Protein 3MKB (pdb70)

CATH classification: 1.10.490.10

Sequence (544 aa):
AFTGVERSTIGAIAKILASTPEAYGAEALARLFATHPGAKSYFDYADYSAAGAKVQLHGGKVIRAVVSAAEHDDDLHAHLMVLAVTHGKKLLVDPSNFPMLSECILVTLATHLAEFSPATHCAVDKLLSAISSELSSKYRVHWTQEERDEIVKTFFSANSSAIGTKALERMFVVFPWTNAYFAKFSASIHAAIVVGALQDAVKHEDDVKAEFVNISKAHADKLHIDPGSFHLLTDSFIVELAHLKKVAFTPFVFAVWIKFFQVVIDAISSQYHAFTGVERSTIGAIAKILASTPEAYGAEALARLFATHPGAKSYFDYADYSAAGAKVQLHGGKVIRAVVSAAEHDDDLHAHLMVLAVTHGKKLLVDPSNFPMLSECILVTLATHLAEFSPATHCAVDKLLSAISSELSSKYRVHWTQEERDEIVKTFFSANSSAIGTKALERMFVVFPWTNAYFFSASIHAAIVVGALQDAVKHEDDVKAEFVNISKAHADKLHIDPGSFHLLTDSFIVELAHLKKVAFTPFVFAVWIKFFQVVIDAISSQYH

Organism: Isurus oxyrinchus (NCBI:txid57983)

Structure (mmCIF, N/CA/C/O backbone):
data_3MKB
#
_entry.id   3MKB
#
_cell.length_a   60.259
_cell.length_b   61.099
_cell.length_c   72.207
_cell.angle_alpha   90.00
_cell.angle_beta   96.49
_cell.angle_gamma   90.00
#
_symmetry.space_group_name_H-M   'P 1 21 1'
#
loop_
_entity.id
_entity.type
_entity.pdbx_description
1 polymer 'Hemoglobin subunit alpha'
2 polymer 'Hemoglobin subunit beta'
3 non-polymer 'PROTOPORPHYRIN IX CONTAINING FE'
4 water water
#
loop_
_atom_site.group_PDB
_atom_site.id
_atom_site.type_symbol
_atom_site.label_atom_id
_atom_site.label_alt_id
_atom_site.label_comp_id
_atom_site.label_asym_id
_atom_site.label_entity_id
_atom_site.label_seq_id
_atom_site.pdbx_PDB_ins_code
_atom_site.Cartn_x
_atom_site.Cartn_y
_atom_site.Cartn_z
_atom_site.occupancy
_atom_site.B_iso_or_equiv
_atom_site.auth_seq_id
_atom_site.auth_comp_id
_atom_site.auth_asym_id
_atom_site.auth_atom_id
_atom_site.pdbx_PDB_model_num
ATOM 1 N N . ALA A 1 1 ? -2.139 17.026 -13.287 1.00 59.35 1 ALA A N 1
ATOM 2 C CA . ALA A 1 1 ? -1.769 15.572 -13.111 1.00 59.14 1 ALA A CA 1
ATOM 3 C C . ALA A 1 1 ? -0.296 15.257 -13.467 1.00 58.50 1 ALA A C 1
ATOM 4 O O . ALA A 1 1 ? 0.199 14.155 -13.155 1.00 59.13 1 ALA A O 1
ATOM 6 N N . PHE A 1 2 ? 0.410 16.214 -14.074 1.00 56.97 2 PHE A N 1
ATOM 7 C CA . PHE A 1 2 ? 1.812 15.976 -14.443 1.00 56.74 2 PHE A CA 1
ATOM 8 C C . PHE A 1 2 ? 2.857 16.764 -13.622 1.00 56.59 2 PHE A C 1
ATOM 9 O O . PHE A 1 2 ? 3.068 17.960 -13.838 1.00 56.35 2 PHE A O 1
ATOM 17 N N . THR A 1 3 ? 3.518 16.047 -12.708 1.00 57.21 3 THR A N 1
ATOM 18 C CA . THR A 1 3 ? 4.733 16.518 -12.024 1.00 56.55 3 THR A CA 1
ATOM 19 C C . THR A 1 3 ? 5.847 16.863 -13.017 1.00 56.15 3 THR A C 1
ATOM 20 O O . THR A 1 3 ? 5.922 16.298 -14.112 1.00 56.34 3 THR A O 1
ATOM 24 N N . GLY A 1 4 ? 6.693 17.818 -12.631 1.00 54.73 4 GLY A N 1
ATOM 25 C CA . GLY A 1 4 ? 7.888 18.174 -13.396 1.00 52.58 4 GLY A CA 1
ATOM 26 C C . GLY A 1 4 ? 8.701 16.964 -13.807 1.00 50.87 4 GLY A C 1
ATOM 27 O O . GLY A 1 4 ? 9.194 16.918 -14.926 1.00 51.07 4 GLY A O 1
ATOM 28 N N . VAL A 1 5 ? 8.816 15.978 -12.916 1.00 49.18 5 VAL A N 1
ATOM 29 C CA . VAL A 1 5 ? 9.640 14.790 -13.180 1.00 47.29 5 VAL A CA 1
ATOM 30 C C . VAL A 1 5 ? 8.993 13.870 -14.253 1.00 46.26 5 VAL A C 1
ATOM 31 O O . VAL A 1 5 ? 9.684 13.308 -15.103 1.00 44.39 5 VAL A O 1
ATOM 35 N N . GLU A 1 6 ? 7.660 13.790 -14.227 1.00 45.37 6 GLU A N 1
ATOM 36 C CA . GLU A 1 6 ? 6.936 13.072 -15.267 1.00 44.65 6 GLU A CA 1
ATOM 37 C C . GLU A 1 6 ? 7.010 13.782 -16.606 1.00 43.85 6 GLU A C 1
ATOM 38 O O . GLU A 1 6 ? 7.214 13.128 -17.627 1.00 42.62 6 GLU A O 1
ATOM 44 N N . ARG A 1 7 ? 6.873 15.114 -16.604 1.00 43.18 7 ARG A N 1
ATOM 45 C CA . ARG A 1 7 ? 6.919 15.886 -17.863 1.00 43.47 7 ARG A CA 1
ATOM 46 C C . ARG A 1 7 ? 8.233 15.668 -18.551 1.00 42.33 7 ARG A C 1
ATOM 47 O O . ARG A 1 7 ? 8.294 15.450 -19.760 1.00 42.34 7 ARG A O 1
ATOM 55 N N . SER A 1 8 ? 9.307 15.706 -17.774 1.00 41.95 8 SER A N 1
ATOM 56 C CA . SER A 1 8 ? 10.620 15.442 -18.312 1.00 41.53 8 SER A CA 1
ATOM 57 C C . SER A 1 8 ? 10.676 14.027 -18.935 1.00 41.28 8 SER A C 1
ATOM 58 O O . SER A 1 8 ? 11.136 13.825 -20.091 1.00 40.86 8 SER A O 1
ATOM 61 N N . THR A 1 9 ? 10.189 13.057 -18.176 1.00 39.51 9 THR A N 1
ATOM 62 C CA . THR A 1 9 ? 10.274 11.669 -18.595 1.00 40.13 9 THR A CA 1
ATOM 63 C C . THR A 1 9 ? 9.443 11.397 -19.856 1.00 37.82 9 THR A C 1
ATOM 64 O O . THR A 1 9 ? 9.905 10.682 -20.732 1.00 37.16 9 THR A O 1
ATOM 68 N N . ILE A 1 10 ? 8.241 11.977 -19.929 1.00 36.16 10 ILE A N 1
ATOM 69 C CA . ILE A 1 10 ? 7.363 11.862 -21.103 1.00 35.25 10 ILE A CA 1
ATOM 70 C C . ILE A 1 10 ? 8.094 12.442 -22.344 1.00 36.92 10 ILE A C 1
ATOM 71 O O . ILE A 1 10 ? 8.206 11.770 -23.356 1.00 36.63 10 ILE A O 1
ATOM 76 N N . GLY A 1 11 ? 8.607 13.679 -22.212 1.00 37.61 11 GLY A N 1
ATOM 77 C CA . GLY A 1 11 ? 9.451 14.351 -23.219 1.00 36.89 11 GLY A CA 1
ATOM 78 C C . GLY A 1 11 ? 10.522 13.434 -23.799 1.00 37.20 11 GLY A C 1
ATOM 79 O O . GLY A 1 11 ? 10.640 13.271 -25.030 1.00 35.79 11 GLY A O 1
ATOM 80 N N . ALA A 1 12 ? 11.312 12.821 -22.912 1.00 37.09 12 ALA A N 1
ATOM 81 C CA . ALA A 1 12 ? 12.357 11.901 -23.373 1.00 36.69 12 ALA A CA 1
ATOM 82 C C . ALA A 1 12 ? 11.766 10.700 -24.126 1.00 36.29 12 ALA A C 1
ATOM 83 O O . ALA A 1 12 ? 12.263 10.364 -25.194 1.00 35.91 12 ALA A O 1
ATOM 85 N N . ILE A 1 13 ? 10.746 10.037 -23.543 1.00 37.40 13 ILE A N 1
ATOM 86 C CA . ILE A 1 13 ? 10.003 8.955 -24.243 1.00 37.27 13 ILE A CA 1
ATOM 87 C C . ILE A 1 13 ? 9.460 9.408 -25.622 1.00 37.17 13 ILE A C 1
ATOM 88 O O . ILE A 1 13 ? 9.617 8.677 -26.611 1.00 36.70 13 ILE A O 1
ATOM 93 N N . ALA A 1 14 ? 8.802 10.576 -25.676 1.00 36.09 14 ALA A N 1
ATOM 94 C CA . ALA A 1 14 ? 8.285 11.131 -26.952 1.00 37.03 14 ALA A CA 1
ATOM 95 C C . ALA A 1 14 ? 9.357 11.247 -28.028 1.00 36.99 14 ALA A C 1
ATOM 96 O O . ALA A 1 14 ? 9.147 10.905 -29.193 1.00 36.77 14 ALA A O 1
ATOM 98 N N . LYS A 1 15 ? 10.537 11.704 -27.629 1.00 37.86 15 LYS A N 1
ATOM 99 C CA . LYS A 1 15 ? 11.635 11.836 -28.563 1.00 38.24 15 LYS A CA 1
ATOM 100 C C . LYS A 1 15 ? 12.086 10.476 -29.085 1.00 38.26 15 LYS A C 1
ATOM 101 O O . LYS A 1 15 ? 12.432 10.348 -30.251 1.00 37.88 15 LYS A O 1
ATOM 107 N N . ILE A 1 16 ? 12.052 9.447 -28.246 1.00 36.93 16 ILE A N 1
ATOM 108 C CA . ILE A 1 16 ? 12.485 8.158 -28.746 1.00 37.47 16 ILE A CA 1
ATOM 109 C C . ILE A 1 16 ? 11.430 7.531 -29.658 1.00 36.48 16 ILE A C 1
ATOM 110 O O . ILE A 1 16 ? 11.800 6.925 -30.677 1.00 37.10 16 ILE A O 1
ATOM 115 N N . LEU A 1 17 ? 10.147 7.669 -29.300 1.00 35.75 17 LEU A N 1
ATOM 116 C CA . LEU A 1 17 ? 9.028 7.214 -30.156 1.00 35.17 17 LEU A CA 1
ATOM 117 C C . LEU A 1 17 ? 9.088 7.889 -31.543 1.00 35.35 17 LEU A C 1
ATOM 118 O O . LEU A 1 17 ? 8.879 7.227 -32.597 1.00 35.03 17 LEU A O 1
ATOM 123 N N . ALA A 1 18 ? 9.364 9.193 -31.523 1.00 34.48 18 ALA A N 1
ATOM 124 C CA . ALA A 1 18 ? 9.414 10.016 -32.754 1.00 35.32 18 ALA A CA 1
ATOM 125 C C . ALA A 1 18 ? 10.405 9.494 -33.774 1.00 34.85 18 ALA A C 1
ATOM 126 O O . ALA A 1 18 ? 10.194 9.640 -34.974 1.00 35.41 18 ALA A O 1
ATOM 128 N N . SER A 1 19 ? 11.502 8.902 -33.304 1.00 36.03 19 SER A N 1
ATOM 129 C CA . SER A 1 19 ? 12.489 8.329 -34.224 1.00 37.40 19 SER A CA 1
ATOM 130 C C . SER A 1 19 ? 12.016 7.149 -35.021 1.00 36.78 19 SER A C 1
ATOM 131 O O . SER A 1 19 ? 12.557 6.882 -36.093 1.00 38.51 19 SER A O 1
ATOM 134 N N . THR A 1 20 ? 11.132 6.342 -34.444 1.00 35.95 20 THR A N 1
ATOM 135 C CA . THR A 1 20 ? 10.682 5.124 -35.084 1.00 35.99 20 THR A CA 1
ATOM 136 C C . THR A 1 20 ? 9.237 4.998 -34.539 1.00 34.32 20 THR A C 1
ATOM 137 O O . THR A 1 20 ? 8.946 4.124 -33.692 1.00 34.19 20 THR A O 1
ATOM 141 N N . PRO A 1 21 ? 8.308 5.823 -35.021 1.00 32.62 21 PRO A N 1
ATOM 142 C CA . PRO A 1 21 ? 6.853 5.595 -34.770 1.00 32.29 21 PRO A CA 1
ATOM 143 C C . PRO A 1 21 ? 6.180 4.362 -35.432 1.00 31.34 21 PRO A C 1
ATOM 144 O O . PRO A 1 21 ? 5.398 3.691 -34.782 1.00 32.14 21 PRO A O 1
AT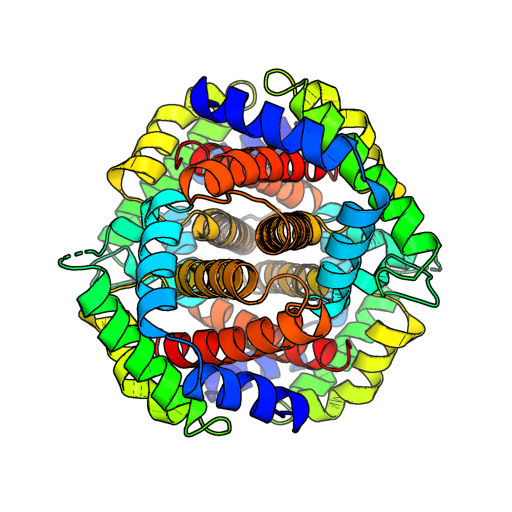OM 148 N N . GLU A 1 22 ? 6.515 4.056 -36.690 1.00 30.55 22 GLU A N 1
ATOM 149 C CA . GLU A 1 22 ? 5.961 2.854 -37.343 1.00 30.71 22 GLU A CA 1
ATOM 150 C C . GLU A 1 22 ? 6.428 1.533 -36.703 1.00 31.16 22 GLU A C 1
ATOM 151 O O . GLU A 1 22 ? 5.625 0.599 -36.548 1.00 28.93 22 GLU A O 1
ATOM 157 N N . ALA A 1 23 ? 7.718 1.455 -36.360 1.00 30.56 23 ALA A N 1
ATOM 158 C CA . ALA A 1 23 ? 8.251 0.246 -35.709 1.00 30.58 23 ALA A CA 1
ATOM 159 C C . ALA A 1 23 ? 7.578 0.004 -34.348 1.00 29.70 23 ALA A C 1
ATOM 160 O O . ALA A 1 23 ? 7.119 -1.113 -34.032 1.00 29.31 23 ALA A O 1
ATOM 162 N N . TYR A 1 24 ? 7.528 1.041 -33.527 1.00 29.42 24 TYR A N 1
ATOM 163 C CA . TYR A 1 24 ? 6.870 0.999 -32.201 1.00 29.73 24 TYR A CA 1
ATOM 164 C C . TYR A 1 24 ? 5.379 0.737 -32.331 1.00 27.97 24 TYR A C 1
ATOM 165 O O . TYR A 1 24 ? 4.838 -0.111 -31.616 1.00 26.44 24 TYR A O 1
ATOM 174 N N . GLY A 1 25 ? 4.731 1.459 -33.244 1.00 26.62 25 GLY A N 1
ATOM 175 C CA . GLY A 1 25 ? 3.296 1.347 -33.488 1.00 25.59 25 GLY A CA 1
ATOM 176 C C . GLY A 1 25 ? 2.923 -0.037 -33.998 1.00 27.34 25 GLY A C 1
ATOM 177 O O . GLY A 1 25 ? 1.955 -0.641 -33.505 1.00 28.72 25 GLY A O 1
ATOM 178 N N . ALA A 1 26 ? 3.622 -0.511 -35.014 1.00 26.39 26 ALA A N 1
ATOM 179 C CA . ALA A 1 26 ? 3.264 -1.784 -35.627 1.00 27.51 26 ALA A CA 1
ATOM 180 C C . ALA A 1 26 ? 3.347 -2.885 -34.537 1.00 27.73 26 ALA A C 1
ATOM 181 O O . ALA A 1 26 ? 2.526 -3.772 -34.478 1.00 26.38 26 ALA A O 1
ATOM 183 N N . GLU A 1 27 ? 4.361 -2.774 -33.676 1.00 27.30 27 GLU A N 1
ATOM 184 C CA . GLU A 1 27 ? 4.603 -3.790 -32.648 1.00 28.33 27 GLU A CA 1
ATOM 185 C C . GLU A 1 27 ? 3.499 -3.731 -31.590 1.00 27.78 27 GLU A C 1
ATOM 186 O O . GLU A 1 27 ? 2.981 -4.754 -31.145 1.00 28.22 27 GLU A O 1
ATOM 192 N N . ALA A 1 28 ? 3.088 -2.521 -31.196 1.00 26.92 28 ALA A N 1
ATOM 193 C CA . ALA A 1 28 ? 2.087 -2.398 -30.167 1.00 26.21 28 ALA A CA 1
ATOM 194 C C . ALA A 1 28 ? 0.770 -2.951 -30.715 1.00 25.82 28 ALA A C 1
ATOM 195 O O . ALA A 1 28 ? 0.067 -3.691 -29.991 1.00 26.47 28 ALA A O 1
ATOM 197 N N . LEU A 1 29 ? 0.439 -2.630 -31.973 1.00 25.61 29 LEU A N 1
ATOM 198 C CA . LEU A 1 29 ? -0.840 -3.122 -32.542 1.00 26.29 29 LEU A CA 1
ATOM 199 C C . LEU A 1 29 ? -0.753 -4.663 -32.706 1.00 26.77 29 LEU A C 1
ATOM 200 O O . LEU A 1 29 ? -1.752 -5.363 -32.494 1.00 26.54 29 LEU A O 1
ATOM 205 N N . ALA A 1 30 ? 0.412 -5.179 -33.082 1.00 26.68 30 ALA A N 1
ATOM 206 C CA . ALA A 1 30 ? 0.590 -6.654 -33.193 1.00 28.06 30 ALA A CA 1
ATOM 207 C C . ALA A 1 30 ? 0.352 -7.352 -31.818 1.00 27.74 30 ALA A C 1
ATOM 208 O O . ALA A 1 30 ? -0.300 -8.403 -31.725 1.00 28.05 30 ALA A O 1
ATOM 210 N N . ARG A 1 31 ? 0.874 -6.745 -30.757 1.00 27.83 31 ARG A N 1
ATOM 211 C CA . ARG A 1 31 ? 0.528 -7.155 -29.377 1.00 27.54 31 ARG A CA 1
ATOM 212 C C . ARG A 1 31 ? -0.960 -7.118 -29.098 1.00 28.53 31 ARG A C 1
ATOM 213 O O . ARG A 1 31 ? -1.479 -8.120 -28.626 1.00 26.88 31 ARG A O 1
ATOM 221 N N . LEU A 1 32 ? -1.645 -6.019 -29.387 1.00 20.00 32 LEU A N 1
ATOM 222 C CA . LEU A 1 32 ? -3.091 -5.953 -29.269 1.00 20.00 32 LEU A CA 1
ATOM 223 C C . LEU A 1 32 ? -3.809 -7.147 -29.919 1.00 20.00 32 LEU A C 1
ATOM 224 O O . LEU A 1 32 ? -4.603 -7.798 -29.303 1.00 28.63 32 LEU A O 1
ATOM 229 N N . PHE A 1 33 ? -3.494 -7.395 -31.177 1.00 29.09 33 PHE A N 1
ATOM 230 C CA . PHE A 1 33 ? -4.193 -8.405 -31.985 1.00 29.25 33 PHE A CA 1
ATOM 231 C C . PHE A 1 33 ? -3.913 -9.809 -31.462 1.00 28.66 33 PHE A C 1
ATOM 232 O O . PHE A 1 33 ? -4.811 -10.680 -31.486 1.00 30.77 33 PHE A O 1
ATOM 240 N N . ALA A 1 34 ? -2.694 -10.033 -31.005 1.00 28.04 34 ALA A N 1
ATOM 241 C CA . ALA A 1 34 ? -2.290 -11.322 -30.424 1.00 29.57 34 ALA A CA 1
ATOM 242 C C . ALA A 1 34 ? -2.948 -11.574 -29.038 1.00 30.59 34 ALA A C 1
ATOM 243 O O . ALA A 1 34 ? -3.482 -12.650 -28.764 1.00 28.27 34 ALA A O 1
ATOM 245 N N . THR A 1 35 ? -2.922 -10.559 -28.142 1.00 30.06 35 THR A N 1
ATOM 246 C CA . THR A 1 35 ? -3.422 -10.748 -26.794 1.00 29.85 35 THR A CA 1
ATOM 247 C C . THR A 1 35 ? -4.922 -10.431 -26.674 1.00 31.88 35 THR A C 1
ATOM 248 O O . THR A 1 35 ? -5.543 -10.840 -25.709 1.00 32.80 35 THR A O 1
ATOM 252 N N . HIS A 1 36 ? -5.489 -9.716 -27.656 1.00 32.66 36 HIS A N 1
ATOM 253 C CA . HIS A 1 36 ? -6.930 -9.396 -27.693 1.00 33.44 36 HIS A CA 1
ATOM 254 C C . HIS A 1 36 ? -7.435 -9.463 -29.131 1.00 32.31 36 HIS A C 1
ATOM 255 O O . HIS A 1 36 ? -7.579 -8.447 -29.796 1.00 33.53 36 HIS A O 1
ATOM 262 N N . PRO A 1 37 ? -7.645 -10.677 -29.647 1.00 32.55 37 PRO A N 1
ATOM 263 C CA . PRO A 1 37 ? -7.994 -10.875 -31.056 1.00 32.29 37 PRO A CA 1
ATOM 264 C C . PRO A 1 37 ? -9.315 -10.195 -31.460 1.00 31.63 37 PRO A C 1
ATOM 265 O O . PRO A 1 37 ? -9.516 -10.011 -32.637 1.00 30.34 37 PRO A O 1
ATOM 269 N N . GLY A 1 38 ? -10.113 -9.763 -30.476 1.00 30.80 38 GLY A N 1
ATOM 270 C CA . GLY A 1 38 ? -11.424 -9.126 -30.725 1.00 30.26 38 GLY A CA 1
ATOM 271 C C . GLY A 1 38 ? -11.144 -7.817 -31.446 1.00 29.80 38 GLY A C 1
ATOM 272 O O . GLY A 1 38 ? -11.953 -7.372 -32.253 1.00 30.00 38 GLY A O 1
ATOM 273 N N . ALA A 1 39 ? -9.977 -7.236 -31.162 1.00 26.73 39 ALA A N 1
ATOM 274 C CA . ALA A 1 39 ? -9.591 -5.969 -31.816 1.00 27.29 39 ALA A CA 1
ATOM 275 C C . ALA A 1 39 ? -9.348 -6.116 -33.318 1.00 26.52 39 ALA A C 1
ATOM 276 O O . ALA A 1 39 ? -9.365 -5.142 -34.048 1.00 29.89 39 ALA A O 1
ATOM 278 N N . LYS A 1 40 ? -9.045 -7.321 -33.800 1.00 27.76 40 LYS A N 1
ATOM 279 C CA . LYS A 1 40 ? -8.902 -7.531 -35.242 1.00 27.46 40 LYS A CA 1
ATOM 280 C C . LYS A 1 40 ? -10.182 -7.186 -36.029 1.00 28.62 40 LYS A C 1
ATOM 281 O O . LYS A 1 40 ? -10.129 -6.964 -37.230 1.00 28.35 40 LYS A O 1
ATOM 287 N N . SER A 1 41 ? -11.316 -7.143 -35.332 1.00 30.42 41 SER A N 1
ATOM 288 C CA . SER A 1 41 ? -12.634 -6.994 -35.947 1.00 29.72 41 SER A CA 1
ATOM 289 C C . SER A 1 41 ? -12.801 -5.688 -36.694 1.00 31.74 41 SER A C 1
ATOM 290 O O . SER A 1 41 ? -13.578 -5.623 -37.639 1.00 32.15 41 SER A O 1
ATOM 293 N N . TYR A 1 42 ? -12.060 -4.654 -36.284 1.00 32.00 42 TYR A N 1
ATOM 294 C CA . TYR A 1 42 ? -12.035 -3.340 -36.940 1.00 31.69 42 TYR A CA 1
ATOM 295 C C . TYR A 1 42 ? -11.256 -3.239 -38.234 1.00 32.76 42 TYR A C 1
ATOM 296 O O . TYR A 1 42 ? -11.390 -2.237 -38.943 1.00 33.76 42 TYR A O 1
ATOM 305 N N . PHE A 1 43 ? -10.426 -4.235 -38.539 1.00 31.59 43 PHE A N 1
ATOM 3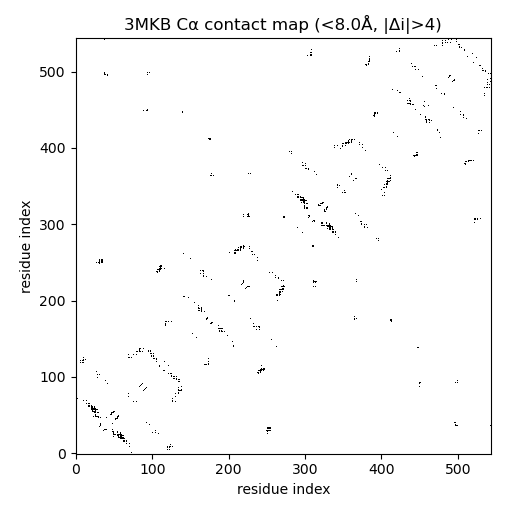06 C CA . PHE A 1 43 ? -9.399 -4.095 -39.586 1.00 31.79 43 PHE A CA 1
ATOM 307 C C . PHE A 1 43 ? -9.485 -5.223 -40.620 1.00 32.60 43 PHE A C 1
ATOM 308 O O . PHE A 1 43 ? -9.446 -6.392 -40.275 1.00 30.51 43 PHE A O 1
ATOM 316 N N . ASP A 1 44 ? -9.622 -4.866 -41.875 1.00 33.06 44 ASP A N 1
ATOM 317 C CA . ASP A 1 44 ? -9.668 -5.886 -42.940 1.00 35.17 44 ASP A CA 1
ATOM 318 C C . ASP A 1 44 ? -8.247 -6.089 -43.429 1.00 35.00 44 ASP A C 1
ATOM 319 O O . ASP A 1 44 ? -7.881 -5.579 -44.489 1.00 35.92 44 ASP A O 1
ATOM 324 N N . TYR A 1 45 ? -7.440 -6.826 -42.661 1.00 35.40 45 TYR A N 1
ATOM 325 C CA . TYR A 1 45 ? -6.030 -7.026 -42.969 1.00 35.63 45 TYR A CA 1
ATOM 326 C C . TYR A 1 45 ? -5.808 -8.488 -43.378 1.00 35.97 45 TYR A C 1
ATOM 327 O O . TYR A 1 45 ? -6.552 -9.369 -42.973 1.00 36.16 45 TYR A O 1
ATOM 336 N N . ALA A 1 46 ? -4.739 -8.719 -44.118 1.00 36.59 46 ALA A N 1
ATOM 337 C CA . ALA A 1 46 ? -4.245 -10.075 -44.387 1.00 37.98 46 ALA A CA 1
ATOM 338 C C . ALA A 1 46 ? -3.176 -10.424 -43.312 1.00 37.92 46 ALA A C 1
ATOM 339 O O . ALA A 1 46 ? -3.073 -11.551 -42.855 1.00 39.81 46 ALA A O 1
ATOM 341 N N . ASP A 1 47 ? -2.376 -9.445 -42.921 1.00 36.39 47 ASP A N 1
ATOM 342 C CA . ASP A 1 47 ? -1.275 -9.708 -41.976 1.00 35.68 47 ASP A CA 1
ATOM 343 C C . ASP A 1 47 ? -1.494 -8.805 -40.716 1.00 35.31 47 ASP A C 1
ATOM 344 O O . ASP A 1 47 ? -1.507 -7.554 -40.824 1.00 33.33 47 ASP A O 1
ATOM 349 N N . TYR A 1 48 ? -1.725 -9.443 -39.568 1.00 34.17 48 TYR A N 1
ATOM 350 C CA . TYR A 1 48 ? -1.937 -8.748 -38.299 1.00 34.10 48 TYR A CA 1
ATOM 351 C C . TYR A 1 48 ? -0.677 -8.630 -37.395 1.00 33.65 48 TYR A C 1
ATOM 352 O O . TYR A 1 48 ? -0.764 -8.197 -36.223 1.00 31.41 48 TYR A O 1
ATOM 361 N N . SER A 1 49 ? 0.445 -9.095 -37.917 1.00 33.75 49 SER A N 1
ATOM 362 C CA . SER A 1 49 ? 1.787 -8.966 -37.316 1.00 34.75 49 SER A CA 1
ATOM 363 C C . SER A 1 49 ? 2.388 -7.569 -37.624 1.00 33.44 49 SER A C 1
ATOM 364 O O . SER A 1 49 ? 1.831 -6.830 -38.447 1.00 33.15 49 SER A O 1
ATOM 367 N N . ALA A 1 50 ? 3.534 -7.259 -36.996 1.00 33.25 50 ALA A N 1
ATOM 368 C CA . ALA A 1 50 ? 4.251 -5.977 -37.177 1.00 34.45 50 ALA A CA 1
ATOM 369 C C . ALA A 1 50 ? 4.825 -5.810 -38.573 1.00 34.64 50 ALA A C 1
ATOM 370 O O . ALA A 1 50 ? 5.159 -4.709 -38.988 1.00 34.92 50 ALA A O 1
ATOM 372 N N . ALA A 1 51 ? 4.915 -6.928 -39.283 1.00 34.63 51 ALA A N 1
ATOM 373 C CA . ALA A 1 51 ? 5.336 -6.988 -40.672 1.00 34.61 51 ALA A CA 1
ATOM 374 C C . ALA A 1 51 ? 4.312 -6.404 -41.642 1.00 32.79 51 ALA A C 1
ATOM 375 O O . ALA A 1 51 ? 4.695 -5.950 -42.718 1.00 33.24 51 ALA A O 1
ATOM 377 N N . GLY A 1 52 ? 3.031 -6.439 -41.265 1.00 33.13 52 GLY A N 1
ATOM 378 C CA . GLY A 1 52 ? 1.888 -6.068 -42.135 1.00 33.19 52 GLY A CA 1
ATOM 379 C C . GLY A 1 52 ? 1.948 -4.620 -42.588 1.00 32.39 52 GLY A C 1
ATOM 380 O O . GLY A 1 52 ? 2.060 -3.731 -41.742 1.00 32.26 52 GLY A O 1
ATOM 381 N N . ALA A 1 53 ? 1.847 -4.355 -43.905 1.00 32.85 53 ALA A N 1
ATOM 382 C CA . ALA A 1 53 ? 1.880 -2.944 -44.409 1.00 32.08 53 ALA A CA 1
ATOM 383 C C . ALA A 1 53 ? 0.865 -2.030 -43.724 1.00 31.91 53 ALA A C 1
ATOM 384 O O . ALA A 1 53 ? 1.175 -0.877 -43.333 1.00 32.77 53 ALA A O 1
ATOM 386 N N . LYS A 1 54 ? -0.350 -2.525 -43.595 1.00 30.73 54 LYS A N 1
ATOM 387 C CA . LYS A 1 54 ? -1.422 -1.708 -43.073 1.00 32.32 54 LYS A CA 1
ATOM 388 C C . LYS A 1 54 ? -1.333 -1.550 -41.553 1.00 30.24 54 LYS A C 1
ATOM 389 O O . LYS A 1 54 ? -1.795 -0.555 -40.981 1.00 29.19 54 LYS A O 1
ATOM 395 N N . VAL A 1 55 ? -0.753 -2.562 -40.894 1.00 30.66 55 VAL A N 1
ATOM 396 C CA . VAL A 1 55 ? -0.427 -2.427 -39.434 1.00 29.76 55 VAL A CA 1
ATOM 397 C C . VAL A 1 55 ? 0.648 -1.344 -39.172 1.00 30.18 55 VAL A C 1
ATOM 398 O O . VAL A 1 55 ? 0.523 -0.522 -38.202 1.00 29.15 55 VAL A O 1
ATOM 402 N N . GLN A 1 56 ? 1.662 -1.333 -40.017 1.00 20.00 56 GLN A N 1
ATOM 403 C CA . GLN A 1 56 ? 2.699 -0.331 -39.967 1.00 20.00 56 GLN A CA 1
ATOM 404 C C . GLN A 1 56 ? 2.124 1.061 -40.131 1.00 20.00 56 GLN A C 1
ATOM 405 O O . GLN A 1 56 ? 2.409 1.957 -39.372 1.00 29.93 56 GLN A O 1
ATOM 411 N N . LEU A 1 57 ? 1.270 1.192 -41.119 1.00 32.25 57 LEU A N 1
ATOM 412 C CA . LEU A 1 57 ? 0.576 2.492 -41.403 1.00 32.07 57 LEU A CA 1
ATOM 413 C C . LEU A 1 57 ? -0.215 3.046 -40.228 1.00 31.98 57 LEU A C 1
ATOM 414 O O . LEU A 1 57 ? 0.009 4.200 -39.789 1.00 32.32 57 LEU A O 1
ATOM 419 N N . HIS A 1 58 ? -1.128 2.230 -39.684 1.00 31.63 58 HIS A N 1
ATOM 420 C CA . HIS A 1 58 ? -1.898 2.615 -38.519 1.00 30.30 58 HIS A CA 1
ATOM 421 C C . HIS A 1 58 ? -0.964 2.779 -37.324 1.00 30.14 58 HIS A C 1
ATOM 422 O O . HIS A 1 58 ? -1.100 3.714 -36.559 1.00 29.54 58 HIS A O 1
ATOM 429 N N . GLY A 1 59 ? 0.011 1.885 -37.167 1.00 28.02 59 GLY A N 1
ATOM 430 C CA . GLY A 1 59 ? 0.906 1.997 -36.037 1.00 28.13 59 GLY A CA 1
ATOM 431 C C . GLY A 1 59 ? 1.637 3.332 -35.973 1.00 27.67 59 GLY A C 1
ATOM 432 O O . GLY A 1 59 ? 1.713 3.958 -34.921 1.00 28.85 59 GLY A O 1
ATOM 433 N N . GLY A 1 60 ? 2.186 3.778 -37.089 1.00 27.80 60 GLY A N 1
ATOM 434 C CA . GLY A 1 60 ? 2.887 5.093 -37.099 1.00 28.69 60 GLY A CA 1
ATOM 435 C C . GLY A 1 60 ? 1.952 6.214 -36.701 1.00 28.47 60 GLY A C 1
ATOM 436 O O . GLY A 1 60 ? 2.304 7.115 -35.875 1.00 30.74 60 GLY A O 1
ATOM 437 N N . LYS A 1 61 ? 0.772 6.208 -37.317 1.00 29.54 61 LYS A N 1
ATOM 438 C CA . LYS A 1 61 ? -0.269 7.207 -37.010 1.00 29.73 61 LYS A CA 1
ATOM 439 C C . LYS A 1 61 ? -0.600 7.210 -35.529 1.00 29.97 61 LYS A C 1
ATOM 440 O O . LYS A 1 61 ? -0.681 8.279 -34.925 1.00 29.42 61 LYS A O 1
ATOM 446 N N . VAL A 1 62 ? -0.825 6.023 -34.932 1.00 28.22 62 VAL A N 1
ATOM 447 C CA . VAL A 1 62 ? -0.974 5.958 -33.474 1.00 27.83 62 VAL A CA 1
ATOM 448 C C . VAL A 1 62 ? 0.176 6.657 -32.698 1.00 28.44 62 VAL A C 1
ATOM 449 O O . VAL A 1 62 ? -0.066 7.571 -31.875 1.00 28.71 62 VAL A O 1
ATOM 453 N N . ILE A 1 63 ? 1.414 6.257 -32.984 1.00 27.70 63 ILE A N 1
ATOM 454 C CA . ILE A 1 63 ? 2.541 6.696 -32.205 1.00 29.62 63 ILE A CA 1
ATOM 455 C C . ILE A 1 63 ? 2.821 8.163 -32.534 1.00 30.27 63 ILE A C 1
ATOM 456 O O . ILE A 1 63 ? 3.099 8.946 -31.595 1.00 30.20 63 ILE A O 1
ATOM 461 N N . ARG A 1 64 ? 2.676 8.557 -33.813 1.00 30.02 64 ARG A N 1
ATOM 462 C CA . ARG A 1 64 ? 2.859 10.009 -34.121 1.00 31.47 64 ARG A CA 1
ATOM 463 C C . ARG A 1 64 ? 1.928 10.849 -33.290 1.00 31.48 64 ARG A C 1
ATOM 464 O O . ARG A 1 64 ? 2.358 11.919 -32.783 1.00 30.53 64 ARG A O 1
ATOM 472 N N . ALA A 1 65 ? 0.674 10.380 -33.145 1.00 30.41 65 ALA A N 1
ATOM 473 C CA . ALA A 1 65 ? -0.338 11.060 -32.353 1.00 31.68 65 ALA A CA 1
ATOM 474 C C . ALA A 1 65 ? -0.038 11.067 -30.844 1.00 32.86 65 ALA A C 1
ATOM 475 O O . ALA A 1 65 ? -0.297 12.060 -30.116 1.00 33.33 65 ALA A O 1
ATOM 477 N N . VAL A 1 66 ? 0.476 9.951 -30.333 1.00 32.84 66 VAL A N 1
ATOM 478 C CA . VAL A 1 66 ? 0.897 9.939 -28.955 1.00 32.38 66 VAL A CA 1
ATOM 479 C C . VAL A 1 66 ? 2.007 10.956 -28.738 1.00 32.82 66 VAL A C 1
ATOM 480 O O . VAL A 1 66 ? 1.982 11.674 -27.727 1.00 32.15 66 VAL A O 1
ATOM 484 N N . VAL A 1 67 ? 2.926 11.054 -29.679 1.00 20.00 67 VAL A N 1
ATOM 485 C CA . VAL A 1 67 ? 3.996 12.023 -29.598 1.00 20.00 67 VAL A CA 1
ATOM 486 C C . VAL A 1 67 ? 3.460 13.437 -29.514 1.00 20.00 67 VAL A C 1
ATOM 487 O O . VAL A 1 67 ? 3.839 14.206 -28.651 1.00 34.98 67 VAL A O 1
ATOM 491 N N . SER A 1 68 ? 2.556 13.767 -30.414 1.00 36.53 68 SER A N 1
ATOM 492 C CA . SER A 1 68 ? 1.849 15.053 -30.340 1.00 37.57 68 SER A CA 1
ATOM 493 C C . SER A 1 68 ? 1.073 15.342 -29.074 1.00 36.71 68 SER A C 1
ATOM 494 O O . SER A 1 68 ? 1.145 16.475 -28.555 1.00 35.44 68 SER A O 1
ATOM 497 N N . ALA A 1 69 ? 0.319 14.352 -28.569 1.00 36.44 69 ALA A N 1
ATOM 498 C CA . ALA A 1 69 ? -0.282 14.479 -27.264 1.00 36.21 69 ALA A CA 1
ATOM 499 C C . ALA A 1 69 ? 0.766 14.866 -26.191 1.00 36.92 69 ALA A C 1
ATOM 500 O O . ALA A 1 69 ? 0.503 15.726 -25.326 1.00 36.81 69 ALA A O 1
ATOM 502 N N . ALA A 1 70 ? 1.934 14.220 -26.259 1.00 37.88 70 ALA A N 1
ATOM 503 C CA . ALA A 1 70 ? 3.042 14.514 -25.367 1.00 39.00 70 ALA A CA 1
ATOM 504 C C . ALA A 1 70 ? 3.474 16.002 -25.498 1.00 39.84 70 ALA A C 1
ATOM 505 O O . ALA A 1 70 ? 3.799 16.651 -24.503 1.00 41.27 70 ALA A O 1
ATOM 507 N N . GLU A 1 71 ? 3.420 16.539 -26.708 1.00 39.56 71 GLU A N 1
ATOM 508 C CA . GLU A 1 71 ? 3.746 17.971 -26.924 1.00 41.09 71 GLU A CA 1
ATOM 509 C C . GLU A 1 71 ? 2.528 18.912 -26.641 1.00 41.21 71 GLU A C 1
ATOM 510 O O . GLU A 1 71 ? 2.540 20.104 -27.008 1.00 40.57 71 GLU A O 1
ATOM 516 N N . HIS A 1 72 ? 1.505 18.344 -25.996 1.00 41.26 72 HIS A N 1
ATOM 517 C CA . HIS A 1 72 ? 0.255 19.048 -25.660 1.00 42.26 72 HIS A CA 1
ATOM 518 C C . HIS A 1 72 ? -0.253 18.720 -24.247 1.00 42.45 72 HIS A C 1
ATOM 519 O O . HIS A 1 72 ? -1.476 18.692 -24.018 1.00 42.43 72 HIS A O 1
ATOM 526 N N . ASP A 1 73 ? 0.673 18.550 -23.299 1.00 43.71 73 ASP A N 1
ATOM 527 C CA . ASP A 1 73 ? 0.338 17.973 -21.973 1.00 45.25 73 ASP A CA 1
ATOM 528 C C . ASP A 1 73 ? -0.717 18.751 -21.176 1.00 45.76 73 ASP A C 1
ATOM 529 O O . ASP A 1 73 ? -1.407 18.182 -20.341 1.00 45.98 73 ASP A O 1
ATOM 534 N N . ASP A 1 74 ? -0.834 20.054 -21.425 1.00 46.84 74 ASP A N 1
ATOM 535 C CA . ASP A 1 74 ? -1.743 20.917 -20.655 1.00 48.15 74 ASP A CA 1
ATOM 536 C C . ASP A 1 74 ? -2.971 21.415 -21.443 1.00 48.68 74 ASP A C 1
ATOM 537 O O . ASP A 1 74 ? -3.699 22.311 -20.995 1.00 49.04 74 ASP A O 1
ATOM 542 N N . ASP A 1 75 ? -3.196 20.786 -22.591 1.00 48.38 75 ASP A N 1
ATOM 543 C CA . ASP A 1 75 ? -4.149 21.189 -23.607 1.00 47.76 75 ASP A CA 1
ATOM 544 C C . ASP A 1 75 ? -4.954 19.996 -24.147 1.00 46.88 75 ASP A C 1
ATOM 545 O O . ASP A 1 75 ? -5.767 20.138 -25.044 1.00 45.94 75 ASP A O 1
ATOM 550 N N . LEU A 1 76 ? -4.713 18.809 -23.605 1.00 46.18 76 LEU A N 1
ATOM 551 C CA . LEU A 1 76 ? -5.092 17.530 -24.235 1.00 45.95 76 LEU A CA 1
ATOM 552 C C . LEU A 1 76 ? -6.563 17.494 -24.701 1.00 45.43 76 LEU A C 1
ATOM 553 O O . LEU A 1 76 ? -6.904 16.885 -25.735 1.00 44.34 76 LEU A O 1
ATOM 558 N N . HIS A 1 77 ? -7.424 18.146 -23.929 1.00 44.76 77 HIS A N 1
ATOM 559 C CA . HIS A 1 77 ? -8.844 18.161 -24.256 1.00 45.21 77 HIS A CA 1
ATOM 560 C C . HIS A 1 77 ? -9.124 18.777 -25.638 1.00 44.13 77 HIS A C 1
ATOM 561 O O . HIS A 1 77 ? -9.858 18.197 -26.468 1.00 43.46 77 HIS A O 1
ATOM 568 N N . ALA A 1 78 ? -8.526 19.935 -25.893 1.00 43.08 78 ALA A N 1
ATOM 569 C CA . ALA A 1 78 ? -8.679 20.588 -27.183 1.00 41.93 78 ALA A CA 1
ATOM 570 C C . ALA A 1 78 ? -7.841 19.911 -28.272 1.00 40.88 78 ALA A C 1
ATOM 571 O O . ALA A 1 78 ? -8.283 19.807 -29.405 1.00 39.28 78 ALA A O 1
ATOM 573 N N . HIS A 1 79 ? -6.639 19.452 -27.914 1.00 39.79 79 HIS A N 1
ATOM 574 C CA . HIS A 1 79 ? -5.716 18.914 -28.901 1.00 39.02 79 HIS A CA 1
ATOM 575 C C . HIS A 1 79 ? -6.226 17.624 -29.545 1.00 38.09 79 HIS A C 1
ATOM 576 O O . HIS A 1 79 ? -5.957 17.368 -30.711 1.00 38.47 79 HIS A O 1
ATOM 583 N N . LEU A 1 80 ? -6.922 16.817 -28.747 1.00 37.29 80 LEU A N 1
ATOM 584 C CA . LEU A 1 80 ? -7.354 15.491 -29.130 1.00 37.36 80 LEU A CA 1
ATOM 585 C C . LEU A 1 80 ? -8.791 15.452 -29.691 1.00 38.77 80 LEU A C 1
ATOM 586 O O . LEU A 1 80 ? -9.285 14.378 -30.053 1.00 39.61 80 LEU A O 1
ATOM 591 N N . MET A 1 81 ? -9.453 16.596 -29.803 1.00 39.33 81 MET A N 1
ATOM 592 C CA . MET A 1 81 ? -10.867 16.567 -30.188 1.00 41.93 81 MET A CA 1
ATOM 593 C C . MET A 1 81 ? -11.081 15.966 -31.580 1.00 39.46 81 MET A C 1
ATOM 594 O O . MET A 1 81 ? -12.006 15.162 -31.792 1.00 38.60 81 MET A O 1
ATOM 599 N N . VAL A 1 82 ? -10.224 16.334 -32.518 1.00 38.08 82 VAL A N 1
ATOM 600 C CA . VAL A 1 82 ? -10.312 15.782 -33.869 1.00 38.65 82 VAL A CA 1
ATOM 601 C C . VAL A 1 82 ? -10.290 14.246 -33.836 1.00 36.62 82 VAL A C 1
ATOM 602 O O . VAL A 1 82 ? -11.081 13.568 -34.492 1.00 34.63 82 VAL A O 1
ATOM 606 N N . LEU A 1 83 ? -9.385 13.711 -33.050 1.00 35.90 83 LEU A N 1
ATOM 607 C CA . LEU A 1 83 ? -9.222 12.286 -33.038 1.00 36.77 83 LEU A CA 1
ATOM 608 C C . LEU A 1 83 ? -10.376 11.574 -32.298 1.00 35.66 83 LEU A C 1
ATOM 609 O O . LEU A 1 83 ? -10.802 10.467 -32.681 1.00 35.69 83 LEU A O 1
ATOM 614 N N . ALA A 1 84 ? -10.850 12.199 -31.232 1.00 34.28 84 ALA A N 1
ATOM 615 C CA . ALA A 1 84 ? -12.005 11.745 -30.505 1.00 33.78 84 ALA A CA 1
ATOM 616 C C . ALA A 1 84 ? -13.229 11.673 -31.453 1.00 34.86 84 ALA A C 1
ATOM 617 O O . ALA A 1 84 ? -14.013 10.707 -31.424 1.00 33.38 84 ALA A O 1
ATOM 619 N N . VAL A 1 85 ? -13.395 12.694 -32.295 1.00 34.57 85 VAL A N 1
ATOM 620 C CA . VAL A 1 85 ? -14.486 12.653 -33.305 1.00 35.55 85 VAL A CA 1
ATOM 621 C C . VAL A 1 85 ? -14.340 11.563 -34.365 1.00 34.54 85 VAL A C 1
ATOM 622 O O . VAL A 1 85 ? -15.313 10.919 -34.706 1.00 36.18 85 VAL A O 1
ATOM 626 N N . THR A 1 86 ? -13.149 11.359 -34.895 1.00 34.79 86 THR A N 1
ATOM 627 C CA . THR A 1 86 ? -12.929 10.302 -35.865 1.00 37.20 86 THR A CA 1
ATOM 628 C C . THR A 1 86 ? -13.168 8.916 -35.248 1.00 37.51 86 THR A C 1
ATOM 629 O O . THR A 1 86 ? -13.926 8.091 -35.834 1.00 38.21 86 THR A O 1
ATOM 633 N N . HIS A 1 87 ? -12.578 8.667 -34.070 1.00 35.81 87 HIS A N 1
ATOM 634 C CA . HIS A 1 87 ? -12.744 7.339 -33.451 1.00 37.50 87 HIS A CA 1
ATOM 635 C C . HIS A 1 87 ? -14.108 7.077 -32.913 1.00 36.54 87 HIS A C 1
ATOM 636 O O . HIS A 1 87 ? -14.638 5.947 -33.031 1.00 36.83 87 HIS A O 1
ATOM 643 N N . GLY A 1 88 ? -14.658 8.122 -32.310 1.00 34.97 88 GLY A N 1
ATOM 644 C CA . GLY A 1 88 ? -15.912 8.048 -31.670 1.00 36.34 88 GLY A CA 1
ATOM 645 C C . GLY A 1 88 ? -17.114 8.140 -32.597 1.00 36.15 88 GLY A C 1
ATOM 646 O O . GLY A 1 88 ? -18.106 7.513 -32.304 1.00 35.67 88 GLY A O 1
ATOM 647 N N . LYS A 1 89 ? -17.041 8.930 -33.675 1.00 35.59 89 LYS A N 1
ATOM 648 C CA . LYS A 1 89 ? -18.227 9.173 -34.545 1.00 36.75 89 LYS A CA 1
ATOM 649 C C . LYS A 1 89 ? -18.147 8.536 -35.950 1.00 36.86 89 LYS A C 1
ATOM 650 O O . LYS A 1 89 ? -19.164 8.114 -36.516 1.00 37.56 89 LYS A O 1
ATOM 656 N N . LYS A 1 90 ? -16.955 8.478 -36.517 1.00 35.17 90 LYS A N 1
ATOM 657 C CA . LYS A 1 90 ? -16.804 7.859 -37.820 1.00 35.57 90 LYS A CA 1
ATOM 658 C C . LYS A 1 90 ? -16.449 6.352 -37.723 1.00 34.25 90 LYS A C 1
ATOM 659 O O . LYS A 1 90 ? -17.190 5.487 -38.223 1.00 34.08 90 LYS A O 1
ATOM 665 N N . LEU A 1 91 ? -15.346 6.044 -37.064 1.00 32.91 91 LEU A N 1
ATOM 666 C CA . LEU A 1 91 ? -14.871 4.625 -36.999 1.00 32.33 91 LEU A CA 1
ATOM 667 C C . LEU A 1 91 ? -15.677 3.784 -36.025 1.00 31.55 91 LEU A C 1
ATOM 668 O O . LEU A 1 91 ? -15.788 2.557 -36.227 1.00 30.26 91 LEU A O 1
ATOM 673 N N . LEU A 1 92 ? -16.216 4.440 -34.987 1.00 28.98 92 LEU A N 1
ATOM 674 C CA . LEU A 1 92 ? -17.065 3.844 -33.923 1.00 29.94 92 LEU A CA 1
ATOM 675 C C . LEU A 1 92 ? -16.381 2.713 -33.213 1.00 29.47 92 LEU A C 1
ATOM 676 O O . LEU A 1 92 ? -16.915 1.617 -33.041 1.00 29.89 92 LEU A O 1
ATOM 681 N N . VAL A 1 93 ? -15.164 2.971 -32.804 1.00 30.17 93 VAL A N 1
ATOM 682 C CA . VAL A 1 93 ? -14.376 1.914 -32.131 1.00 29.93 93 VAL A CA 1
ATOM 683 C C . VAL A 1 93 ? -14.903 1.789 -30.711 1.00 28.92 93 VAL A C 1
ATOM 684 O O . VAL A 1 93 ? -15.083 2.799 -30.004 1.00 27.74 93 VAL A O 1
ATOM 688 N N . ASP A 1 94 ? -15.174 0.567 -30.258 1.00 27.81 94 ASP A N 1
ATOM 689 C CA . ASP A 1 94 ? -15.621 0.430 -28.871 1.00 28.64 94 ASP A CA 1
ATOM 690 C C . ASP A 1 94 ? -14.499 0.905 -27.907 1.00 29.16 94 ASP A C 1
ATOM 691 O O . ASP A 1 94 ? -13.343 0.495 -28.024 1.00 26.60 94 ASP A O 1
ATOM 696 N N . PRO A 1 95 ? -14.839 1.858 -27.006 1.00 30.97 95 PRO A N 1
ATOM 697 C CA . PRO A 1 95 ? -13.900 2.494 -26.126 1.00 31.78 95 PRO A CA 1
ATOM 698 C C . PRO A 1 95 ? -13.108 1.545 -25.226 1.00 31.77 95 PRO A C 1
ATOM 699 O O . PRO A 1 95 ? -11.998 1.904 -24.806 1.00 31.62 95 PRO A O 1
ATOM 703 N N . SER A 1 96 ? -13.663 0.375 -24.877 1.00 32.52 96 SER A N 1
ATOM 704 C CA . SER A 1 96 ? -12.878 -0.622 -24.159 1.00 32.43 96 SER A CA 1
ATOM 705 C C . SER A 1 96 ? -11.542 -0.949 -24.823 1.00 31.73 96 SER A C 1
ATOM 706 O O . SER A 1 96 ? -10.598 -1.473 -24.182 1.00 32.00 96 SER A O 1
ATOM 709 N N . ASN A 1 97 ? -11.401 -0.620 -26.101 1.00 29.96 97 ASN A N 1
ATOM 710 C CA . ASN A 1 97 ? -10.181 -1.029 -26.818 1.00 28.83 97 ASN A CA 1
ATOM 711 C C . ASN A 1 97 ? -9.026 -0.092 -26.480 1.00 28.23 97 ASN A C 1
ATOM 712 O O . ASN A 1 97 ? -7.870 -0.503 -26.516 1.00 27.06 97 ASN A O 1
ATOM 717 N N . PHE A 1 98 ? -9.320 1.171 -26.132 1.00 28.77 98 PHE A N 1
ATOM 718 C CA . PHE A 1 98 ? -8.197 2.126 -25.875 1.00 28.64 98 PHE A CA 1
ATOM 719 C C . PHE A 1 98 ? -7.292 1.658 -24.730 1.00 27.90 98 PHE A C 1
ATOM 720 O O . PHE A 1 98 ? -6.138 1.543 -24.908 1.00 28.93 98 PHE A O 1
ATOM 728 N N . PRO A 1 99 ? -7.827 1.384 -23.531 1.00 29.09 99 PRO A N 1
ATOM 729 C CA . PRO A 1 99 ?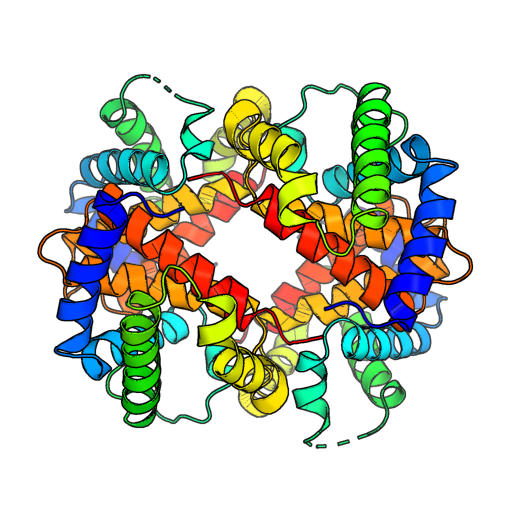 -6.824 0.885 -22.558 1.00 27.94 99 PRO A CA 1
ATOM 730 C C . PRO A 1 99 ? -6.152 -0.442 -22.874 1.00 27.78 99 PRO A C 1
ATOM 731 O O . PRO A 1 99 ? -5.018 -0.654 -22.425 1.00 25.99 99 PRO A O 1
ATOM 735 N N . MET A 1 100 ? -6.760 -1.325 -23.662 1.00 27.58 100 MET A N 1
ATOM 736 C CA . MET A 1 100 ? -5.943 -2.516 -24.159 1.00 29.74 100 MET A CA 1
ATOM 737 C C . MET A 1 100 ? -4.746 -2.065 -25.005 1.00 27.84 100 MET A C 1
ATOM 738 O O . MET A 1 100 ? -3.611 -2.549 -24.842 1.00 25.76 100 MET A O 1
ATOM 743 N N . LEU A 1 101 ? -4.966 -1.089 -25.913 1.00 26.59 101 LEU A N 1
ATOM 744 C CA . LEU A 1 101 ? -3.864 -0.654 -26.729 1.00 26.28 101 LEU A CA 1
ATOM 745 C C . LEU A 1 101 ? -2.777 0.013 -25.873 1.00 25.07 101 LEU A C 1
ATOM 746 O O . LEU A 1 101 ? -1.578 -0.171 -26.145 1.00 25.77 101 LEU A O 1
ATOM 751 N N . SER A 1 102 ? -3.202 0.851 -24.924 1.00 25.33 102 SER A N 1
ATOM 752 C CA . SER A 1 102 ? -2.267 1.473 -23.998 1.00 26.45 102 SER A CA 1
ATOM 753 C C . SER A 1 102 ? -1.283 0.480 -23.349 1.00 25.41 102 SER A C 1
ATOM 754 O O . SER A 1 102 ? -0.076 0.701 -23.290 1.00 24.40 102 SER A O 1
ATOM 757 N N . GLU A 1 103 ? -1.807 -0.607 -22.823 1.00 25.90 103 GLU A N 1
ATOM 758 C CA . GLU A 1 103 ? -0.960 -1.579 -22.175 1.00 26.99 103 GLU A CA 1
ATOM 759 C C . GLU A 1 103 ? 0.014 -2.262 -23.148 1.00 27.12 103 GLU A C 1
ATOM 760 O O . GLU A 1 103 ? 1.176 -2.537 -22.805 1.00 26.91 103 GLU A O 1
ATOM 766 N N . CYS A 1 104 ? -0.457 -2.511 -24.365 1.00 26.19 104 CYS A N 1
ATOM 767 C CA . CYS A 1 104 ? 0.383 -2.993 -25.452 1.00 26.85 104 CYS A CA 1
ATOM 768 C C . CYS A 1 104 ? 1.484 -1.977 -25.849 1.00 26.10 104 CYS A C 1
ATOM 769 O O . CYS A 1 104 ? 2.554 -2.395 -26.155 1.00 25.77 104 CYS A O 1
ATOM 772 N N . ILE A 1 105 ? 1.215 -0.671 -25.784 1.00 26.41 105 ILE A N 1
ATOM 773 C CA . ILE A 1 105 ? 2.278 0.305 -26.010 1.00 25.00 105 ILE A CA 1
ATOM 774 C C . ILE A 1 105 ? 3.293 0.242 -24.881 1.00 25.87 105 ILE A C 1
ATOM 775 O O . ILE A 1 105 ? 4.515 0.298 -25.119 1.00 27.52 105 ILE A O 1
ATOM 780 N N . LEU A 1 106 ? 2.808 0.105 -23.649 1.00 28.61 106 LEU A N 1
ATOM 781 C CA . LEU A 1 106 ? 3.708 0.088 -22.488 1.00 28.55 106 LEU A CA 1
ATOM 782 C C . LEU A 1 106 ? 4.594 -1.148 -22.578 1.00 28.92 106 LEU A C 1
ATOM 783 O O . LEU A 1 106 ? 5.793 -1.071 -22.330 1.00 29.62 106 LEU A O 1
ATOM 788 N N . VAL A 1 107 ? 3.987 -2.305 -22.860 1.00 27.87 107 VAL A N 1
ATOM 789 C CA . VAL A 1 107 ? 4.805 -3.525 -23.026 1.00 27.34 107 VAL A CA 1
ATOM 790 C C . VAL A 1 107 ? 5.871 -3.431 -24.129 1.00 26.01 107 VAL A C 1
ATOM 791 O O . VAL A 1 107 ? 6.998 -3.893 -23.976 1.00 26.54 107 VAL A O 1
ATOM 795 N N . THR A 1 108 ? 5.521 -2.845 -25.261 1.00 26.47 108 THR A N 1
ATOM 796 C CA . THR A 1 108 ? 6.484 -2.544 -26.319 1.00 26.18 108 THR A CA 1
ATOM 797 C C . THR A 1 108 ? 7.635 -1.711 -25.778 1.00 26.09 108 THR A C 1
ATOM 798 O O . THR A 1 108 ? 8.804 -1.955 -26.128 1.00 25.71 108 THR A O 1
ATOM 802 N N . LEU A 1 109 ? 7.360 -0.683 -24.957 1.00 27.59 109 LEU A N 1
ATOM 803 C CA . LEU A 1 109 ? 8.499 0.165 -24.502 1.00 25.66 109 LEU A CA 1
ATOM 804 C C . LEU A 1 109 ? 9.400 -0.647 -23.582 1.00 27.88 109 LEU A C 1
ATOM 805 O O . LEU A 1 109 ? 10.644 -0.523 -23.623 1.00 26.15 109 LEU A O 1
ATOM 810 N N . ALA A 1 110 ? 8.758 -1.498 -22.766 1.00 26.91 110 ALA A N 1
ATOM 811 C CA . ALA A 1 110 ? 9.476 -2.315 -21.816 1.00 27.77 110 ALA A CA 1
ATOM 812 C C . ALA A 1 110 ? 10.400 -3.243 -22.554 1.00 28.90 110 ALA A C 1
ATOM 813 O O . ALA A 1 110 ? 11.454 -3.596 -22.030 1.00 29.09 110 ALA A O 1
ATOM 815 N N . THR A 1 111 ? 10.028 -3.686 -23.755 1.00 30.54 111 THR A N 1
ATOM 816 C CA . THR A 1 111 ? 10.904 -4.641 -24.449 1.00 30.68 111 THR A CA 1
ATOM 817 C C . THR A 1 111 ? 12.054 -3.909 -25.099 1.00 32.46 111 THR A C 1
ATOM 818 O O . THR A 1 111 ? 13.055 -4.512 -25.435 1.00 33.04 111 THR A O 1
ATOM 822 N N . HIS A 1 112 ? 11.906 -2.584 -25.275 1.00 33.48 112 HIS A N 1
ATOM 823 C CA . HIS A 1 112 ? 12.874 -1.784 -26.070 1.00 34.36 112 HIS A CA 1
ATOM 824 C C . HIS A 1 112 ? 13.768 -0.858 -25.313 1.00 35.89 112 HIS A C 1
ATOM 825 O O . HIS A 1 112 ? 14.946 -0.841 -25.558 1.00 38.31 112 HIS A O 1
ATOM 832 N N . LEU A 1 113 ? 13.217 -0.076 -24.406 1.00 36.80 113 LEU A N 1
ATOM 833 C CA . LEU A 1 113 ? 13.958 0.995 -23.774 1.00 38.96 113 LEU A CA 1
ATOM 834 C C . LEU A 1 113 ? 14.993 0.406 -22.792 1.00 39.88 113 LEU A C 1
ATOM 835 O O . LEU A 1 113 ? 14.690 -0.541 -22.024 1.00 39.21 113 LEU A O 1
ATOM 840 N N . ALA A 1 114 ? 16.199 0.986 -22.824 1.00 40.54 114 ALA A N 1
ATOM 841 C CA . ALA A 1 114 ? 17.231 0.617 -21.854 1.00 41.04 114 ALA A CA 1
ATOM 842 C C . ALA A 1 114 ? 16.676 0.837 -20.467 1.00 40.76 114 ALA A C 1
ATOM 843 O O . ALA A 1 114 ? 16.828 0.027 -19.575 1.00 42.32 114 ALA A O 1
ATOM 845 N N . GLU A 1 115 ? 15.917 1.900 -20.282 1.00 39.90 115 GLU A N 1
ATOM 846 C CA . GLU A 1 115 ? 15.398 2.158 -18.974 1.00 38.18 115 GLU A CA 1
ATOM 847 C C . GLU A 1 115 ? 13.832 2.247 -18.975 1.00 37.04 115 GLU A C 1
ATOM 848 O O . GLU A 1 115 ? 13.229 3.019 -19.694 1.00 37.54 115 GLU A O 1
ATOM 854 N N . PHE A 1 116 ? 13.174 1.435 -18.171 1.00 34.99 116 PHE A N 1
ATOM 855 C CA . PHE A 1 116 ? 11.699 1.490 -18.070 1.00 33.87 116 PHE A CA 1
ATOM 856 C C . PHE A 1 116 ? 11.548 1.108 -16.605 1.00 33.11 116 PHE A C 1
ATOM 857 O O . PHE A 1 116 ? 11.363 -0.047 -16.206 1.00 32.66 116 PHE A O 1
ATOM 865 N N . SER A 1 117 ? 11.658 2.137 -15.778 1.00 33.05 117 SER A N 1
ATOM 866 C CA . SER A 1 117 ? 11.547 1.987 -14.356 1.00 32.51 117 SER A CA 1
ATOM 867 C C . SER A 1 117 ? 10.055 2.149 -14.026 1.00 31.66 117 SER A C 1
ATOM 868 O O . SER A 1 117 ? 9.274 2.634 -14.860 1.00 30.96 117 SER A O 1
ATOM 871 N N . PRO A 1 118 ? 9.655 1.729 -12.809 1.00 31.69 118 PRO A N 1
ATOM 872 C CA . PRO A 1 118 ? 8.312 1.983 -12.367 1.00 31.49 118 PRO A CA 1
ATOM 873 C C . PRO A 1 118 ? 7.908 3.474 -12.440 1.00 31.64 118 PRO A C 1
ATOM 874 O O . PRO A 1 118 ? 6.770 3.747 -12.797 1.00 29.90 118 PRO A O 1
ATOM 878 N N . ALA A 1 119 ? 8.804 4.397 -12.078 1.00 31.34 119 ALA A N 1
ATOM 879 C CA . ALA A 1 119 ? 8.476 5.821 -12.226 1.00 32.59 119 ALA A CA 1
ATOM 880 C C . ALA A 1 119 ? 8.197 6.232 -13.693 1.00 30.70 119 ALA A C 1
ATOM 881 O O . ALA A 1 119 ? 7.256 6.969 -13.973 1.00 31.33 119 ALA A O 1
ATOM 883 N N . THR A 1 120 ? 8.987 5.725 -14.615 1.00 31.15 120 THR A N 1
ATOM 884 C CA . THR A 1 120 ? 8.868 6.067 -16.047 1.00 33.09 120 THR A CA 1
ATOM 885 C C . THR A 1 120 ? 7.561 5.509 -16.634 1.00 31.95 120 THR A C 1
ATOM 886 O O . THR A 1 120 ? 6.789 6.189 -17.289 1.00 30.49 120 THR A O 1
ATOM 890 N N . HIS A 1 121 ? 7.336 4.232 -16.354 1.00 32.08 121 HIS A N 1
ATOM 891 C CA . HIS A 1 121 ? 6.100 3.538 -16.702 1.00 30.89 121 HIS A CA 1
ATOM 892 C C . HIS A 1 121 ? 4.877 4.281 -16.153 1.00 30.14 121 HIS A C 1
ATOM 893 O O . HIS A 1 121 ? 3.866 4.465 -16.855 1.00 28.61 121 HIS A O 1
ATOM 900 N N . CYS A 1 122 ? 4.968 4.716 -14.894 1.00 31.08 122 CYS A N 1
ATOM 901 C CA . CYS A 1 122 ? 3.868 5.445 -14.274 1.00 32.17 122 CYS A CA 1
ATOM 902 C C . CYS A 1 122 ? 3.611 6.704 -15.104 1.00 30.57 122 CYS A C 1
ATOM 903 O O . CYS A 1 122 ? 2.476 6.992 -15.487 1.00 31.65 122 CYS A O 1
ATOM 906 N N . ALA A 1 123 ? 4.665 7.439 -15.404 1.00 31.81 123 ALA A N 1
ATOM 907 C CA . ALA A 1 123 ? 4.540 8.665 -16.231 1.00 31.21 123 ALA A CA 1
ATOM 908 C C . ALA A 1 123 ? 3.843 8.447 -17.581 1.00 30.78 123 ALA A C 1
ATOM 909 O O . ALA A 1 123 ? 2.900 9.188 -17.951 1.00 30.73 123 ALA A O 1
ATOM 911 N N . VAL A 1 124 ? 4.313 7.448 -18.320 1.00 29.31 124 VAL A N 1
ATOM 912 C CA . VAL A 1 124 ? 3.739 7.150 -19.644 1.00 30.08 124 VAL A CA 1
ATOM 913 C C . VAL A 1 124 ? 2.299 6.676 -19.531 1.00 30.87 124 VAL A C 1
ATOM 914 O O . VAL A 1 124 ? 1.417 7.164 -20.261 1.00 31.82 124 VAL A O 1
ATOM 918 N N . ASP A 1 125 ? 2.052 5.718 -18.632 1.00 30.70 125 ASP A N 1
ATOM 919 C CA . ASP A 1 125 ? 0.694 5.259 -18.384 1.00 31.08 125 ASP A CA 1
ATOM 920 C C . ASP A 1 125 ? -0.264 6.391 -18.055 1.00 31.80 125 ASP A C 1
ATOM 921 O O . ASP A 1 125 ? -1.419 6.360 -18.493 1.00 30.82 125 ASP A O 1
ATOM 926 N N . LYS A 1 126 ? 0.214 7.417 -17.343 1.00 30.91 126 LYS A N 1
ATOM 927 C CA . LYS A 1 126 ? -0.620 8.599 -17.123 1.00 32.51 126 LYS A CA 1
ATOM 928 C C . LYS A 1 126 ? -0.944 9.363 -18.387 1.00 30.97 126 LYS A C 1
ATOM 929 O O . LYS A 1 126 ? -2.094 9.763 -18.572 1.00 31.11 126 LYS A O 1
ATOM 935 N N . LEU A 1 127 ? 0.049 9.602 -19.224 1.00 31.09 127 LEU A N 1
ATOM 936 C CA . LEU A 1 127 ? -0.198 10.124 -20.576 1.00 32.44 127 LEU A CA 1
ATOM 937 C C . LEU A 1 127 ? -1.202 9.253 -21.366 1.00 32.01 127 LEU A C 1
ATOM 938 O O . LEU A 1 127 ? -2.212 9.749 -21.888 1.00 31.58 127 LEU A O 1
ATOM 943 N N . LEU A 1 128 ? -0.931 7.951 -21.475 1.00 31.55 128 LEU A N 1
ATOM 944 C CA . LEU A 1 128 ? -1.910 7.072 -22.186 1.00 30.94 128 LEU A CA 1
ATOM 945 C C . LEU A 1 128 ? -3.354 7.082 -21.650 1.00 30.72 128 LEU A C 1
ATOM 946 O O . LEU A 1 128 ? -4.308 7.096 -22.456 1.00 29.90 128 LEU A O 1
ATOM 951 N N . SER A 1 129 ? -3.516 7.131 -20.318 1.00 31.89 129 SER A N 1
ATOM 952 C CA . SER A 1 129 ? -4.844 7.233 -19.658 1.00 34.52 129 SER A CA 1
ATOM 953 C C . SER A 1 129 ? -5.579 8.491 -20.046 1.00 33.67 129 SER A C 1
ATOM 954 O O . SER A 1 129 ? -6.769 8.431 -20.357 1.00 34.36 129 SER A O 1
ATOM 957 N N . ALA A 1 130 ? -4.865 9.620 -20.042 1.00 33.71 130 ALA A N 1
ATOM 958 C CA . ALA A 1 130 ? -5.449 10.892 -20.506 1.00 33.74 130 ALA A CA 1
ATOM 959 C C . ALA A 1 130 ? -5.809 10.836 -22.009 1.00 33.57 130 ALA A C 1
ATOM 960 O O . ALA A 1 130 ? -6.827 11.379 -22.453 1.00 33.55 130 ALA A O 1
ATOM 962 N N . ILE A 1 131 ? -4.994 10.136 -22.796 1.00 33.80 131 ILE A N 1
ATOM 963 C CA . ILE A 1 131 ? -5.289 9.988 -24.204 1.00 34.08 131 ILE A CA 1
ATOM 964 C C . ILE A 1 131 ? -6.574 9.130 -24.336 1.00 35.04 131 ILE A C 1
ATOM 965 O O . ILE A 1 131 ? -7.544 9.595 -24.929 1.00 35.18 131 ILE A O 1
ATOM 970 N N . SER A 1 132 ? -6.599 7.930 -23.720 1.00 35.59 132 SER A N 1
ATOM 971 C CA . SER A 1 132 ? -7.805 7.086 -23.708 1.00 35.99 132 SER A CA 1
ATOM 972 C C . SER A 1 132 ? -9.034 7.848 -23.306 1.00 36.87 132 SER A C 1
ATOM 973 O O . SER A 1 132 ? -10.075 7.708 -23.923 1.00 35.43 132 SER A O 1
ATOM 976 N N . SER A 1 133 ? -8.903 8.687 -22.291 1.00 38.13 133 SER A N 1
ATOM 977 C CA . SER A 1 133 ? -10.060 9.451 -21.838 1.00 40.47 133 SER A CA 1
ATOM 978 C C . SER A 1 133 ? -10.599 10.369 -22.952 1.00 40.71 133 SER A C 1
ATOM 979 O O . SER A 1 133 ? -11.784 10.313 -23.340 1.00 42.97 133 SER A O 1
ATOM 982 N N . GLU A 1 134 ? -9.727 11.186 -23.507 1.00 39.93 134 GLU A N 1
ATOM 983 C CA . GLU A 1 134 ? -10.135 12.058 -24.593 1.00 39.43 134 GLU A CA 1
ATOM 984 C C . GLU A 1 134 ? -10.696 11.298 -25.813 1.00 38.61 134 GLU A C 1
ATOM 985 O O . GLU A 1 134 ? -11.733 11.687 -26.347 1.00 38.75 134 GLU A O 1
ATOM 991 N N . LEU A 1 135 ? -10.020 10.237 -26.257 1.00 37.08 135 LEU A N 1
ATOM 992 C CA . LEU A 1 135 ? -10.486 9.435 -27.381 1.00 36.94 135 LEU A CA 1
ATOM 993 C C . LEU A 1 135 ? -11.860 8.763 -27.145 1.00 37.73 135 LEU A C 1
ATOM 994 O O . LEU A 1 135 ? -12.598 8.521 -28.110 1.00 36.94 135 LEU A O 1
ATOM 999 N N . SER A 1 136 ? -12.188 8.499 -25.872 1.00 38.38 136 SER A N 1
ATOM 1000 C CA . SER A 1 136 ? -13.494 7.948 -25.433 1.00 39.56 136 SER A CA 1
ATOM 1001 C C . SER A 1 136 ? -14.563 8.982 -25.133 1.00 39.77 136 SER A C 1
ATOM 1002 O O . SER A 1 136 ? -15.637 8.620 -24.636 1.00 40.34 136 SER A O 1
ATOM 1005 N N . SER A 1 137 ? -14.300 10.252 -25.430 1.00 40.37 137 SER A N 1
ATOM 1006 C CA . SER A 1 137 ? -15.157 11.332 -24.903 1.00 39.85 137 SER A CA 1
ATOM 1007 C C . SER A 1 137 ? -16.277 11.863 -25.823 1.00 39.02 137 SER A C 1
ATOM 1008 O O . SER A 1 137 ? -17.085 12.665 -25.380 1.00 38.27 137 SER A O 1
ATOM 1011 N N . LYS A 1 138 ? -16.312 11.452 -27.084 1.00 38.86 138 LYS A N 1
ATOM 1012 C CA . LYS A 1 138 ? -17.259 12.020 -28.062 1.00 38.59 138 LYS A CA 1
ATOM 1013 C C . LYS A 1 138 ? -18.107 10.945 -28.708 1.00 39.17 138 LYS A C 1
ATOM 1014 O O . LYS A 1 138 ? -18.488 11.048 -29.895 1.00 38.05 138 LYS A O 1
ATOM 1020 N N . TYR A 1 139 ? -18.432 9.921 -27.918 1.00 38.71 139 TYR A N 1
ATOM 1021 C CA . TYR A 1 139 ? -19.283 8.838 -28.410 1.00 39.42 139 TYR A CA 1
ATOM 1022 C C . TYR A 1 139 ? -20.810 9.125 -28.350 1.00 39.95 139 TYR A C 1
ATOM 1023 O O . TYR A 1 139 ? -21.566 8.693 -29.237 1.00 39.07 139 TYR A O 1
ATOM 1032 N N . ARG A 1 140 ? -21.247 9.873 -27.327 1.00 40.52 140 ARG A N 1
ATOM 1033 C CA . ARG A 1 140 ? -22.683 9.990 -26.994 1.00 40.88 140 ARG A CA 1
ATOM 1034 C C . ARG A 1 140 ? -23.054 11.240 -26.226 1.00 41.30 140 ARG A C 1
ATOM 1035 O O . ARG A 1 140 ? -22.214 11.979 -25.781 1.00 42.11 140 ARG A O 1
ATOM 1043 N N . VAL B 2 1 ? -8.839 -25.578 -20.241 1.00 49.77 1 VAL B N 1
ATOM 1044 C CA . VAL B 2 1 ? -7.820 -24.836 -21.055 1.00 48.50 1 VAL B CA 1
ATOM 1045 C C . VAL B 2 1 ? -6.967 -25.892 -21.734 1.00 47.72 1 VAL B C 1
ATOM 1046 O O . VAL B 2 1 ? -6.518 -26.824 -21.062 1.00 47.35 1 VAL B O 1
ATOM 1050 N N . HIS B 2 2 ? -6.814 -25.775 -23.056 1.00 46.42 2 HIS B N 1
ATOM 1051 C CA . HIS B 2 2 ? -5.839 -26.550 -23.835 1.00 45.99 2 HIS B CA 1
ATOM 1052 C C . HIS B 2 2 ? -4.556 -25.711 -24.114 1.00 44.47 2 HIS B C 1
ATOM 1053 O O . HIS B 2 2 ? -4.6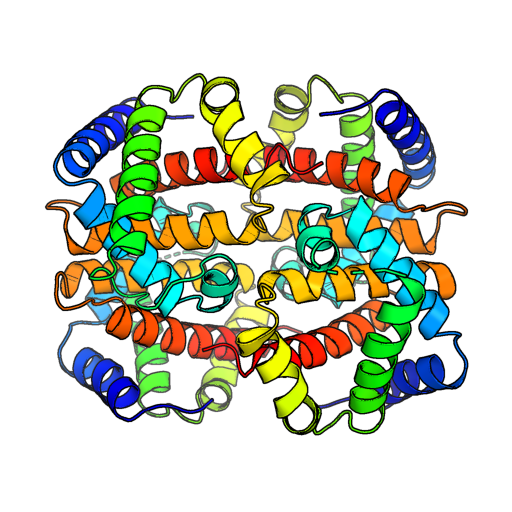51 -24.493 -24.306 1.00 44.23 2 HIS B O 1
ATOM 1060 N N . TRP B 2 3 ? -3.385 -26.366 -24.093 1.00 40.90 3 TRP B N 1
ATOM 1061 C CA . TRP B 2 3 ? -2.068 -25.747 -24.267 1.00 37.11 3 TRP B CA 1
ATOM 1062 C C . TRP B 2 3 ? -1.272 -26.304 -25.470 1.00 36.21 3 TRP B C 1
ATOM 1063 O O . TRP B 2 3 ? -1.177 -27.513 -25.668 1.00 34.80 3 TRP B O 1
ATOM 1074 N N . THR B 2 4 ? -0.654 -25.440 -26.260 1.00 32.77 4 THR B N 1
ATOM 1075 C CA . THR B 2 4 ? 0.305 -25.941 -27.258 1.00 30.76 4 THR B CA 1
ATOM 1076 C C . THR B 2 4 ? 1.629 -26.317 -26.538 1.00 30.45 4 THR B C 1
ATOM 1077 O O . THR B 2 4 ? 1.837 -25.905 -25.410 1.00 29.95 4 THR B O 1
ATOM 1081 N N . GLN B 2 5 ? 2.474 -27.148 -27.147 1.00 29.47 5 GLN B N 1
ATOM 1082 C CA . GLN B 2 5 ? 3.798 -27.448 -26.603 1.00 29.67 5 GLN B CA 1
ATOM 1083 C C . GLN B 2 5 ? 4.690 -26.207 -26.482 1.00 29.19 5 GLN B C 1
ATOM 1084 O O . GLN B 2 5 ? 5.482 -26.135 -25.559 1.00 27.72 5 GLN B O 1
ATOM 1090 N N . GLU B 2 6 ? 4.589 -25.264 -27.424 1.00 28.67 6 GLU B N 1
ATOM 1091 C CA . GLU B 2 6 ? 5.388 -24.038 -27.333 1.00 29.43 6 GLU B CA 1
ATOM 1092 C C . GLU B 2 6 ? 4.965 -23.247 -26.090 1.00 28.92 6 GLU B C 1
ATOM 1093 O O . GLU B 2 6 ? 5.821 -22.684 -25.422 1.00 28.01 6 GLU B O 1
ATOM 1099 N N . GLU B 2 7 ? 3.663 -23.215 -25.784 1.00 29.17 7 GLU B N 1
ATOM 1100 C CA . GLU B 2 7 ? 3.159 -22.542 -24.550 1.00 28.43 7 GLU B CA 1
ATOM 1101 C C . GLU B 2 7 ? 3.691 -23.213 -23.304 1.00 30.35 7 GLU B C 1
ATOM 1102 O O . GLU B 2 7 ? 4.231 -22.561 -22.399 1.00 28.20 7 GLU B O 1
ATOM 1108 N N . ARG B 2 8 ? 3.550 -24.535 -23.239 1.00 28.79 8 ARG B N 1
ATOM 1109 C CA . ARG B 2 8 ? 4.141 -25.225 -22.100 1.00 30.99 8 ARG B CA 1
ATOM 1110 C C . ARG B 2 8 ? 5.623 -24.967 -21.973 1.00 30.92 8 ARG B C 1
ATOM 1111 O O . ARG B 2 8 ? 6.128 -24.785 -20.861 1.00 31.75 8 ARG B O 1
ATOM 1119 N N . ASP B 2 9 ? 6.334 -25.007 -23.098 1.00 30.26 9 ASP B N 1
ATOM 1120 C CA . ASP B 2 9 ? 7.789 -24.955 -23.056 1.00 29.96 9 ASP B CA 1
ATOM 1121 C C . ASP B 2 9 ? 8.203 -23.518 -22.704 1.00 30.06 9 ASP B C 1
ATOM 1122 O O . ASP B 2 9 ? 9.125 -23.270 -21.927 1.00 30.49 9 ASP B O 1
ATOM 1127 N N . GLU B 2 10 ? 7.478 -22.577 -23.247 1.00 29.77 10 GLU B N 1
ATOM 1128 C CA . GLU B 2 10 ? 7.884 -21.184 -23.025 1.00 29.29 10 GLU B CA 1
ATOM 1129 C C . GLU B 2 10 ? 7.786 -20.879 -21.510 1.00 26.77 10 GLU B C 1
ATOM 1130 O O . GLU B 2 10 ? 8.714 -20.373 -20.925 1.00 24.81 10 GLU B O 1
ATOM 1136 N N . ILE B 2 11 ? 6.657 -21.208 -20.909 1.00 28.37 11 ILE B N 1
ATOM 1137 C CA . ILE B 2 11 ? 6.440 -21.037 -19.450 1.00 28.26 11 ILE B CA 1
ATOM 1138 C C . ILE B 2 11 ? 7.417 -21.871 -18.659 1.00 27.77 11 ILE B C 1
ATOM 1139 O O . ILE B 2 11 ? 8.046 -21.383 -17.700 1.00 27.57 11 ILE B O 1
ATOM 1144 N N . VAL B 2 12 ? 7.563 -23.153 -19.042 1.00 28.01 12 VAL B N 1
ATOM 1145 C CA . VAL B 2 12 ? 8.295 -24.078 -18.177 1.00 28.06 12 VAL B CA 1
ATOM 1146 C C . VAL B 2 12 ? 9.757 -23.740 -18.145 1.00 28.23 12 VAL B C 1
ATOM 1147 O O . VAL B 2 12 ? 10.379 -23.750 -17.068 1.00 29.80 12 VAL B O 1
ATOM 1151 N N . LYS B 2 13 ? 10.315 -23.446 -19.312 1.00 28.99 13 LYS B N 1
ATOM 1152 C CA . LYS B 2 13 ? 11.759 -23.087 -19.423 1.00 29.12 13 LYS B CA 1
ATOM 1153 C C . LYS B 2 13 ? 12.063 -21.789 -18.687 1.00 29.37 13 LYS B C 1
ATOM 1154 O O . LYS B 2 13 ? 13.146 -21.612 -18.136 1.00 29.57 13 LYS B O 1
ATOM 1160 N N . THR B 2 14 ? 11.139 -20.842 -18.785 1.00 29.52 14 THR B N 1
ATOM 1161 C CA . THR B 2 14 ? 11.293 -19.561 -18.075 1.00 29.68 14 THR B CA 1
ATOM 1162 C C . THR B 2 14 ? 11.388 -19.776 -16.544 1.00 30.19 14 THR B C 1
ATOM 1163 O O . THR B 2 14 ? 12.359 -19.313 -15.921 1.00 30.37 14 THR B O 1
ATOM 1167 N N . PHE B 2 15 ? 10.455 -20.541 -15.962 1.00 29.54 15 PHE B N 1
ATOM 1168 C CA . PHE B 2 15 ? 10.499 -20.838 -14.532 1.00 30.68 15 PHE B CA 1
ATOM 1169 C C . PHE B 2 15 ? 11.707 -21.698 -14.121 1.00 30.68 15 PHE B C 1
ATOM 1170 O O . PHE B 2 15 ? 12.185 -21.623 -13.001 1.00 29.50 15 PHE B O 1
ATOM 1178 N N . PHE B 2 16 ? 12.175 -22.525 -15.038 1.00 30.20 16 PHE B N 1
ATOM 1179 C CA . PHE B 2 16 ? 13.315 -23.351 -14.778 1.00 29.10 16 PHE B CA 1
ATOM 1180 C C . PHE B 2 16 ? 14.610 -22.540 -14.598 1.00 29.36 16 PHE B C 1
ATOM 1181 O O . PHE B 2 16 ? 15.401 -22.880 -13.746 1.00 27.13 16 PHE B O 1
ATOM 1189 N N . SER B 2 17 ? 14.853 -21.497 -15.427 1.00 27.38 17 SER B N 1
ATOM 1190 C CA . SER B 2 17 ? 16.195 -20.862 -15.489 1.00 29.11 17 SER B CA 1
ATOM 1191 C C . SER B 2 17 ? 16.170 -19.388 -15.139 1.00 28.31 17 SER B C 1
ATOM 1192 O O . SER B 2 17 ? 17.206 -18.847 -14.779 1.00 27.87 17 SER B O 1
ATOM 1195 N N . ALA B 2 18 ? 15.020 -18.738 -15.297 1.00 27.37 18 ALA B N 1
ATOM 1196 C CA . ALA B 2 18 ? 14.978 -17.319 -14.921 1.00 29.19 18 ALA B CA 1
ATOM 1197 C C . ALA B 2 18 ? 14.974 -17.133 -13.393 1.00 29.16 18 ALA B C 1
ATOM 1198 O O . ALA B 2 18 ? 14.604 -18.026 -12.623 1.00 26.49 18 ALA B O 1
ATOM 1200 N N . ASN B 2 19 ? 15.392 -15.953 -12.959 1.00 30.22 19 ASN B N 1
ATOM 1201 C CA . ASN B 2 19 ? 15.343 -15.623 -11.545 1.00 31.91 19 ASN B CA 1
ATOM 1202 C C . ASN B 2 19 ? 13.941 -15.079 -11.299 1.00 32.15 19 ASN B C 1
ATOM 1203 O O . ASN B 2 19 ? 13.724 -13.883 -11.336 1.00 30.84 19 ASN B O 1
ATOM 1208 N N . SER B 2 20 ? 12.978 -15.987 -11.185 1.00 31.49 20 SER B N 1
ATOM 1209 C CA . SER B 2 20 ? 11.556 -15.641 -10.995 1.00 32.89 20 SER B CA 1
ATOM 1210 C C . SER B 2 20 ? 11.236 -14.878 -9.675 1.00 32.37 20 SER B C 1
ATOM 1211 O O . SER B 2 20 ? 10.323 -14.121 -9.638 1.00 31.64 20 SER B O 1
ATOM 1214 N N . SER B 2 21 ? 11.967 -15.118 -8.587 1.00 33.36 21 SER B N 1
ATOM 1215 C CA . SER B 2 21 ? 11.746 -14.344 -7.357 1.00 34.54 21 SER B CA 1
ATOM 1216 C C . SER B 2 21 ? 12.117 -12.850 -7.557 1.00 34.14 21 SER B C 1
ATOM 1217 O O . SER B 2 21 ? 11.372 -11.955 -7.116 1.00 35.44 21 SER B O 1
ATOM 1220 N N . ALA B 2 22 ? 13.245 -12.614 -8.231 1.00 32.97 22 ALA B N 1
ATOM 1221 C CA . ALA B 2 22 ? 13.695 -11.265 -8.592 1.00 33.12 22 ALA B CA 1
ATOM 1222 C C . ALA B 2 22 ? 12.727 -10.559 -9.562 1.00 32.75 22 ALA B C 1
ATOM 1223 O O . ALA B 2 22 ? 12.399 -9.389 -9.366 1.00 33.21 22 ALA B O 1
ATOM 1225 N N . ILE B 2 23 ? 12.280 -11.272 -10.604 1.00 31.57 23 ILE B N 1
ATOM 1226 C CA . ILE B 2 23 ? 11.142 -10.822 -11.386 1.00 30.78 23 ILE B CA 1
ATOM 1227 C C . ILE B 2 23 ? 9.905 -10.448 -10.530 1.00 31.17 23 ILE B C 1
ATOM 1228 O O . ILE B 2 23 ? 9.355 -9.381 -10.730 1.00 31.32 23 ILE B O 1
ATOM 1233 N N . GLY B 2 24 ? 9.446 -11.345 -9.636 1.00 29.05 24 GLY B N 1
ATOM 1234 C CA . GLY B 2 24 ? 8.305 -11.103 -8.765 1.00 29.92 24 GLY B CA 1
ATOM 1235 C C . GLY B 2 24 ? 8.504 -9.900 -7.855 1.00 29.98 24 GLY B C 1
ATOM 1236 O O . GLY B 2 24 ? 7.588 -9.079 -7.671 1.00 29.68 24 GLY B O 1
ATOM 1237 N N . THR B 2 25 ? 9.718 -9.767 -7.348 1.00 28.55 25 THR B N 1
ATOM 1238 C CA . THR B 2 25 ? 10.059 -8.662 -6.461 1.00 31.50 25 THR B CA 1
ATOM 1239 C C . THR B 2 25 ? 9.871 -7.333 -7.239 1.00 30.84 25 THR B C 1
ATOM 1240 O O . THR B 2 25 ? 9.127 -6.470 -6.790 1.00 32.64 25 THR B O 1
ATOM 1244 N N . LYS B 2 26 ? 10.497 -7.212 -8.397 1.00 30.74 26 LYS B N 1
ATOM 1245 C CA . LYS B 2 26 ? 10.330 -6.025 -9.267 1.00 31.15 26 LYS B CA 1
ATOM 1246 C C . LYS B 2 26 ? 8.905 -5.842 -9.715 1.00 30.98 26 LYS B C 1
ATOM 1247 O O . LYS B 2 26 ? 8.446 -4.715 -9.784 1.00 30.97 26 LYS B O 1
ATOM 1253 N N . ALA B 2 27 ? 8.198 -6.939 -10.045 1.00 30.52 27 ALA B N 1
ATOM 1254 C CA . ALA B 2 27 ? 6.775 -6.773 -10.489 1.00 31.16 27 ALA B CA 1
ATOM 1255 C C . ALA B 2 27 ? 5.876 -6.163 -9.389 1.00 32.13 27 ALA B C 1
ATOM 1256 O O . ALA B 2 27 ? 5.053 -5.289 -9.655 1.00 31.96 27 ALA B O 1
ATOM 1258 N N . LEU B 2 28 ? 6.013 -6.691 -8.173 1.00 32.61 28 LEU B N 1
ATOM 1259 C CA . LEU B 2 28 ? 5.324 -6.184 -7.010 1.00 34.02 28 LEU B CA 1
ATOM 1260 C C . LEU B 2 28 ? 5.630 -4.690 -6.792 1.00 33.32 28 LEU B C 1
ATOM 1261 O O . LEU B 2 28 ? 4.699 -3.867 -6.553 1.00 32.23 28 LEU B O 1
ATOM 1266 N N . GLU B 2 29 ? 6.926 -4.357 -6.844 1.00 33.28 29 GLU B N 1
ATOM 1267 C CA . GLU B 2 29 ? 7.412 -2.980 -6.638 1.00 35.06 29 GLU B CA 1
ATOM 1268 C C . GLU B 2 29 ? 6.835 -2.047 -7.695 1.00 34.36 29 GLU B C 1
ATOM 1269 O O . GLU B 2 29 ? 6.353 -0.928 -7.393 1.00 35.02 29 GLU B O 1
ATOM 1275 N N . ARG B 2 30 ? 6.846 -2.524 -8.935 1.00 32.70 30 ARG B N 1
ATOM 1276 C CA . ARG B 2 30 ? 6.250 -1.806 -10.021 1.00 31.41 30 ARG B CA 1
ATOM 1277 C C . ARG B 2 30 ? 4.781 -1.563 -9.829 1.00 32.63 30 ARG B C 1
ATOM 1278 O O . ARG B 2 30 ? 4.282 -0.430 -10.048 1.00 32.67 30 ARG B O 1
ATOM 1286 N N . MET B 2 31 ? 4.068 -2.622 -9.447 1.00 32.09 31 MET B N 1
ATOM 1287 C CA . MET B 2 31 ? 2.611 -2.536 -9.270 1.00 32.23 31 MET B CA 1
ATOM 1288 C C . MET B 2 31 ? 2.294 -1.471 -8.213 1.00 32.30 31 MET B C 1
ATOM 1289 O O . MET B 2 31 ? 1.375 -0.699 -8.379 1.00 30.79 31 MET B O 1
ATOM 1294 N N . PHE B 2 32 ? 3.111 -1.384 -7.172 1.00 32.33 32 PHE B N 1
ATOM 1295 C CA . PHE B 2 32 ? 2.934 -0.303 -6.162 1.00 33.86 32 PHE B CA 1
ATOM 1296 C C . PHE B 2 32 ? 3.060 1.123 -6.658 1.00 34.04 32 PHE B C 1
ATOM 1297 O O . PHE B 2 32 ? 2.467 2.031 -6.052 1.00 36.25 32 PHE B O 1
ATOM 1305 N N . VAL B 2 33 ? 3.910 1.360 -7.655 1.00 34.70 33 VAL B N 1
ATOM 1306 C CA . VAL B 2 33 ? 4.214 2.704 -8.143 1.00 33.79 33 VAL B CA 1
ATOM 1307 C C . VAL B 2 33 ? 3.168 2.959 -9.215 1.00 35.57 33 VAL B C 1
ATOM 1308 O O . VAL B 2 33 ? 2.538 4.033 -9.237 1.00 35.18 33 VAL B O 1
ATOM 1312 N N . VAL B 2 34 ? 2.954 1.968 -10.098 1.00 33.84 34 VAL B N 1
ATOM 1313 C CA . VAL B 2 34 ? 2.011 2.167 -11.213 1.00 34.97 34 VAL B CA 1
ATOM 1314 C C . VAL B 2 34 ? 0.550 2.175 -10.751 1.00 35.02 34 VAL B C 1
ATOM 1315 O O . VAL B 2 34 ? -0.246 2.977 -11.269 1.00 35.17 34 VAL B O 1
ATOM 1319 N N . PHE B 2 35 ? 0.219 1.320 -9.771 1.00 35.10 35 PHE B N 1
ATOM 1320 C CA . PHE B 2 35 ? -1.121 1.203 -9.178 1.00 35.56 35 PHE B CA 1
ATOM 1321 C C . PHE B 2 35 ? -1.103 1.294 -7.638 1.00 36.16 35 PHE B C 1
ATOM 1322 O O . PHE B 2 35 ? -1.287 0.290 -6.954 1.00 34.79 35 PHE B O 1
ATOM 1330 N N . PRO B 2 36 ? -0.904 2.516 -7.073 1.00 37.49 36 PRO B N 1
ATOM 1331 C CA . PRO B 2 36 ? -0.631 2.704 -5.610 1.00 37.27 36 PRO B CA 1
ATOM 1332 C C . PRO B 2 36 ? -1.683 2.156 -4.671 1.00 38.27 36 PRO B C 1
ATOM 1333 O O . PRO B 2 36 ? -1.402 1.783 -3.517 1.00 38.63 36 PRO B O 1
ATOM 1337 N N . TRP B 2 37 ? -2.913 2.061 -5.165 1.00 38.27 37 TRP B N 1
ATOM 1338 C CA . TRP B 2 37 ? -3.968 1.641 -4.295 1.00 37.67 37 TRP B CA 1
ATOM 1339 C C . TRP B 2 37 ? -3.722 0.208 -3.919 1.00 38.21 37 TRP B C 1
ATOM 1340 O O . TRP B 2 37 ? -4.230 -0.240 -2.902 1.00 39.01 37 TRP B O 1
ATOM 1351 N N . THR B 2 38 ? -2.901 -0.499 -4.701 1.00 38.29 38 THR B N 1
ATOM 1352 C CA . THR B 2 38 ? -2.584 -1.916 -4.412 1.00 39.92 38 THR B CA 1
ATOM 1353 C C . THR B 2 38 ? -1.644 -2.112 -3.218 1.00 41.26 38 THR B C 1
ATOM 1354 O O . THR B 2 38 ? -1.521 -3.223 -2.715 1.00 42.41 38 THR B O 1
ATOM 1358 N N . ASN B 2 39 ? -0.978 -1.046 -2.782 1.00 43.13 39 ASN B N 1
ATOM 1359 C CA . ASN B 2 39 ? -0.153 -1.127 -1.568 1.00 44.84 39 ASN B CA 1
ATOM 1360 C C . ASN B 2 39 ? -0.972 -1.217 -0.268 1.00 44.77 39 ASN B C 1
ATOM 1361 O O . ASN B 2 39 ? -0.410 -1.473 0.796 1.00 45.47 39 ASN B O 1
ATOM 1366 N N . ALA B 2 40 ? -2.293 -1.070 -0.362 1.00 44.05 40 ALA B N 1
ATOM 1367 C CA . ALA B 2 40 ? -3.171 -0.994 0.812 1.00 44.28 40 ALA B CA 1
ATOM 1368 C C . ALA B 2 40 ? -3.139 -2.253 1.618 1.00 44.68 40 ALA B C 1
ATOM 1369 O O . ALA B 2 40 ? -3.380 -2.224 2.802 1.00 45.98 40 ALA B O 1
ATOM 1371 N N . TYR B 2 41 ? -2.848 -3.365 0.975 1.00 45.68 41 TYR B N 1
ATOM 1372 C CA . TYR B 2 41 ? -2.867 -4.662 1.649 1.00 46.11 41 TYR B CA 1
ATOM 1373 C C . TYR B 2 41 ? -1.581 -4.893 2.418 1.00 47.70 41 TYR B C 1
ATOM 1374 O O . TYR B 2 41 ? -1.506 -5.789 3.264 1.00 47.40 41 TYR B O 1
ATOM 1383 N N . PHE B 2 42 ? -0.576 -4.074 2.127 1.00 49.22 42 PHE B N 1
ATOM 1384 C CA . PHE B 2 42 ? 0.725 -4.311 2.721 1.00 52.16 42 PHE B CA 1
ATOM 1385 C C . PHE B 2 42 ? 1.097 -3.324 3.833 1.00 54.52 42 PHE B C 1
ATOM 1386 O O . PHE B 2 42 ? 2.152 -3.472 4.458 1.00 55.93 42 PHE B O 1
ATOM 1394 N N . ALA B 2 43 ? 0.211 -2.352 4.110 1.00 56.81 43 ALA B N 1
ATOM 1395 C CA . ALA B 2 43 ? 0.291 -1.542 5.360 1.00 59.14 43 ALA B CA 1
ATOM 1396 C C . ALA B 2 43 ? 0.060 -2.427 6.596 1.00 60.40 43 ALA B C 1
ATOM 1397 O O . ALA B 2 43 ? 0.684 -2.249 7.645 1.00 60.67 43 ALA B O 1
ATOM 1399 N N . LYS B 2 44 ? -0.810 -3.414 6.399 1.00 61.97 44 LYS B N 1
ATOM 1400 C CA . LYS B 2 44 ? -1.440 -4.232 7.424 1.00 63.23 44 LYS B CA 1
ATOM 1401 C C . LYS B 2 44 ? -0.464 -5.198 8.087 1.00 63.69 44 LYS B C 1
ATOM 1402 O O . LYS B 2 44 ? 0.082 -4.898 9.160 1.00 64.69 44 LYS B O 1
ATOM 1408 N N . PHE B 2 48 ? 7.618 -5.414 6.533 1.00 56.05 48 PHE B N 1
ATOM 1409 C CA . PHE B 2 48 ? 7.262 -5.770 5.144 1.00 55.79 48 PHE B CA 1
ATOM 1410 C C . PHE B 2 48 ? 8.391 -5.610 4.110 1.00 54.74 48 PHE B C 1
ATOM 1411 O O . PHE B 2 48 ? 8.960 -4.522 3.964 1.00 54.45 48 PHE B O 1
ATOM 1419 N N . SER B 2 49 ? 8.642 -6.702 3.373 1.00 53.00 49 SER B N 1
ATOM 1420 C CA . SER B 2 49 ? 9.592 -6.771 2.267 1.00 51.25 49 SER B CA 1
ATOM 1421 C C . SER B 2 49 ? 8.897 -7.282 0.986 1.00 50.05 49 SER B C 1
ATOM 1422 O O . SER B 2 49 ? 8.273 -8.365 0.976 1.00 48.14 49 SER B O 1
ATOM 1425 N N . ALA B 2 50 ? 8.979 -6.477 -0.078 1.00 49.12 50 ALA B N 1
ATOM 1426 C CA . ALA B 2 50 ? 8.450 -6.866 -1.415 1.00 48.48 50 ALA B CA 1
ATOM 1427 C C . ALA B 2 50 ? 9.027 -8.227 -1.846 1.00 48.04 50 ALA B C 1
ATOM 1428 O O . ALA B 2 50 ? 8.335 -9.088 -2.428 1.00 45.99 50 ALA B O 1
ATOM 1430 N N . SER B 2 51 ? 10.310 -8.388 -1.523 1.00 47.84 51 SER B N 1
ATOM 1431 C CA . SER B 2 51 ? 11.069 -9.555 -1.884 1.00 49.36 51 SER B CA 1
ATOM 1432 C C . SER B 2 51 ? 10.468 -10.769 -1.195 1.00 49.23 51 SER B C 1
ATOM 1433 O O . SER B 2 51 ? 10.223 -11.781 -1.831 1.00 49.04 51 SER B O 1
ATOM 1436 N N . ILE B 2 52 ? 10.166 -10.653 0.091 1.00 49.13 52 ILE B N 1
ATOM 1437 C CA . ILE B 2 52 ? 9.500 -11.758 0.805 1.00 49.87 52 ILE B CA 1
ATOM 1438 C C . ILE B 2 52 ? 8.166 -12.108 0.193 1.00 49.61 52 ILE B C 1
ATOM 1439 O O . ILE B 2 52 ? 7.765 -13.275 0.123 1.00 49.94 52 ILE B O 1
ATOM 1444 N N . HIS B 2 53 ? 7.436 -11.084 -0.227 1.00 49.87 53 HIS B N 1
ATOM 1445 C CA . HIS B 2 53 ? 6.125 -11.370 -0.746 1.00 49.33 53 HIS B CA 1
ATOM 1446 C C . HIS B 2 53 ? 6.201 -12.059 -2.101 1.00 48.03 53 HIS B C 1
ATOM 1447 O O . HIS B 2 53 ? 5.411 -12.960 -2.396 1.00 47.88 53 HIS B O 1
ATOM 1454 N N . ALA B 2 54 ? 7.178 -11.652 -2.910 1.00 46.28 54 ALA B N 1
ATOM 1455 C CA . ALA B 2 54 ? 7.408 -12.254 -4.234 1.00 44.48 54 ALA B CA 1
ATOM 1456 C C . ALA B 2 54 ? 7.709 -13.738 -4.175 1.00 44.09 54 ALA B C 1
ATOM 1457 O O . ALA B 2 54 ? 7.340 -14.507 -5.087 1.00 43.62 54 ALA B O 1
ATOM 1459 N N . ALA B 2 55 ? 8.422 -14.134 -3.112 1.00 43.82 55 ALA B N 1
ATOM 1460 C CA . ALA B 2 55 ? 8.733 -15.522 -2.854 1.00 43.11 55 ALA B CA 1
ATOM 1461 C C . ALA B 2 55 ? 7.462 -16.362 -2.651 1.00 42.88 55 ALA B C 1
ATOM 1462 O O . ALA B 2 55 ? 7.365 -17.502 -3.134 1.00 42.88 55 ALA B O 1
ATOM 1464 N N . ILE B 2 56 ? 6.475 -15.785 -1.961 1.00 43.05 56 ILE B N 1
ATOM 1465 C CA . ILE B 2 56 ? 5.179 -16.440 -1.789 1.00 43.39 56 ILE B CA 1
ATOM 1466 C C . ILE B 2 56 ? 4.491 -16.625 -3.158 1.00 41.97 56 ILE B C 1
ATOM 1467 O O . ILE B 2 56 ? 4.150 -17.750 -3.552 1.00 40.51 56 ILE B O 1
ATOM 1472 N N . VAL B 2 57 ? 4.321 -15.509 -3.879 1.00 42.11 57 VAL B N 1
ATOM 1473 C CA . VAL B 2 57 ? 3.611 -15.498 -5.170 1.00 41.95 57 VAL B CA 1
ATOM 1474 C C . VAL B 2 57 ? 4.260 -16.479 -6.140 1.00 42.03 57 VAL B C 1
ATOM 1475 O O . VAL B 2 57 ? 3.587 -17.306 -6.761 1.00 43.04 57 VAL B O 1
ATOM 1479 N N . VAL B 2 58 ? 5.591 -16.406 -6.228 1.00 42.06 58 VAL B N 1
ATOM 1480 C CA . VAL B 2 58 ? 6.374 -17.219 -7.135 1.00 40.63 58 VAL B CA 1
ATOM 1481 C C . VAL B 2 58 ? 6.253 -18.702 -6.863 1.00 41.05 58 VAL B C 1
ATOM 1482 O O . VAL B 2 58 ? 6.174 -19.519 -7.805 1.00 40.93 58 VAL B O 1
ATOM 1486 N N . GLY B 2 59 ? 6.235 -19.078 -5.579 1.00 40.19 59 GLY B N 1
ATOM 1487 C CA . GLY B 2 59 ? 5.925 -20.475 -5.229 1.00 38.61 59 GLY B CA 1
ATOM 1488 C C . GLY B 2 59 ? 4.597 -20.903 -5.805 1.00 36.89 59 GLY B C 1
ATOM 1489 O O . GLY B 2 59 ? 4.469 -21.958 -6.392 1.00 36.87 59 GLY B O 1
ATOM 1490 N N . ALA B 2 60 ? 3.569 -20.082 -5.614 1.00 36.87 60 ALA B N 1
ATOM 1491 C CA . ALA B 2 60 ? 2.249 -20.418 -6.205 1.00 37.40 60 ALA B CA 1
ATOM 1492 C C . ALA B 2 60 ? 2.252 -20.504 -7.751 1.00 36.01 60 ALA B C 1
ATOM 1493 O O . ALA B 2 60 ? 1.660 -21.401 -8.320 1.00 35.39 60 ALA B O 1
ATOM 1495 N N . LEU B 2 61 ? 2.968 -19.592 -8.408 1.00 37.75 61 LEU B N 1
ATOM 1496 C CA . LEU B 2 61 ? 3.090 -19.614 -9.869 1.00 37.61 61 LEU B CA 1
ATOM 1497 C C . LEU B 2 61 ? 3.761 -20.918 -10.304 1.00 40.21 61 LEU B C 1
ATOM 1498 O O . LEU B 2 61 ? 3.271 -21.631 -11.193 1.00 39.63 61 LEU B O 1
ATOM 1503 N N . GLN B 2 62 ? 4.846 -21.271 -9.605 1.00 42.48 62 GLN B N 1
ATOM 1504 C CA . GLN B 2 62 ? 5.525 -22.522 -9.879 1.00 44.82 62 GLN B CA 1
ATOM 1505 C C . GLN B 2 62 ? 4.569 -23.715 -9.691 1.00 44.67 62 GLN B C 1
ATOM 1506 O O . GLN B 2 62 ? 4.591 -24.664 -10.486 1.00 43.14 62 GLN B O 1
ATOM 1512 N N . ASP B 2 63 ? 3.692 -23.629 -8.680 1.00 45.16 63 ASP B N 1
ATOM 1513 C CA . ASP B 2 63 ? 2.647 -24.662 -8.461 1.00 46.21 63 ASP B CA 1
ATOM 1514 C C . ASP B 2 63 ? 1.691 -24.787 -9.646 1.00 45.56 63 ASP B C 1
ATOM 1515 O O . ASP B 2 63 ? 1.331 -25.910 -10.058 1.00 45.83 63 ASP B O 1
ATOM 1520 N N . ALA B 2 64 ? 1.317 -23.640 -10.229 1.00 44.03 64 ALA B N 1
ATOM 1521 C CA . ALA B 2 64 ? 0.512 -23.607 -11.472 1.00 44.03 64 ALA B CA 1
ATOM 1522 C C . ALA B 2 64 ? 1.307 -24.135 -12.647 1.00 44.14 64 ALA B C 1
ATOM 1523 O O . ALA B 2 64 ? 0.767 -24.839 -13.477 1.00 43.08 64 ALA B O 1
ATOM 1525 N N . VAL B 2 65 ? 2.597 -23.784 -12.692 1.00 45.19 65 VAL B N 1
ATOM 1526 C CA . VAL B 2 65 ? 3.490 -24.290 -13.719 1.00 45.52 65 VAL B CA 1
ATOM 1527 C C . VAL B 2 65 ? 3.541 -25.811 -13.686 1.00 47.21 65 VAL B C 1
ATOM 1528 O O . VAL B 2 65 ? 3.364 -26.438 -14.736 1.00 46.08 65 VAL B O 1
ATOM 1532 N N . LYS B 2 66 ? 3.751 -26.387 -12.491 1.00 48.49 66 LYS B N 1
ATOM 1533 C CA . LYS B 2 66 ? 3.897 -27.856 -12.375 1.00 50.69 66 LYS B CA 1
ATOM 1534 C C . LYS B 2 66 ? 2.640 -28.600 -12.732 1.00 51.08 66 LYS B C 1
ATOM 1535 O O . LYS B 2 66 ? 2.656 -29.820 -12.803 1.00 52.52 66 LYS B O 1
ATOM 1541 N N . HIS B 2 67 ? 1.550 -27.869 -12.951 1.00 52.22 67 HIS B N 1
ATOM 1542 C CA . HIS B 2 67 ? 0.213 -28.451 -13.114 1.00 52.57 67 HIS B CA 1
ATOM 1543 C C . HIS B 2 67 ? -0.662 -27.629 -14.044 1.00 52.58 67 HIS B C 1
ATOM 1544 O O . HIS B 2 67 ? -1.838 -27.407 -13.773 1.00 52.81 67 HIS B O 1
ATOM 1551 N N . GLU B 2 68 ? -0.083 -27.202 -15.156 1.00 52.77 68 GLU B N 1
ATOM 1552 C CA . GLU B 2 68 ? -0.729 -26.386 -16.177 1.00 53.10 68 GLU B CA 1
ATOM 1553 C C . GLU B 2 68 ? -2.164 -26.773 -16.545 1.00 53.25 68 GLU B C 1
ATOM 1554 O O . GLU B 2 68 ? -2.958 -25.921 -16.946 1.00 52.05 68 GLU B O 1
ATOM 1560 N N . ASP B 2 69 ? -2.490 -28.057 -16.404 1.00 54.12 69 ASP B N 1
ATOM 1561 C CA . ASP B 2 69 ? -3.843 -28.563 -16.735 1.00 54.84 69 ASP B CA 1
ATOM 1562 C C . ASP B 2 69 ? -4.837 -28.577 -15.543 1.00 54.41 69 ASP B C 1
ATOM 1563 O O . ASP B 2 69 ? -6.035 -28.746 -15.743 1.00 55.14 69 ASP B O 1
ATOM 1568 N N . ASP B 2 70 ? -4.356 -28.403 -14.321 1.00 54.03 70 ASP B N 1
ATOM 1569 C CA . ASP B 2 70 ? -5.253 -28.449 -13.166 1.00 53.62 70 ASP B CA 1
ATOM 1570 C C . ASP B 2 70 ? -5.047 -27.282 -12.218 1.00 52.00 70 ASP B C 1
ATOM 1571 O O . ASP B 2 70 ? -5.071 -27.488 -11.016 1.00 52.33 70 ASP B O 1
ATOM 1576 N N . VAL B 2 71 ? -4.801 -26.071 -12.722 1.00 50.28 71 VAL B N 1
ATOM 1577 C CA . VAL B 2 71 ? -4.424 -24.989 -11.815 1.00 48.25 71 VAL B CA 1
ATOM 1578 C C . VAL B 2 71 ? -5.547 -24.693 -10.818 1.00 47.32 71 VAL B C 1
ATOM 1579 O O . VAL B 2 71 ? -5.289 -24.550 -9.625 1.00 47.90 71 VAL B O 1
ATOM 1583 N N . LYS B 2 72 ? -6.765 -24.582 -11.332 1.00 46.49 72 LYS B N 1
ATOM 1584 C CA . LYS B 2 72 ? -7.964 -24.284 -10.570 1.00 46.74 72 LYS B CA 1
ATOM 1585 C C . LYS B 2 72 ? -7.970 -25.131 -9.275 1.00 46.36 72 LYS B C 1
ATOM 1586 O O . LYS B 2 72 ? -7.986 -24.589 -8.155 1.00 44.53 72 LYS B O 1
ATOM 1592 N N . ALA B 2 73 ? -7.921 -26.457 -9.466 1.00 45.26 73 ALA B N 1
ATOM 1593 C CA . ALA B 2 73 ? -7.851 -27.429 -8.368 1.00 45.58 73 ALA B CA 1
ATOM 1594 C C . ALA B 2 73 ? -6.698 -27.221 -7.334 1.00 45.50 73 ALA B C 1
ATOM 1595 O O . ALA B 2 73 ? -6.861 -27.587 -6.170 1.00 46.70 73 ALA B O 1
ATOM 1597 N N . GLU B 2 74 ? -5.563 -26.631 -7.728 1.00 44.65 74 GLU B N 1
ATOM 1598 C CA . GLU B 2 74 ? -4.451 -26.454 -6.780 1.00 44.73 74 GLU B CA 1
ATOM 1599 C C . GLU B 2 74 ? -4.558 -25.124 -6.047 1.00 44.19 74 GLU B C 1
ATOM 1600 O O . GLU B 2 74 ? -3.834 -24.860 -5.068 1.00 44.15 74 GLU B O 1
ATOM 1606 N N . PHE B 2 75 ? -5.469 -24.278 -6.505 1.00 42.78 75 PHE B N 1
ATOM 1607 C CA . PHE B 2 75 ? -5.522 -22.947 -5.951 1.00 41.45 75 PHE B CA 1
ATOM 1608 C C . PHE B 2 75 ? -6.687 -22.736 -4.962 1.00 41.54 75 PHE B C 1
ATOM 1609 O O . PHE B 2 75 ? -6.885 -21.626 -4.453 1.00 39.35 75 PHE B O 1
ATOM 1617 N N . VAL B 2 76 ? -7.444 -23.805 -4.673 1.00 41.60 76 VAL B N 1
ATOM 1618 C CA . VAL B 2 76 ? -8.626 -23.696 -3.783 1.00 42.49 76 VAL B CA 1
ATOM 1619 C C . VAL B 2 76 ? -8.321 -22.994 -2.467 1.00 43.10 76 VAL B C 1
ATOM 1620 O O . VAL B 2 76 ? -8.959 -21.974 -2.128 1.00 43.37 76 VAL B O 1
ATOM 1624 N N . ASN B 2 77 ? -7.330 -23.499 -1.746 1.00 43.95 77 ASN B N 1
ATOM 1625 C CA . ASN B 2 77 ? -6.982 -22.940 -0.456 1.00 44.80 77 ASN B CA 1
ATOM 1626 C C . ASN B 2 77 ? -6.343 -21.560 -0.596 1.00 44.14 77 ASN B C 1
ATOM 1627 O O . ASN B 2 77 ? -6.556 -20.683 0.259 1.00 43.69 77 ASN B O 1
ATOM 1632 N N . ILE B 2 78 ? -5.562 -21.364 -1.671 1.00 42.40 78 ILE B N 1
ATOM 1633 C CA . ILE B 2 78 ? -4.941 -20.051 -1.922 1.00 41.09 78 ILE B CA 1
ATOM 1634 C C . ILE B 2 78 ? -6.054 -19.034 -2.136 1.00 40.20 78 ILE B C 1
ATOM 1635 O O . ILE B 2 78 ? -6.056 -17.948 -1.578 1.00 39.82 78 ILE B O 1
ATOM 1640 N N . SER B 2 79 ? -7.019 -19.408 -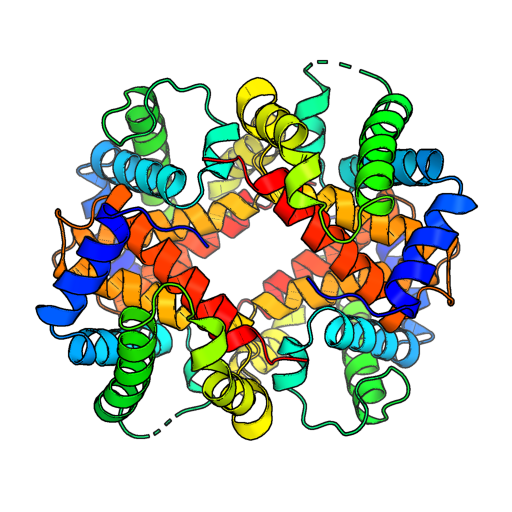2.944 1.00 39.69 79 SER B N 1
ATOM 1641 C CA . SER B 2 79 ? -8.061 -18.466 -3.329 1.00 39.87 79 SER B CA 1
ATOM 1642 C C . SER B 2 79 ? -8.970 -18.066 -2.127 1.00 40.07 79 SER B C 1
ATOM 1643 O O . SER B 2 79 ? -9.220 -16.869 -1.895 1.00 39.00 79 SER B O 1
ATOM 1646 N N . LYS B 2 80 ? -9.426 -19.073 -1.355 1.00 40.79 80 LYS B N 1
ATOM 1647 C CA . LYS B 2 80 ? -10.196 -18.838 -0.127 1.00 40.54 80 LYS B CA 1
ATOM 1648 C C . LYS B 2 80 ? -9.508 -17.852 0.831 1.00 40.01 80 LYS B C 1
ATOM 1649 O O . LYS B 2 80 ? -10.184 -17.005 1.444 1.00 39.79 80 LYS B O 1
ATOM 1655 N N . ALA B 2 81 ? -8.179 -17.983 0.957 1.00 38.30 81 ALA B N 1
ATOM 1656 C CA . ALA B 2 81 ? -7.360 -17.154 1.821 1.00 36.66 81 ALA B CA 1
ATOM 1657 C C . ALA B 2 81 ? -7.438 -15.694 1.347 1.00 36.81 81 ALA B C 1
ATOM 1658 O O . ALA B 2 81 ? -7.572 -14.726 2.146 1.00 34.88 81 ALA B O 1
ATOM 1660 N N . HIS B 2 82 ? -7.361 -15.534 0.029 1.00 35.85 82 HIS B N 1
ATOM 1661 C CA . HIS B 2 82 ? -7.427 -14.187 -0.551 1.00 37.03 82 HIS B CA 1
ATOM 1662 C C . HIS B 2 82 ? -8.831 -13.571 -0.450 1.00 37.58 82 HIS B C 1
ATOM 1663 O O . HIS B 2 82 ? -8.973 -12.337 -0.204 1.00 37.24 82 HIS B O 1
ATOM 1670 N N . ALA B 2 83 ? -9.859 -14.403 -0.660 1.00 37.50 83 ALA B N 1
ATOM 1671 C CA . ALA B 2 83 ? -11.241 -13.899 -0.537 1.00 40.07 83 ALA B CA 1
ATOM 1672 C C . ALA B 2 83 ? -11.697 -13.690 0.959 1.00 41.42 83 ALA B C 1
ATOM 1673 O O . ALA B 2 83 ? -12.153 -12.610 1.343 1.00 42.52 83 ALA B O 1
ATOM 1675 N N . ASP B 2 84 ? -11.449 -14.701 1.788 1.00 43.04 84 ASP B N 1
ATOM 1676 C CA . ASP B 2 84 ? -12.119 -14.921 3.092 1.00 43.37 84 ASP B CA 1
ATOM 1677 C C . ASP B 2 84 ? -11.315 -14.415 4.271 1.00 44.11 84 ASP B C 1
ATOM 1678 O O . ASP B 2 84 ? -11.887 -14.063 5.285 1.00 45.33 84 ASP B O 1
ATOM 1683 N N . LYS B 2 85 ? -9.995 -14.340 4.141 1.00 43.33 85 LYS B N 1
ATOM 1684 C CA . LYS B 2 85 ? -9.148 -13.919 5.245 1.00 43.44 85 LYS B CA 1
ATOM 1685 C C . LYS B 2 85 ? -8.435 -12.599 4.968 1.00 42.74 85 LYS B C 1
ATOM 1686 O O . LYS B 2 85 ? -8.314 -11.744 5.861 1.00 44.20 85 LYS B O 1
ATOM 1692 N N . LEU B 2 86 ? -7.949 -12.444 3.746 1.00 40.61 86 LEU B N 1
ATOM 1693 C CA . LEU B 2 86 ? -7.092 -11.316 3.379 1.00 39.93 86 LEU B CA 1
ATOM 1694 C C . LEU B 2 86 ? -7.855 -10.154 2.713 1.00 38.71 86 LEU B C 1
ATOM 1695 O O . LEU B 2 86 ? -7.378 -9.017 2.690 1.00 37.75 86 LEU B O 1
ATOM 1700 N N . HIS B 2 87 ? -9.027 -10.452 2.160 1.00 38.55 87 HIS B N 1
ATOM 1701 C CA . HIS B 2 87 ? -9.900 -9.387 1.614 1.00 39.33 87 HIS B CA 1
ATOM 1702 C C . HIS B 2 87 ? -9.223 -8.606 0.495 1.00 38.20 87 HIS B C 1
ATOM 1703 O O . HIS B 2 87 ? -9.246 -7.380 0.466 1.00 37.84 87 HIS B O 1
ATOM 1710 N N . ILE B 2 88 ? -8.614 -9.379 -0.429 1.00 37.27 88 ILE B N 1
ATOM 1711 C CA . ILE B 2 88 ? -8.040 -8.823 -1.636 1.00 35.10 88 ILE B CA 1
ATOM 1712 C C . ILE B 2 88 ? -9.096 -8.676 -2.716 1.00 34.21 88 ILE B C 1
ATOM 1713 O O . ILE B 2 88 ? -9.801 -9.623 -3.055 1.00 33.32 88 ILE B O 1
ATOM 1718 N N . ASP B 2 89 ? -9.152 -7.496 -3.295 1.00 33.13 89 ASP B N 1
ATOM 1719 C CA . ASP B 2 89 ? -10.086 -7.250 -4.415 1.00 33.16 89 ASP B CA 1
ATOM 1720 C C . ASP B 2 89 ? -9.615 -8.069 -5.612 1.00 31.92 89 ASP B C 1
ATOM 1721 O O . ASP B 2 89 ? -8.520 -7.874 -6.017 1.00 32.86 89 ASP B O 1
ATOM 1726 N N . PRO B 2 90 ? -10.433 -8.992 -6.148 1.00 32.25 90 PRO B N 1
ATOM 1727 C CA . PRO B 2 90 ? -9.921 -9.858 -7.235 1.00 33.89 90 PRO B CA 1
ATOM 1728 C C . PRO B 2 90 ? -9.684 -9.092 -8.546 1.00 34.33 90 PRO B C 1
ATOM 1729 O O . PRO B 2 90 ? -8.873 -9.511 -9.369 1.00 36.06 90 PRO B O 1
ATOM 1733 N N . GLY B 2 91 ? -10.288 -7.906 -8.652 1.00 35.62 91 GLY B N 1
ATOM 1734 C CA . GLY B 2 91 ? -10.131 -7.027 -9.801 1.00 34.89 91 GLY B CA 1
ATOM 1735 C C . GLY B 2 91 ? -8.762 -6.433 -9.877 1.00 35.37 91 GLY B C 1
ATOM 1736 O O . GLY B 2 91 ? -8.397 -5.856 -10.907 1.00 37.96 91 GLY B O 1
ATOM 1737 N N . SER B 2 92 ? -8.016 -6.543 -8.781 1.00 34.12 92 SER B N 1
ATOM 1738 C CA . SER B 2 92 ? -6.641 -6.100 -8.680 1.00 32.37 92 SER B CA 1
ATOM 1739 C C . SER B 2 92 ? -5.597 -7.224 -8.977 1.00 32.30 92 SER B C 1
ATOM 1740 O O . SER B 2 92 ? -4.413 -6.967 -9.186 1.00 29.78 92 SER B O 1
ATOM 1743 N N . PHE B 2 93 ? -6.025 -8.476 -9.003 1.00 30.98 93 PHE B N 1
ATOM 1744 C CA . PHE B 2 93 ? -5.085 -9.548 -9.388 1.00 31.01 93 PHE B CA 1
ATOM 1745 C C . PHE B 2 93 ? -4.293 -9.311 -10.705 1.00 31.71 93 PHE B C 1
ATOM 1746 O O . PHE B 2 93 ? -3.091 -9.529 -10.747 1.00 32.53 93 PHE B O 1
ATOM 1754 N N . HIS B 2 94 ? -4.961 -8.909 -11.789 1.00 30.43 94 HIS B N 1
ATOM 1755 C CA . HIS B 2 94 ? -4.267 -8.685 -13.053 1.00 31.67 94 HIS B CA 1
ATOM 1756 C C . HIS B 2 94 ? -3.283 -7.508 -13.011 1.00 30.71 94 HIS B C 1
ATOM 1757 O O . HIS B 2 94 ? -2.503 -7.343 -13.902 1.00 30.62 94 HIS B O 1
ATOM 1764 N N . LEU B 2 95 ? -3.423 -6.599 -12.052 1.00 31.32 95 LEU B N 1
ATOM 1765 C CA . LEU B 2 95 ? -2.444 -5.515 -11.910 1.00 31.26 95 LEU B CA 1
ATOM 1766 C C . LEU B 2 95 ? -1.088 -6.114 -11.524 1.00 30.71 95 LEU B C 1
ATOM 1767 O O . LEU B 2 95 ? -0.058 -5.660 -11.961 1.00 30.83 95 LEU B O 1
ATOM 1772 N N . LEU B 2 96 ? -1.108 -7.140 -10.693 1.00 20.00 96 LEU B N 1
ATOM 1773 C CA . LEU B 2 96 ? 0.085 -7.896 -10.387 1.00 20.00 96 LEU B CA 1
ATOM 1774 C C . LEU B 2 96 ? 0.609 -8.647 -11.589 1.00 20.00 96 LEU B C 1
ATOM 1775 O O . LEU B 2 96 ? 1.734 -8.510 -11.933 1.00 29.41 96 LEU B O 1
ATOM 1780 N N . THR B 2 97 ? -0.231 -9.454 -12.217 1.00 31.04 97 THR B N 1
ATOM 1781 C CA . THR B 2 97 ? 0.229 -10.271 -13.344 1.00 31.33 97 THR B CA 1
ATOM 1782 C C . THR B 2 97 ? 0.634 -9.394 -14.529 1.00 31.03 97 THR B C 1
ATOM 1783 O O . THR B 2 97 ? 1.570 -9.694 -15.183 1.00 30.63 97 THR B O 1
ATOM 1787 N N . ASP B 2 98 ? -0.052 -8.287 -14.777 1.00 32.13 98 ASP B N 1
ATOM 1788 C CA . ASP B 2 98 ? 0.368 -7.355 -15.871 1.00 30.20 98 ASP B CA 1
ATOM 1789 C C . ASP B 2 98 ? 1.760 -6.764 -15.594 1.00 30.39 98 ASP B C 1
ATOM 1790 O O . ASP B 2 98 ? 2.542 -6.529 -16.511 1.00 30.84 98 ASP B O 1
ATOM 1795 N N . SER B 2 99 ? 2.078 -6.529 -14.330 1.00 29.10 99 SER B N 1
ATOM 1796 C CA . SER B 2 99 ? 3.401 -6.031 -13.984 1.00 28.23 99 SER B CA 1
ATOM 1797 C C . SER B 2 99 ? 4.451 -7.098 -14.198 1.00 26.43 99 SER B C 1
ATOM 1798 O O . SER B 2 99 ? 5.549 -6.793 -14.506 1.00 24.90 99 SER B O 1
ATOM 1801 N N . PHE B 2 100 ? 4.078 -8.357 -13.989 1.00 28.46 100 PHE B N 1
ATOM 1802 C CA . PHE B 2 100 ? 4.937 -9.477 -14.209 1.00 28.05 100 PHE B CA 1
ATOM 1803 C C . PHE B 2 100 ? 5.270 -9.522 -15.667 1.00 26.71 100 PHE B C 1
ATOM 1804 O O . PHE B 2 100 ? 6.406 -9.789 -16.043 1.00 27.35 100 PHE B O 1
ATOM 1812 N N . ILE B 2 101 ? 4.236 -9.373 -16.486 1.00 27.81 101 ILE B N 1
ATOM 1813 C CA . ILE B 2 101 ? 4.432 -9.362 -17.950 1.00 27.03 101 ILE B CA 1
ATOM 1814 C C . ILE B 2 101 ? 5.398 -8.246 -18.338 1.00 27.45 101 ILE B C 1
ATOM 1815 O O . ILE B 2 101 ? 6.271 -8.456 -19.164 1.00 27.78 101 ILE B O 1
ATOM 1820 N N . VAL B 2 102 ? 5.239 -7.051 -17.743 1.00 26.27 102 VAL B N 1
ATOM 1821 C CA . VAL B 2 102 ? 6.192 -5.954 -18.016 1.00 26.49 102 VAL B CA 1
ATOM 1822 C C . VAL B 2 102 ? 7.613 -6.403 -17.611 1.00 26.43 102 VAL B C 1
ATOM 1823 O O . VAL B 2 102 ? 8.555 -6.090 -18.323 1.00 26.27 102 VAL B O 1
ATOM 1827 N N . GLU B 2 103 ? 7.744 -7.203 -16.527 1.00 26.18 103 GLU B N 1
ATOM 1828 C CA . GLU B 2 103 ? 9.079 -7.600 -16.074 1.00 26.73 103 GLU B CA 1
ATOM 1829 C C . GLU B 2 103 ? 9.646 -8.705 -16.977 1.00 27.01 103 GLU B C 1
ATOM 1830 O O . GLU B 2 103 ? 10.819 -8.730 -17.252 1.00 28.13 103 GLU B O 1
ATOM 1836 N N . LEU B 2 104 ? 8.788 -9.603 -17.421 1.00 25.47 104 LEU B N 1
ATOM 1837 C CA . LEU B 2 104 ? 9.206 -10.577 -18.485 1.00 26.19 104 LEU B CA 1
ATOM 1838 C C . LEU B 2 104 ? 9.649 -9.921 -19.823 1.00 26.08 104 LEU B C 1
ATOM 1839 O O . LEU B 2 104 ? 10.545 -10.415 -20.463 1.00 26.96 104 LEU B O 1
ATOM 1844 N N . ALA B 2 105 ? 8.977 -8.850 -20.239 1.00 24.89 105 ALA B N 1
ATOM 1845 C CA . ALA B 2 105 ? 9.388 -8.014 -21.381 1.00 26.15 105 ALA B CA 1
ATOM 1846 C C . ALA B 2 105 ? 10.809 -7.429 -21.197 1.00 26.56 105 ALA B C 1
ATOM 1847 O O . ALA B 2 105 ? 11.658 -7.462 -22.092 1.00 28.72 105 ALA B O 1
ATOM 1849 N N . HIS B 2 106 ? 11.067 -6.907 -20.012 1.00 27.77 106 HIS B N 1
ATOM 1850 C CA . HIS B 2 106 ? 12.343 -6.307 -19.643 1.00 28.92 106 HIS B CA 1
ATOM 1851 C C . HIS B 2 106 ? 13.456 -7.380 -19.656 1.00 28.92 106 HIS B C 1
ATOM 1852 O O . HIS B 2 106 ? 14.599 -7.094 -19.975 1.00 29.93 106 HIS B O 1
ATOM 1859 N N . LEU B 2 107 ? 13.117 -8.626 -19.318 1.00 27.87 107 LEU B N 1
ATOM 1860 C CA . LEU B 2 107 ? 14.137 -9.693 -19.285 1.00 25.64 107 LEU B CA 1
ATOM 1861 C C . LEU B 2 107 ? 14.362 -10.212 -20.686 1.00 26.11 107 LEU B C 1
ATOM 1862 O O . LEU B 2 107 ? 15.500 -10.484 -21.147 1.00 26.65 107 LEU B O 1
ATOM 1867 N N . LYS B 2 108 ? 13.260 -10.366 -21.404 1.00 26.78 108 LYS B N 1
ATOM 1868 C CA . LYS B 2 108 ? 13.301 -11.119 -22.648 1.00 27.48 108 LYS B CA 1
ATOM 1869 C C . LYS B 2 108 ? 13.498 -10.243 -23.865 1.00 28.26 108 LYS B C 1
ATOM 1870 O O . LYS B 2 108 ? 13.753 -10.746 -24.946 1.00 28.40 108 LYS B O 1
ATOM 1876 N N . LYS B 2 109 ? 13.268 -8.937 -23.729 1.00 28.85 109 LYS B N 1
ATOM 1877 C CA . LYS B 2 109 ? 13.526 -8.032 -24.857 1.00 28.63 109 LYS B CA 1
ATOM 1878 C C . LYS B 2 109 ? 12.862 -8.528 -26.145 1.00 28.84 109 LYS B C 1
ATOM 1879 O O . LYS B 2 109 ? 11.737 -8.990 -26.108 1.00 28.41 109 LYS B O 1
ATOM 1885 N N . VAL B 2 110 ? 13.550 -8.496 -27.279 1.00 28.27 110 VAL B N 1
ATOM 1886 C CA . VAL B 2 110 ? 12.881 -8.854 -28.541 1.00 29.84 110 VAL B CA 1
ATOM 1887 C C . VAL B 2 110 ? 12.393 -10.304 -28.631 1.00 29.15 110 VAL B C 1
ATOM 1888 O O . VAL B 2 110 ? 11.682 -10.678 -29.582 1.00 27.36 110 VAL B O 1
ATOM 1892 N N . ALA B 2 111 ? 12.762 -11.126 -27.646 1.00 29.29 111 ALA B N 1
ATOM 1893 C CA . ALA B 2 111 ? 12.266 -12.518 -27.607 1.00 27.34 111 ALA B CA 1
ATOM 1894 C C . ALA B 2 111 ? 10.835 -12.504 -27.107 1.00 28.56 111 ALA B C 1
ATOM 1895 O O . ALA B 2 111 ? 10.046 -13.446 -27.381 1.00 27.96 111 ALA B O 1
ATOM 1897 N N . PHE B 2 112 ? 10.474 -11.461 -26.303 1.00 27.53 112 PHE B N 1
ATOM 1898 C CA . PHE B 2 112 ? 9.106 -11.258 -25.880 1.00 25.71 112 PHE B CA 1
ATOM 1899 C C . PHE B 2 112 ? 8.233 -10.773 -27.065 1.00 26.15 112 PHE B C 1
ATOM 1900 O O . PHE B 2 112 ? 7.669 -9.687 -27.027 1.00 25.36 112 PHE B O 1
ATOM 1908 N N . THR B 2 113 ? 8.151 -11.564 -28.124 1.00 26.34 113 THR B N 1
ATOM 1909 C CA . THR B 2 113 ? 7.283 -11.246 -29.288 1.00 25.71 113 THR B CA 1
ATOM 1910 C C . THR B 2 113 ? 5.794 -11.099 -28.923 1.00 24.57 113 THR B C 1
ATOM 1911 O O . THR B 2 113 ? 5.347 -11.565 -27.863 1.00 27.10 113 THR B O 1
ATOM 1915 N N . PRO B 2 114 ? 4.975 -10.482 -29.804 1.00 25.20 114 PRO B N 1
ATOM 1916 C CA . PRO B 2 114 ? 3.556 -10.411 -29.461 1.00 24.63 114 PRO B CA 1
ATOM 1917 C C . PRO B 2 114 ? 3.007 -11.801 -29.225 1.00 26.04 114 PRO B C 1
ATOM 1918 O O . PRO B 2 114 ? 2.115 -12.046 -28.406 1.00 25.32 114 PRO B O 1
ATOM 1922 N N . PHE B 2 115 ? 3.605 -12.743 -29.921 1.00 27.10 115 PHE B N 1
ATOM 1923 C CA . PHE B 2 115 ? 3.117 -14.104 -29.813 1.00 28.48 115 PHE B CA 1
ATOM 1924 C C . PHE B 2 115 ? 3.458 -14.724 -28.433 1.00 26.91 115 PHE B C 1
ATOM 1925 O O . PHE B 2 115 ? 2.648 -15.408 -27.792 1.00 26.42 115 PHE B O 1
ATOM 1933 N N . VAL B 2 116 ? 4.668 -14.470 -27.960 1.00 26.88 116 VAL B N 1
ATOM 1934 C CA . VAL B 2 116 ? 5.137 -15.027 -26.677 1.00 27.35 116 VAL B CA 1
ATOM 1935 C C . VAL B 2 116 ? 4.393 -14.242 -25.598 1.00 25.52 116 VAL B C 1
ATOM 1936 O O . VAL B 2 116 ? 4.043 -14.759 -24.559 1.00 22.79 116 VAL B O 1
ATOM 1940 N N . PHE B 2 117 ? 4.189 -12.976 -25.868 1.00 20.00 117 PHE B N 1
ATOM 1941 C CA . PHE B 2 117 ? 3.410 -12.128 -25.021 1.00 20.00 117 PHE B CA 1
ATOM 1942 C C . PHE B 2 117 ? 2.037 -12.750 -24.779 1.00 20.00 117 PHE B C 1
ATOM 1943 O O . PHE B 2 117 ? 1.582 -12.829 -23.670 1.00 23.37 117 PHE B O 1
ATOM 1951 N N . ALA B 2 118 ? 1.404 -13.238 -25.836 1.00 26.22 118 ALA B N 1
ATOM 1952 C CA . ALA B 2 118 ? 0.081 -13.789 -25.690 1.00 25.36 118 ALA B CA 1
ATOM 1953 C C . ALA B 2 118 ? 0.108 -15.096 -24.901 1.00 26.49 118 ALA B C 1
ATOM 1954 O O . ALA B 2 118 ? -0.895 -15.440 -24.319 1.00 28.65 118 ALA B O 1
ATOM 1956 N N . VAL B 2 119 ? 1.225 -15.835 -24.963 1.00 26.52 119 VAL B N 1
ATOM 1957 C CA . VAL B 2 119 ? 1.379 -17.091 -24.145 1.00 26.75 119 VAL B CA 1
ATOM 1958 C C . VAL B 2 119 ? 1.310 -16.666 -22.657 1.00 27.47 119 VAL B C 1
ATOM 1959 O O . VAL B 2 119 ? 0.605 -17.276 -21.847 1.00 26.89 119 VAL B O 1
ATOM 1963 N N . TRP B 2 120 ? 2.021 -15.597 -22.309 1.00 27.70 120 TRP B N 1
ATOM 1964 C CA . TRP B 2 120 ? 2.075 -15.169 -20.900 1.00 27.92 120 TRP B CA 1
ATOM 1965 C C . TRP B 2 120 ? 0.745 -14.624 -20.454 1.00 28.61 120 TRP B C 1
ATOM 1966 O O . TRP B 2 120 ? 0.289 -14.947 -19.349 1.00 29.30 120 TRP B O 1
ATOM 1977 N N . ILE B 2 121 ? 0.087 -13.835 -21.288 1.00 20.00 121 ILE B N 1
ATOM 1978 C CA . ILE B 2 121 ? -1.262 -13.437 -20.970 1.00 20.00 121 ILE B CA 1
ATOM 1979 C C . ILE B 2 121 ? -2.215 -14.621 -20.751 1.00 20.00 121 ILE B C 1
ATOM 1980 O O . ILE B 2 121 ? -2.950 -14.625 -19.811 1.00 28.05 121 ILE B O 1
ATOM 1985 N N . LYS B 2 122 ? -2.167 -15.625 -21.615 1.00 27.43 122 LYS B N 1
ATOM 1986 C CA . LYS B 2 122 ? -2.997 -16.823 -21.418 1.00 28.30 122 LYS B CA 1
ATOM 1987 C C . LYS B 2 122 ? -2.643 -17.481 -20.051 1.00 27.88 122 LYS B C 1
ATOM 1988 O O . LYS B 2 122 ? -3.526 -17.766 -19.259 1.00 29.13 122 LYS B O 1
ATOM 1994 N N . PHE B 2 123 ? -1.368 -17.722 -19.817 1.00 27.32 123 PHE B N 1
ATOM 1995 C CA . PHE B 2 123 ? -0.961 -18.279 -18.531 1.00 29.13 123 PHE B CA 1
ATOM 1996 C C . PHE B 2 123 ? -1.573 -17.516 -17.315 1.00 27.53 123 PHE B C 1
ATOM 1997 O O . PHE B 2 123 ? -2.220 -18.086 -16.475 1.00 25.78 123 PHE B O 1
ATOM 2005 N N . PHE B 2 124 ? -1.376 -16.208 -17.282 1.00 26.46 124 PHE B N 1
ATOM 2006 C CA . PHE B 2 124 ? -1.870 -15.399 -16.196 1.00 27.51 124 PHE B CA 1
ATOM 2007 C C . PHE B 2 124 ? -3.393 -15.327 -16.007 1.00 29.08 124 PHE B C 1
ATOM 2008 O O . PHE B 2 124 ? -3.884 -15.206 -14.888 1.00 29.72 124 PHE B O 1
ATOM 2016 N N . GLN B 2 125 ? -4.136 -15.404 -17.095 1.00 31.01 125 GLN B N 1
ATOM 2017 C CA . GLN B 2 125 ? -5.594 -15.411 -17.000 1.00 31.42 125 GLN B CA 1
ATOM 2018 C C . GLN B 2 125 ? -6.067 -16.745 -16.371 1.00 31.58 125 GLN B C 1
ATOM 2019 O O . GLN B 2 125 ? -6.970 -16.752 -15.587 1.00 31.95 125 GLN B O 1
ATOM 2025 N N . VAL B 2 126 ? -5.430 -17.854 -16.721 1.00 30.86 126 VAL B N 1
ATOM 2026 C CA . VAL B 2 126 ? -5.691 -19.122 -16.043 1.00 30.73 126 VAL B CA 1
ATOM 2027 C C . VAL B 2 126 ? -5.388 -18.980 -14.554 1.00 30.47 126 VAL B C 1
ATOM 2028 O O . VAL B 2 126 ? -6.170 -19.401 -13.709 1.00 30.95 126 VAL B O 1
ATOM 2032 N N . VAL B 2 127 ? -4.251 -18.390 -14.221 1.00 30.57 127 VAL B N 1
ATOM 2033 C CA . VAL B 2 127 ? -3.930 -18.096 -12.817 1.00 30.53 127 VAL B CA 1
ATOM 2034 C C . VAL B 2 127 ? -4.956 -17.131 -12.189 1.00 30.92 127 VAL B C 1
ATOM 2035 O O . VAL B 2 127 ? -5.432 -17.374 -11.077 1.00 30.63 127 VAL B O 1
ATOM 2039 N N . ILE B 2 128 ? -5.326 -16.060 -12.883 1.00 30.76 128 ILE B N 1
ATOM 2040 C CA . ILE B 2 128 ? -6.321 -15.128 -12.296 1.00 31.33 128 ILE B CA 1
ATOM 2041 C C . ILE B 2 128 ? -7.640 -15.885 -12.053 1.00 32.96 128 ILE B C 1
ATOM 2042 O O . ILE B 2 128 ? -8.256 -15.771 -10.979 1.00 31.44 128 ILE B O 1
ATOM 2047 N N . ASP B 2 129 ? -8.063 -16.691 -13.032 1.00 33.70 129 ASP B N 1
ATOM 2048 C CA . ASP B 2 129 ? -9.338 -17.390 -12.844 1.00 34.41 129 ASP B CA 1
ATOM 2049 C C . ASP B 2 129 ? -9.254 -18.327 -11.632 1.00 34.33 129 ASP B C 1
ATOM 2050 O O . ASP B 2 129 ? -10.181 -18.403 -10.833 1.00 33.57 129 ASP B O 1
ATOM 2055 N N . ALA B 2 130 ? -8.119 -18.997 -11.478 1.00 35.23 130 ALA B N 1
ATOM 2056 C CA . ALA B 2 130 ? -7.907 -19.978 -10.401 1.00 34.49 130 ALA B CA 1
ATOM 2057 C C . ALA B 2 130 ? -7.953 -19.352 -8.997 1.00 35.56 130 ALA B C 1
ATOM 2058 O O . ALA B 2 130 ? -8.623 -19.873 -8.087 1.00 35.19 130 ALA B O 1
ATOM 2060 N N . ILE B 2 131 ? -7.230 -18.243 -8.824 1.00 34.17 131 ILE B N 1
ATOM 2061 C CA . ILE B 2 131 ? -7.188 -17.537 -7.564 1.00 32.89 131 ILE B CA 1
ATOM 2062 C C . ILE B 2 131 ? -8.479 -16.700 -7.287 1.00 33.50 131 ILE B C 1
ATOM 2063 O O . ILE B 2 131 ? -8.777 -16.361 -6.120 1.00 32.90 131 ILE B O 1
ATOM 2068 N N . SER B 2 132 ? -9.272 -16.455 -8.328 1.00 33.30 132 SER B N 1
ATOM 2069 C CA . SER B 2 132 ? -10.585 -15.795 -8.179 1.00 32.95 132 SER B CA 1
ATOM 2070 C C . SER B 2 132 ? -11.761 -16.717 -7.902 1.00 34.98 132 SER B C 1
ATOM 2071 O O . SER B 2 132 ? -12.845 -16.237 -7.568 1.00 34.79 132 SER B O 1
ATOM 2074 N N . SER B 2 133 ? -11.551 -18.024 -7.993 1.00 36.88 133 SER B N 1
ATOM 2075 C CA . SER B 2 133 ? -12.678 -18.957 -8.067 1.00 40.36 133 SER B CA 1
ATOM 2076 C C . SER B 2 133 ? -13.498 -19.073 -6.766 1.00 40.73 133 SER B C 1
ATOM 2077 O O . SER B 2 133 ? -14.705 -19.311 -6.797 1.00 41.07 133 SER B O 1
ATOM 2080 N N . GLN B 2 134 ? -12.865 -18.813 -5.625 1.00 41.65 134 GLN B N 1
ATOM 2081 C CA . GLN B 2 134 ? -13.580 -18.898 -4.355 1.00 41.76 134 GLN B CA 1
ATOM 2082 C C . GLN B 2 134 ? -14.117 -17.584 -3.831 1.00 41.22 134 GLN B C 1
ATOM 2083 O O . GLN B 2 134 ? -14.471 -17.493 -2.652 1.00 41.40 134 GLN B O 1
ATOM 2089 N N . TYR B 2 135 ? -14.144 -16.546 -4.646 1.00 40.09 135 TYR B N 1
ATOM 2090 C CA . TYR B 2 135 ? -14.790 -15.305 -4.165 1.00 41.05 135 TYR B CA 1
ATOM 2091 C C . TYR B 2 135 ? -16.286 -15.500 -4.349 1.00 43.04 135 TYR B C 1
ATOM 2092 O O . TYR B 2 135 ? -16.743 -15.821 -5.439 1.00 44.44 135 TYR B O 1
ATOM 2101 N N . HIS B 2 136 ? -17.039 -15.340 -3.281 1.00 44.74 136 HIS B N 1
ATOM 2102 C CA . HIS B 2 136 ? -18.471 -15.581 -3.365 1.00 46.58 136 HIS B CA 1
ATOM 2103 C C . HIS B 2 136 ? -19.225 -14.403 -2.845 1.00 47.10 136 HIS B C 1
ATOM 2104 O O . HIS B 2 136 ? -20.392 -14.235 -3.181 1.00 48.09 136 HIS B O 1
ATOM 2111 N N . ALA C 1 1 ? -20.867 17.569 -22.085 1.00 57.16 1 ALA C N 1
ATOM 2112 C CA . ALA C 1 1 ? -21.822 17.374 -23.217 1.00 56.30 1 ALA C CA 1
ATOM 2113 C C . ALA C 1 1 ? -23.151 16.825 -22.680 1.00 55.50 1 ALA C C 1
ATOM 2114 O O . ALA C 1 1 ? -23.443 15.625 -22.779 1.00 55.58 1 ALA C O 1
ATOM 2116 N N . PHE C 1 2 ? -23.922 17.724 -22.070 1.00 54.09 2 PHE C N 1
ATOM 2117 C CA . PHE C 1 2 ? -25.305 17.477 -21.701 1.00 52.50 2 PHE C CA 1
ATOM 2118 C C . PHE C 1 2 ? -26.226 18.436 -22.464 1.00 52.01 2 PHE C C 1
ATOM 2119 O O . PHE C 1 2 ? -26.237 19.657 -22.230 1.00 51.89 2 PHE C O 1
ATOM 2127 N N . THR C 1 3 ? -27.008 17.860 -23.375 1.00 51.23 3 THR C N 1
ATOM 2128 C CA . THR C 1 3 ? -28.097 18.575 -24.038 1.00 50.15 3 THR C CA 1
ATOM 2129 C C . THR C 1 3 ? -29.099 19.031 -22.996 1.00 49.24 3 THR C C 1
ATOM 2130 O O . THR C 1 3 ? -29.201 18.417 -21.965 1.00 49.22 3 THR C O 1
ATOM 2134 N N . GLY C 1 4 ? -29.852 20.093 -23.259 1.00 48.02 4 GLY C N 1
ATOM 2135 C CA . GLY C 1 4 ? -30.861 20.536 -22.300 1.00 46.46 4 GLY C CA 1
ATOM 2136 C C . GLY C 1 4 ? -31.888 19.489 -21.862 1.00 45.52 4 GLY C C 1
ATOM 2137 O O . GLY C 1 4 ? -32.412 19.550 -20.743 1.00 44.41 4 GLY C O 1
ATOM 2138 N N . VAL C 1 5 ? -32.215 18.571 -22.774 1.00 44.10 5 VAL C N 1
ATOM 2139 C CA . VAL C 1 5 ? -33.126 17.463 -22.493 1.00 43.40 5 VAL C CA 1
ATOM 2140 C C . VAL C 1 5 ? -32.433 16.503 -21.522 1.00 42.61 5 VAL C C 1
ATOM 2141 O O . VAL C 1 5 ? -33.065 16.003 -20.586 1.00 43.57 5 VAL C O 1
ATOM 2145 N N . GLU C 1 6 ? -31.144 16.250 -21.730 1.00 41.85 6 GLU C N 1
ATOM 2146 C CA . GLU C 1 6 ? -30.425 15.406 -20.799 1.00 41.83 6 GLU C CA 1
ATOM 2147 C C . GLU C 1 6 ? -30.371 16.094 -19.431 1.00 40.99 6 GLU C C 1
ATOM 2148 O O . GLU C 1 6 ? -30.645 15.466 -18.419 1.00 41.10 6 GLU C O 1
ATOM 2154 N N . ARG C 1 7 ? -30.073 17.394 -19.406 1.00 40.39 7 ARG C N 1
ATOM 2155 C CA . ARG C 1 7 ? -29.997 18.138 -18.134 1.00 40.59 7 ARG C CA 1
ATOM 2156 C C . ARG C 1 7 ? -31.301 18.058 -17.348 1.00 41.07 7 ARG C C 1
ATOM 2157 O O . ARG C 1 7 ? -31.308 17.905 -16.113 1.00 40.76 7 ARG C O 1
ATOM 2165 N N . SER C 1 8 ? -32.401 18.183 -18.080 1.00 40.85 8 SER C N 1
ATOM 2166 C CA . SER C 1 8 ? -33.736 18.190 -17.503 1.00 42.18 8 SER C CA 1
ATOM 2167 C C . SER C 1 8 ? -34.089 16.798 -16.931 1.00 41.58 8 SER C C 1
ATOM 2168 O O . SER C 1 8 ? -34.544 16.712 -15.804 1.00 40.45 8 SER C O 1
ATOM 2171 N N . THR C 1 9 ? -33.873 15.743 -17.723 1.00 41.31 9 THR C N 1
ATOM 2172 C CA . THR C 1 9 ? -34.090 14.374 -17.264 1.00 42.33 9 THR C CA 1
ATOM 2173 C C . THR C 1 9 ? -33.217 14.032 -16.021 1.00 40.28 9 THR C C 1
ATOM 2174 O O . THR C 1 9 ? -33.724 13.456 -15.053 1.00 41.27 9 THR C O 1
ATOM 2178 N N . ILE C 1 10 ? -31.919 14.344 -16.080 1.00 37.75 10 ILE C N 1
ATOM 2179 C CA . ILE C 1 10 ? -31.002 14.170 -14.929 1.00 35.56 10 ILE C CA 1
ATOM 2180 C C . ILE C 1 10 ? -31.542 14.874 -13.666 1.00 36.44 10 ILE C C 1
ATOM 2181 O O . ILE C 1 10 ? -31.534 14.318 -12.534 1.00 34.98 10 ILE C O 1
ATOM 2186 N N . GLY C 1 11 ? -32.002 16.107 -13.863 1.00 36.76 11 GLY C N 1
ATOM 2187 C CA . GLY C 1 11 ? -32.634 16.906 -12.784 1.00 37.45 11 GLY C CA 1
ATOM 2188 C C . GLY C 1 11 ? -33.814 16.157 -12.201 1.00 38.38 11 GLY C C 1
ATOM 2189 O O . GLY C 1 11 ? -33.965 16.080 -10.979 1.00 38.57 11 GLY C O 1
ATOM 2190 N N . ALA C 1 12 ? -34.613 15.542 -13.075 1.00 39.44 12 ALA C N 1
ATOM 2191 C CA . ALA C 1 12 ? -35.796 14.805 -12.650 1.00 38.60 12 ALA C CA 1
ATOM 2192 C C . ALA C 1 12 ? -35.463 13.558 -11.855 1.00 39.20 12 ALA C C 1
ATOM 2193 O O . ALA C 1 12 ? -36.070 13.305 -10.789 1.00 39.10 12 ALA C O 1
ATOM 2195 N N . ILE C 1 13 ? -34.527 12.769 -12.385 1.00 38.35 13 ILE C N 1
ATOM 2196 C CA . ILE C 1 13 ? -33.995 11.611 -11.692 1.00 37.04 13 ILE C CA 1
ATOM 2197 C C . ILE C 1 13 ? -33.346 11.987 -10.354 1.00 37.30 13 ILE C C 1
ATOM 2198 O O . ILE C 1 13 ? -33.530 11.273 -9.382 1.00 36.53 13 ILE C O 1
ATOM 2203 N N . ALA C 1 14 ? -32.603 13.100 -10.302 1.00 35.85 14 ALA C N 1
ATOM 2204 C CA . ALA C 1 14 ? -31.982 13.584 -9.038 1.00 36.43 14 ALA C CA 1
ATOM 2205 C C . ALA C 1 14 ? -32.940 13.865 -7.881 1.00 36.38 14 ALA C C 1
ATOM 2206 O O . ALA C 1 14 ? -32.616 13.584 -6.743 1.00 36.34 14 ALA C O 1
ATOM 2208 N N . LYS C 1 15 ? -34.105 14.435 -8.196 1.00 37.83 15 LYS C N 1
ATOM 2209 C CA . LYS C 1 15 ? -35.182 14.678 -7.219 1.00 38.33 15 LYS C CA 1
ATOM 2210 C C . LYS C 1 15 ? -35.838 13.400 -6.719 1.00 38.52 15 LYS C C 1
ATOM 2211 O O . LYS C 1 15 ? -36.140 13.285 -5.526 1.00 39.21 15 LYS C O 1
ATOM 2217 N N . ILE C 1 16 ? -36.035 12.448 -7.623 1.00 38.22 16 ILE C N 1
ATOM 2218 C CA . ILE C 1 16 ? -36.480 11.121 -7.238 1.00 38.32 16 ILE C CA 1
ATOM 2219 C C . ILE C 1 16 ? -35.515 10.480 -6.262 1.00 37.91 16 ILE C C 1
ATOM 2220 O O . ILE C 1 16 ? -35.921 10.069 -5.167 1.00 38.19 16 ILE C O 1
ATOM 2225 N N . LEU C 1 17 ? -34.243 10.375 -6.654 1.00 36.48 17 LEU C N 1
ATOM 2226 C CA . LEU C 1 17 ? -33.260 9.756 -5.801 1.00 36.26 17 LEU C CA 1
ATOM 2227 C C . LEU C 1 17 ? -33.191 10.514 -4.458 1.00 36.48 17 LEU C C 1
ATOM 2228 O O . LEU C 1 17 ? -32.997 9.898 -3.411 1.00 35.77 17 LEU C O 1
ATOM 2233 N N . ALA C 1 18 ? -33.332 11.841 -4.513 1.00 35.72 18 ALA C N 1
ATOM 2234 C CA . ALA C 1 18 ? -33.235 12.659 -3.309 1.00 37.13 18 ALA C CA 1
ATOM 2235 C C . ALA C 1 18 ? -34.283 12.316 -2.244 1.00 37.49 18 ALA C C 1
ATOM 2236 O O . ALA C 1 18 ? -34.052 12.527 -1.026 1.00 37.85 18 ALA C O 1
ATOM 2238 N N . SER C 1 19 ? -35.415 11.770 -2.685 1.00 37.77 19 SER C N 1
ATOM 2239 C CA . SER C 1 19 ? -36.494 11.424 -1.775 1.00 39.69 19 SER C CA 1
ATOM 2240 C C . SER C 1 19 ? -36.186 10.216 -0.877 1.00 38.77 19 SER C C 1
ATOM 2241 O O . SER C 1 19 ? -36.656 10.178 0.256 1.00 39.40 19 SER C O 1
ATOM 2244 N N . THR C 1 20 ? -35.383 9.272 -1.373 1.00 37.84 20 THR C N 1
ATOM 2245 C CA . THR C 1 20 ? -35.140 7.978 -0.696 1.00 37.31 20 THR C CA 1
ATOM 2246 C C . THR C 1 20 ? -33.683 7.502 -0.931 1.00 34.69 20 THR C C 1
ATOM 2247 O O . THR C 1 20 ? -33.473 6.426 -1.514 1.00 33.54 20 THR C O 1
ATOM 2251 N N . PRO C 1 21 ? -32.681 8.331 -0.540 1.00 33.39 21 PRO C N 1
ATOM 2252 C CA . PRO C 1 21 ? -31.284 7.974 -0.910 1.00 32.46 21 PRO C CA 1
ATOM 2253 C C . PRO C 1 21 ? -30.802 6.634 -0.352 1.00 31.05 21 PRO C C 1
ATOM 2254 O O . PRO C 1 21 ? -30.198 5.884 -1.075 1.00 31.91 21 PRO C O 1
ATOM 2258 N N . GLU C 1 22 ? -31.068 6.342 0.913 1.00 31.16 22 GLU C N 1
ATOM 2259 C CA . GLU C 1 22 ? -30.674 5.076 1.534 1.00 31.98 22 GLU C CA 1
ATOM 2260 C C . GLU C 1 22 ? -31.317 3.886 0.898 1.00 32.01 22 GLU C C 1
ATOM 2261 O O . GLU C 1 22 ? -30.605 2.866 0.690 1.00 32.39 22 GLU C O 1
ATOM 2267 N N . ALA C 1 23 ? -32.622 3.984 0.621 1.00 31.45 23 ALA C N 1
ATOM 2268 C CA . ALA C 1 23 ? -33.334 2.950 -0.139 1.00 31.60 23 ALA C CA 1
ATOM 2269 C C . ALA C 1 23 ? -32.657 2.582 -1.449 1.00 30.13 23 ALA C C 1
ATOM 2270 O O . ALA C 1 23 ? -32.284 1.437 -1.651 1.00 29.97 23 ALA C O 1
ATOM 2272 N N . TYR C 1 24 ? -32.499 3.566 -2.318 1.00 31.22 24 TYR C N 1
ATOM 2273 C CA . TYR C 1 24 ? -31.842 3.407 -3.609 1.00 31.72 24 TYR C CA 1
ATOM 2274 C C . TYR C 1 24 ? -30.389 2.986 -3.478 1.00 31.06 24 TYR C C 1
ATOM 2275 O O . TYR C 1 24 ? -29.952 2.064 -4.183 1.00 28.61 24 TYR C O 1
ATOM 2284 N N . GLY C 1 25 ? -29.621 3.668 -2.607 1.00 30.39 25 GLY C N 1
ATOM 2285 C CA . GLY C 1 25 ? -28.171 3.355 -2.468 1.00 28.48 25 GLY C CA 1
ATOM 2286 C C . GLY C 1 25 ? -27.929 1.991 -1.852 1.00 30.20 25 GLY C C 1
ATOM 2287 O O . GLY C 1 25 ? -26.999 1.284 -2.259 1.00 30.74 25 GLY C O 1
ATOM 2288 N N . ALA C 1 26 ? -28.705 1.626 -0.832 1.00 29.03 26 ALA C N 1
ATOM 2289 C CA . ALA C 1 26 ? -28.522 0.288 -0.244 1.00 29.14 26 ALA C CA 1
ATOM 2290 C C . ALA C 1 26 ? -28.844 -0.818 -1.269 1.00 28.95 26 ALA C C 1
ATOM 2291 O O . ALA C 1 26 ? -28.170 -1.833 -1.348 1.00 28.61 26 ALA C O 1
ATOM 2293 N N . GLU C 1 27 ? -29.896 -0.632 -2.056 1.00 29.81 27 GLU C N 1
ATOM 2294 C CA . GLU C 1 27 ? -30.199 -1.595 -3.130 1.00 29.30 27 GLU C CA 1
ATOM 2295 C C . GLU C 1 27 ? -29.102 -1.694 -4.216 1.00 29.13 27 GLU C C 1
ATOM 2296 O O . GLU C 1 27 ? -28.756 -2.799 -4.649 1.00 27.93 27 GLU C O 1
ATOM 2302 N N . ALA C 1 28 ? -28.587 -0.549 -4.682 1.00 27.33 28 ALA C N 1
ATOM 2303 C CA . ALA C 1 28 ? -27.496 -0.508 -5.672 1.00 28.36 28 ALA C CA 1
ATOM 2304 C C . ALA C 1 28 ? -26.224 -1.202 -5.161 1.00 28.82 28 ALA C C 1
ATOM 2305 O O . ALA C 1 28 ? -25.562 -1.959 -5.921 1.00 28.29 28 ALA C O 1
ATOM 2307 N N . LEU C 1 29 ? -25.949 -1.015 -3.873 1.00 26.71 29 LEU C N 1
ATOM 2308 C CA . LEU C 1 29 ? -24.783 -1.705 -3.203 1.00 25.96 29 LEU C CA 1
ATOM 2309 C C . LEU C 1 29 ? -25.029 -3.192 -3.079 1.00 25.53 29 LEU C C 1
ATOM 2310 O O . LEU C 1 29 ? -24.125 -3.961 -3.404 1.00 27.29 29 LEU C O 1
ATOM 2315 N N . ALA C 1 30 ? -26.227 -3.614 -2.636 1.00 26.59 30 ALA C N 1
ATOM 2316 C CA . ALA C 1 30 ? -26.510 -5.066 -2.527 1.00 27.53 30 ALA C CA 1
ATOM 2317 C C . ALA C 1 30 ? -26.398 -5.724 -3.908 1.00 28.32 30 ALA C C 1
ATOM 2318 O O . ALA C 1 30 ? -25.969 -6.900 -4.065 1.00 29.17 30 ALA C O 1
ATOM 2320 N N . ARG C 1 31 ? -26.809 -4.975 -4.933 1.00 28.53 31 ARG C N 1
ATOM 2321 C CA . ARG C 1 31 ? -26.596 -5.417 -6.292 1.00 28.87 31 ARG C CA 1
ATOM 2322 C C . ARG C 1 31 ? -25.114 -5.536 -6.603 1.00 29.06 31 ARG C C 1
ATOM 2323 O O . ARG C 1 31 ? -24.704 -6.530 -7.201 1.00 29.02 31 ARG C O 1
ATOM 2331 N N . LEU C 1 32 ? -24.321 -4.512 -6.308 1.00 28.53 32 LEU C N 1
ATOM 2332 C CA . LEU C 1 32 ? -22.862 -4.631 -6.521 1.00 29.69 32 LEU C CA 1
ATOM 2333 C C . LEU C 1 32 ? -22.301 -5.917 -5.862 1.00 29.69 32 LEU C C 1
ATOM 2334 O O . LEU C 1 32 ? -21.515 -6.677 -6.470 1.00 29.47 32 LEU C O 1
ATOM 2339 N N . PHE C 1 33 ? -22.674 -6.148 -4.611 1.00 29.93 33 PHE C N 1
ATOM 2340 C CA . PHE C 1 33 ? -22.071 -7.286 -3.860 1.00 30.24 33 PHE C CA 1
ATOM 2341 C C . PHE C 1 33 ? -22.531 -8.625 -4.408 1.00 29.74 33 PHE C C 1
ATOM 2342 O O . PHE C 1 33 ? -21.751 -9.606 -4.461 1.00 31.60 33 PHE C O 1
ATOM 2350 N N . ALA C 1 34 ? -23.792 -8.658 -4.847 1.00 29.90 34 ALA C N 1
ATOM 2351 C CA . ALA C 1 34 ? -24.367 -9.875 -5.375 1.00 30.22 34 ALA C CA 1
ATOM 2352 C C . ALA C 1 34 ? -23.777 -10.180 -6.745 1.00 29.50 34 ALA C C 1
ATOM 2353 O O . ALA C 1 34 ? -23.458 -11.328 -7.042 1.00 29.15 34 ALA C O 1
ATOM 2355 N N . THR C 1 35 ? -23.632 -9.162 -7.590 1.00 28.89 35 THR C N 1
ATOM 2356 C CA . THR C 1 35 ? -23.170 -9.393 -8.948 1.00 28.97 35 THR C CA 1
ATOM 2357 C C . THR C 1 35 ? -21.629 -9.461 -9.051 1.00 29.83 35 THR C C 1
ATOM 2358 O O . THR C 1 35 ? -21.095 -10.103 -9.935 1.00 28.60 35 THR C O 1
ATOM 2362 N N . HIS C 1 36 ? -20.927 -8.798 -8.119 1.00 31.19 36 HIS C N 1
ATOM 2363 C CA . HIS C 1 36 ? -19.467 -8.584 -8.184 1.00 31.79 36 HIS C CA 1
ATOM 2364 C C . HIS C 1 36 ? -18.926 -8.725 -6.764 1.00 32.01 36 HIS C C 1
ATOM 2365 O O . HIS C 1 36 ? -18.617 -7.749 -6.096 1.00 32.01 36 HIS C O 1
ATOM 2372 N N . PRO C 1 37 ? -18.952 -9.943 -6.251 1.00 32.97 37 PRO C N 1
ATOM 2373 C CA . PRO C 1 37 ? -18.637 -10.155 -4.816 1.00 33.39 37 PRO C CA 1
ATOM 2374 C C . PRO C 1 37 ? -17.230 -9.729 -4.415 1.00 33.62 37 PRO C C 1
ATOM 2375 O O . PRO C 1 37 ? -16.987 -9.484 -3.217 1.00 34.15 37 PRO C O 1
ATOM 2379 N N . GLY C 1 38 ? -16.374 -9.514 -5.428 1.00 32.98 38 GLY C N 1
ATOM 2380 C CA . GLY C 1 38 ? -15.012 -9.010 -5.243 1.00 32.30 38 GLY C CA 1
ATOM 2381 C C . GLY C 1 38 ? -15.095 -7.655 -4.577 1.00 31.93 38 GLY C C 1
ATOM 2382 O O . GLY C 1 38 ? -14.220 -7.301 -3.780 1.00 31.07 38 GLY C O 1
ATOM 2383 N N . ALA C 1 39 ? -16.180 -6.921 -4.863 1.00 30.71 39 ALA C N 1
ATOM 2384 C CA . ALA C 1 39 ? -16.416 -5.622 -4.207 1.00 29.22 39 ALA C CA 1
ATOM 2385 C C . ALA C 1 39 ? -16.569 -5.757 -2.661 1.00 29.38 39 ALA C C 1
ATOM 2386 O O . ALA C 1 39 ? -16.366 -4.804 -1.944 1.00 28.75 39 ALA C O 1
ATOM 2388 N N . LYS C 1 40 ? -17.016 -6.900 -2.141 1.00 29.21 40 LYS C N 1
ATOM 2389 C CA . LYS C 1 40 ? -17.129 -7.000 -0.671 1.00 31.94 40 LYS C CA 1
ATOM 2390 C C . LYS C 1 40 ? -15.800 -6.779 0.086 1.00 32.93 40 LYS C C 1
ATOM 2391 O O . LYS C 1 40 ? -15.802 -6.283 1.236 1.00 33.29 40 LYS C O 1
ATOM 2397 N N . SER C 1 41 ? -14.681 -7.104 -0.567 1.00 33.39 41 SER C N 1
ATOM 2398 C CA . SER C 1 41 ? -13.316 -6.934 0.002 1.00 34.34 41 SER C CA 1
ATOM 2399 C C . SER C 1 41 ? -13.060 -5.611 0.764 1.00 35.72 41 SER C C 1
ATOM 2400 O O . SER C 1 41 ? -12.246 -5.572 1.727 1.00 34.06 41 SER C O 1
ATOM 2403 N N . TYR C 1 42 ? -13.729 -4.533 0.339 1.00 35.19 42 TYR C N 1
ATOM 2404 C CA . TYR C 1 42 ? -13.562 -3.221 1.004 1.00 36.42 42 TYR C CA 1
ATOM 2405 C C . TYR C 1 42 ? -14.316 -2.983 2.301 1.00 36.71 42 TYR C C 1
ATOM 2406 O O . TYR C 1 42 ? -14.075 -1.972 2.978 1.00 36.42 42 TYR C O 1
ATOM 2415 N N . PHE C 1 43 ? -15.267 -3.862 2.594 1.00 35.70 43 PHE C N 1
ATOM 2416 C CA . PHE C 1 43 ? -16.293 -3.557 3.578 1.00 35.56 43 PHE C CA 1
ATOM 2417 C C . PHE C 1 43 ? -16.255 -4.630 4.634 1.00 36.33 43 PHE C C 1
ATOM 2418 O O . PHE C 1 43 ? -16.362 -5.819 4.331 1.00 36.37 43 PHE C O 1
ATOM 2426 N N . ASP C 1 44 ? -16.016 -4.224 5.873 1.00 38.04 44 ASP C N 1
ATOM 2427 C CA . ASP C 1 44 ? -16.086 -5.203 6.955 1.00 39.69 44 ASP C CA 1
ATOM 2428 C C . ASP C 1 44 ? -17.516 -5.265 7.493 1.00 38.43 44 ASP C C 1
ATOM 2429 O O . ASP C 1 44 ? -17.846 -4.698 8.565 1.00 39.18 44 ASP C O 1
ATOM 2434 N N . TYR C 1 45 ? -18.372 -5.923 6.736 1.00 37.95 45 TYR C N 1
ATOM 2435 C CA . TYR C 1 45 ? -19.774 -5.995 7.092 1.00 37.08 45 TYR C CA 1
ATOM 2436 C C . TYR C 1 45 ? -20.137 -7.393 7.560 1.00 38.19 45 TYR C C 1
ATOM 2437 O O . TYR C 1 45 ? -19.431 -8.360 7.278 1.00 38.39 45 TYR C O 1
ATOM 2446 N N . ALA C 1 46 ? -21.253 -7.516 8.261 1.00 38.36 46 ALA C N 1
ATOM 2447 C CA . ALA C 1 46 ? -21.791 -8.831 8.512 1.00 39.78 46 ALA C CA 1
ATOM 2448 C C . ALA C 1 46 ? -22.941 -9.119 7.569 1.00 39.80 46 ALA C C 1
ATOM 2449 O O . ALA C 1 46 ? -23.185 -10.290 7.221 1.00 41.60 46 ALA C O 1
ATOM 2451 N N . ASP C 1 47 ? -23.612 -8.060 7.124 1.00 38.58 47 ASP C N 1
ATOM 2452 C CA . ASP C 1 47 ? -24.780 -8.167 6.238 1.00 37.32 47 ASP C CA 1
ATOM 2453 C C . ASP C 1 47 ? -24.528 -7.301 4.996 1.00 35.87 47 ASP C C 1
ATOM 2454 O O . ASP C 1 47 ? -24.312 -6.067 5.097 1.00 34.54 47 ASP C O 1
ATOM 2459 N N . TYR C 1 48 ? -24.499 -7.964 3.841 1.00 34.21 48 TYR C N 1
ATOM 2460 C CA . TYR C 1 48 ? -24.247 -7.307 2.552 1.00 33.47 48 TYR C CA 1
ATOM 2461 C C . TYR C 1 48 ? -25.501 -7.066 1.675 1.00 32.55 48 TYR C C 1
ATOM 2462 O O . TYR C 1 48 ? -25.367 -6.575 0.525 1.00 31.17 48 TYR C O 1
ATOM 2471 N N . SER C 1 49 ? -26.675 -7.417 2.202 1.00 31.27 49 SER C N 1
ATOM 2472 C CA . SER C 1 49 ? -27.994 -7.176 1.550 1.00 31.98 49 SER C CA 1
ATOM 2473 C C . SER C 1 49 ? -28.422 -5.764 1.897 1.00 31.21 49 SER C C 1
ATOM 2474 O O . SER C 1 49 ? -27.810 -5.125 2.725 1.00 32.99 49 SER C O 1
ATOM 2477 N N . ALA C 1 50 ? -29.476 -5.273 1.259 1.00 33.68 50 ALA C N 1
ATOM 2478 C CA . ALA C 1 50 ? -29.935 -3.877 1.404 1.00 32.93 50 ALA C CA 1
ATOM 2479 C C . ALA C 1 50 ? -30.460 -3.644 2.818 1.00 34.38 50 ALA C C 1
ATOM 2480 O O . ALA C 1 50 ? -30.641 -2.514 3.254 1.00 33.67 50 ALA C O 1
ATOM 2482 N N . ALA C 1 51 ? -30.675 -4.753 3.539 1.00 35.97 51 ALA C N 1
ATOM 2483 C CA . ALA C 1 51 ? -31.057 -4.717 4.947 1.00 36.38 51 ALA C CA 1
ATOM 2484 C C . ALA C 1 51 ? -29.869 -4.400 5.897 1.00 36.89 51 ALA C C 1
ATOM 2485 O O . ALA C 1 51 ? -30.086 -4.048 7.055 1.00 38.73 51 ALA C O 1
ATOM 2487 N N . GLY C 1 52 ? -28.630 -4.481 5.417 1.00 37.35 52 GLY C N 1
ATOM 2488 C CA . GLY C 1 52 ? -27.447 -4.202 6.265 1.00 36.38 52 GLY C CA 1
ATOM 2489 C C . GLY C 1 52 ? -27.403 -2.752 6.714 1.00 35.55 52 GLY C C 1
ATOM 2490 O O . GLY C 1 52 ? -27.561 -1.869 5.897 1.00 34.98 52 GLY C O 1
ATOM 2491 N N . ALA C 1 53 ? -27.155 -2.497 8.002 1.00 34.41 53 ALA C N 1
ATOM 2492 C CA . ALA C 1 53 ? -27.138 -1.093 8.492 1.00 32.86 53 ALA C CA 1
ATOM 2493 C C . ALA C 1 53 ? -25.991 -0.310 7.866 1.00 32.67 53 ALA C C 1
ATOM 2494 O O . ALA C 1 53 ? -26.154 0.854 7.447 1.00 31.75 53 ALA C O 1
ATOM 2496 N N . LYS C 1 54 ? -24.814 -0.939 7.781 1.00 32.63 54 LYS C N 1
ATOM 2497 C CA . LYS C 1 54 ? -23.684 -0.259 7.135 1.00 32.96 54 LYS C CA 1
ATOM 2498 C C . LYS C 1 54 ? -23.864 -0.127 5.605 1.00 32.53 54 LYS C C 1
ATOM 2499 O O . LYS C 1 54 ? -23.435 0.843 5.026 1.00 31.15 54 LYS C O 1
ATOM 2505 N N . VAL C 1 55 ? -24.498 -1.105 4.957 1.00 32.93 55 VAL C N 1
ATOM 2506 C CA . VAL C 1 55 ? -24.912 -0.928 3.548 1.00 31.17 55 VAL C CA 1
ATOM 2507 C C . VAL C 1 55 ? -25.780 0.349 3.388 1.00 31.29 55 VAL C C 1
ATOM 2508 O O . VAL C 1 55 ? -25.504 1.204 2.523 1.00 30.87 55 VAL C O 1
ATOM 2512 N N . GLN C 1 56 ? -26.790 0.495 4.248 1.00 31.92 56 GLN C N 1
ATOM 2513 C CA . GLN C 1 56 ? -27.731 1.628 4.191 1.00 33.50 56 GLN C CA 1
ATOM 2514 C C . GLN C 1 56 ? -26.987 2.936 4.369 1.00 32.07 56 GLN C C 1
ATOM 2515 O O . GLN C 1 56 ? -27.173 3.843 3.579 1.00 32.03 56 GLN C O 1
ATOM 2521 N N . LEU C 1 57 ? -26.062 2.984 5.332 1.00 32.29 57 LEU C N 1
ATOM 2522 C CA . LEU C 1 57 ? -25.296 4.211 5.574 1.00 31.78 57 LEU C CA 1
ATOM 2523 C C . LEU C 1 57 ? -24.416 4.639 4.392 1.00 31.40 57 LEU C C 1
ATOM 2524 O O . LEU C 1 57 ? -24.475 5.808 3.994 1.00 31.07 57 LEU C O 1
ATOM 2529 N N . HIS C 1 58 ? -23.582 3.719 3.841 1.00 30.52 58 HIS C N 1
ATOM 2530 C CA . HIS C 1 58 ? -22.798 4.037 2.664 1.00 30.48 58 HIS C CA 1
ATOM 2531 C C . HIS C 1 58 ? -23.750 4.318 1.503 1.00 30.00 58 HIS C C 1
ATOM 2532 O O . HIS C 1 58 ? -23.507 5.247 0.692 1.00 29.43 58 HIS C O 1
ATOM 2539 N N . GLY C 1 59 ? -24.810 3.508 1.396 1.00 29.76 59 GLY C N 1
ATOM 2540 C CA . GLY C 1 59 ? -25.798 3.713 0.320 1.00 29.58 59 GLY C CA 1
ATOM 2541 C C . GLY C 1 59 ? -26.321 5.131 0.253 1.00 30.16 59 GLY C C 1
ATOM 2542 O O . GLY C 1 59 ? -26.347 5.737 -0.827 1.00 29.13 59 GLY C O 1
ATOM 2543 N N . GLY C 1 60 ? -26.757 5.656 1.404 1.00 29.62 60 GLY C N 1
ATOM 2544 C CA . GLY C 1 60 ? -27.285 7.017 1.426 1.00 30.26 60 GLY C CA 1
ATOM 2545 C C . GLY C 1 60 ? -26.248 8.034 1.002 1.00 30.77 60 GLY C C 1
ATOM 2546 O O . GLY C 1 60 ? -26.573 8.945 0.262 1.00 31.93 60 GLY C O 1
ATOM 2547 N N . LYS C 1 61 ? -25.017 7.879 1.485 1.00 31.68 61 LYS C N 1
ATOM 2548 C CA . LYS C 1 61 ? -23.883 8.783 1.176 1.00 31.14 61 LYS C CA 1
ATOM 2549 C C . LYS C 1 61 ? -23.620 8.774 -0.328 1.00 31.98 61 LYS C C 1
ATOM 2550 O O . LYS C 1 61 ? -23.496 9.848 -0.985 1.00 29.50 61 LYS C O 1
ATOM 2556 N N . VAL C 1 62 ? -23.573 7.550 -0.904 1.00 29.95 62 VAL C N 1
ATOM 2557 C CA . VAL C 1 62 ? -23.377 7.443 -2.356 1.00 30.26 62 VAL C CA 1
ATOM 2558 C C . VAL C 1 62 ? -24.422 8.247 -3.156 1.00 29.34 62 VAL C C 1
ATOM 2559 O O . VAL C 1 62 ? -24.082 9.057 -4.024 1.00 30.16 62 VAL C O 1
ATOM 2563 N N . ILE C 1 63 ? -25.694 8.006 -2.854 1.00 29.46 63 ILE C N 1
ATOM 2564 C CA . ILE C 1 63 ? -26.776 8.578 -3.619 1.00 28.76 63 ILE C CA 1
ATOM 2565 C C . ILE C 1 63 ? -26.862 10.089 -3.372 1.00 28.76 63 ILE C C 1
ATOM 2566 O O . ILE C 1 63 ? -27.022 10.883 -4.313 1.00 27.29 63 ILE C O 1
ATOM 2571 N N . ARG C 1 64 ? -26.730 10.518 -2.130 1.00 29.99 64 ARG C N 1
ATOM 2572 C CA . ARG C 1 64 ? -26.728 11.994 -1.960 1.00 32.40 64 ARG C CA 1
ATOM 2573 C C . ARG C 1 64 ? -25.614 12.666 -2.758 1.00 32.52 64 ARG C C 1
ATOM 2574 O O . ARG C 1 64 ? -25.818 13.742 -3.311 1.00 32.49 64 ARG C O 1
ATOM 2582 N N . ALA C 1 65 ? -24.436 12.012 -2.837 1.00 34.12 65 ALA C N 1
ATOM 2583 C CA . ALA C 1 65 ? -23.311 12.593 -3.618 1.00 34.97 65 ALA C CA 1
ATOM 2584 C C . ALA C 1 65 ? -23.620 12.638 -5.116 1.00 33.96 65 ALA C C 1
ATOM 2585 O O . ALA C 1 65 ? -23.206 13.561 -5.794 1.00 34.52 65 ALA C O 1
ATOM 2587 N N . VAL C 1 66 ? -24.361 11.645 -5.609 1.00 34.65 66 VAL C N 1
ATOM 2588 C CA . VAL C 1 66 ? -24.833 11.634 -7.000 1.00 34.09 66 VAL C CA 1
ATOM 2589 C C . VAL C 1 66 ? -25.803 12.806 -7.224 1.00 35.35 66 VAL C C 1
ATOM 2590 O O . VAL C 1 66 ? -25.676 13.572 -8.189 1.00 35.69 66 VAL C O 1
ATOM 2594 N N . VAL C 1 67 ? -26.731 12.968 -6.292 1.00 36.17 67 VAL C N 1
ATOM 2595 C CA . VAL C 1 67 ? -27.70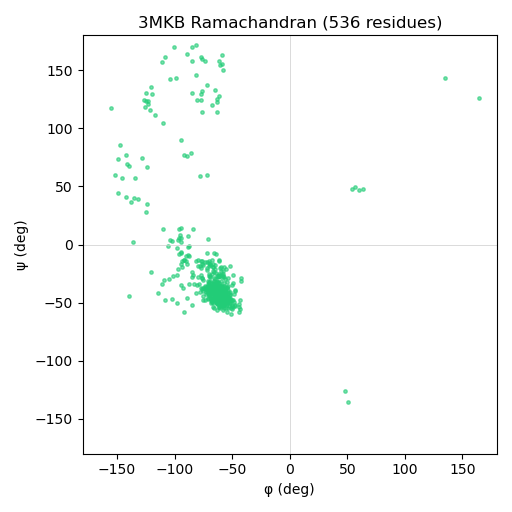2 14.055 -6.332 1.00 37.47 67 VAL C CA 1
ATOM 2596 C C . VAL C 1 67 ? -26.994 15.432 -6.391 1.00 37.84 67 VAL C C 1
ATOM 2597 O O . VAL C 1 67 ? -27.332 16.294 -7.202 1.00 37.18 67 VAL C O 1
ATOM 2601 N N . SER C 1 68 ? -25.995 15.603 -5.541 1.00 37.95 68 SER C N 1
ATOM 2602 C CA . SER C 1 68 ? -25.238 16.824 -5.474 1.00 39.51 68 SER C CA 1
ATOM 2603 C C . SER C 1 68 ? -24.379 17.016 -6.725 1.00 39.75 68 SER C C 1
ATOM 2604 O O . SER C 1 68 ? -24.263 18.128 -7.214 1.00 39.70 68 SER C O 1
ATOM 2607 N N . ALA C 1 69 ? -23.807 15.935 -7.270 1.00 39.58 69 ALA C N 1
ATOM 2608 C CA . ALA C 1 69 ? -23.107 15.991 -8.557 1.00 39.95 69 ALA C CA 1
ATOM 2609 C C . ALA C 1 69 ? -24.015 16.452 -9.671 1.00 40.40 69 ALA C C 1
ATOM 2610 O O . ALA C 1 69 ? -23.581 17.172 -10.565 1.00 40.65 69 ALA C O 1
ATOM 2612 N N . ALA C 1 70 ? -25.246 15.961 -9.658 1.00 41.44 70 ALA C N 1
ATOM 2613 C CA . ALA C 1 70 ? -26.240 16.375 -10.660 1.00 43.15 70 ALA C CA 1
ATOM 2614 C C . ALA C 1 70 ? -26.441 17.906 -10.704 1.00 44.49 70 ALA C C 1
ATOM 2615 O O . ALA C 1 70 ? -26.883 18.411 -11.719 1.00 44.65 70 ALA C O 1
ATOM 2617 N N . GLU C 1 71 ? -26.079 18.621 -9.621 1.00 45.89 71 GLU C N 1
ATOM 2618 C CA . GLU C 1 71 ? -26.068 20.099 -9.578 1.00 47.62 71 GLU C CA 1
ATOM 2619 C C . GLU C 1 71 ? -24.771 20.747 -10.066 1.00 47.56 71 GLU C C 1
ATOM 2620 O O . GLU C 1 71 ? -24.662 21.979 -10.103 1.00 48.11 71 GLU C O 1
ATOM 2626 N N . HIS C 1 72 ? -23.791 19.939 -10.449 1.00 47.00 72 HIS C N 1
ATOM 2627 C CA . HIS C 1 72 ? -22.486 20.459 -10.863 1.00 46.09 72 HIS C CA 1
ATOM 2628 C C . HIS C 1 72 ? -22.069 19.980 -12.258 1.00 46.31 72 HIS C C 1
ATOM 2629 O O . HIS C 1 72 ? -20.872 19.905 -12.560 1.00 45.13 72 HIS C O 1
ATOM 2636 N N . ASP C 1 73 ? -23.055 19.696 -13.124 1.00 47.22 73 ASP C N 1
ATOM 2637 C CA . ASP C 1 73 ? -22.769 19.134 -14.468 1.00 47.90 73 ASP C CA 1
ATOM 2638 C C . ASP C 1 73 ? -21.672 19.913 -15.235 1.00 48.20 73 ASP C C 1
ATOM 2639 O O . ASP C 1 73 ? -20.974 19.365 -16.113 1.00 48.07 73 ASP C O 1
ATOM 2644 N N . ASP C 1 74 ? -21.516 21.188 -14.912 1.00 48.49 74 ASP C N 1
ATOM 2645 C CA . ASP C 1 74 ? -20.498 21.996 -15.574 1.00 49.91 74 ASP C CA 1
ATOM 2646 C C . ASP C 1 74 ? -19.160 22.094 -14.849 1.00 49.96 74 ASP C C 1
ATOM 2647 O O . ASP C 1 74 ? -18.224 22.673 -15.390 1.00 50.13 74 ASP C O 1
ATOM 2652 N N . ASP C 1 75 ? -19.062 21.556 -13.636 1.00 49.81 75 ASP C N 1
ATOM 2653 C CA . ASP C 1 75 ? -17.787 21.630 -12.896 1.00 50.04 75 ASP C CA 1
ATOM 2654 C C . ASP C 1 75 ? -17.635 20.442 -11.938 1.00 49.09 75 ASP C C 1
ATOM 2655 O O . ASP C 1 75 ? -17.509 20.603 -10.712 1.00 47.85 75 ASP C O 1
ATOM 2660 N N . LEU C 1 76 ? -17.646 19.253 -12.542 1.00 47.20 76 LEU C N 1
ATOM 2661 C CA . LEU C 1 76 ? -17.604 18.010 -11.812 1.00 46.48 76 LEU C CA 1
ATOM 2662 C C . LEU C 1 76 ? -16.193 17.713 -11.357 1.00 46.24 76 LEU C C 1
ATOM 2663 O O . LEU C 1 76 ? -15.993 17.136 -10.291 1.00 46.56 76 LEU C O 1
ATOM 2668 N N . HIS C 1 77 ? -15.212 18.108 -12.168 1.00 46.81 77 HIS C N 1
ATOM 2669 C CA . HIS C 1 77 ? -13.795 17.948 -11.798 1.00 45.55 77 HIS C CA 1
ATOM 2670 C C . HIS C 1 77 ? -13.504 18.612 -10.431 1.00 45.59 77 HIS C C 1
ATOM 2671 O O . HIS C 1 77 ? -13.073 17.943 -9.465 1.00 44.59 77 HIS C O 1
ATOM 2678 N N . ALA C 1 78 ? -13.786 19.917 -10.342 1.00 44.18 78 ALA C N 1
ATOM 2679 C CA . ALA C 1 78 ? -13.604 20.643 -9.092 1.00 43.52 78 ALA C CA 1
ATOM 2680 C C . ALA C 1 78 ? -14.509 20.059 -7.991 1.00 42.48 78 ALA C C 1
ATOM 2681 O O . ALA C 1 78 ? -14.100 19.899 -6.839 1.00 42.31 78 ALA C O 1
ATOM 2683 N N . HIS C 1 79 ? -15.740 19.715 -8.368 1.00 42.17 79 HIS C N 1
ATOM 2684 C CA . HIS C 1 79 ? -16.756 19.337 -7.396 1.00 40.65 79 HIS C CA 1
ATOM 2685 C C . HIS C 1 79 ? -16.464 18.006 -6.710 1.00 40.28 79 HIS C C 1
ATOM 2686 O O . HIS C 1 79 ? -16.703 17.896 -5.533 1.00 40.69 79 HIS C O 1
ATOM 2693 N N . LEU C 1 80 ? -15.943 17.035 -7.459 1.00 39.48 80 LEU C N 1
ATOM 2694 C CA . LEU C 1 80 ? -15.737 15.666 -6.994 1.00 40.22 80 LEU C CA 1
ATOM 2695 C C . LEU C 1 80 ? -14.312 15.408 -6.490 1.00 40.76 80 LEU C C 1
ATOM 2696 O O . LEU C 1 80 ? -13.958 14.264 -6.182 1.00 41.34 80 LEU C O 1
ATOM 2701 N N . MET C 1 81 ? -13.503 16.459 -6.424 1.00 41.69 81 MET C N 1
ATOM 2702 C CA . MET C 1 81 ? -12.090 16.305 -6.082 1.00 44.05 81 MET C CA 1
ATOM 2703 C C . MET C 1 81 ? -11.842 15.691 -4.689 1.00 41.94 81 MET C C 1
ATOM 2704 O O . MET C 1 81 ? -11.043 14.771 -4.570 1.00 41.55 81 MET C O 1
ATOM 2709 N N . VAL C 1 82 ? -12.565 16.154 -3.667 1.00 40.73 82 VAL C N 1
ATOM 2710 C CA . VAL C 1 82 ? -12.434 15.638 -2.285 1.00 39.75 82 VAL C CA 1
ATOM 2711 C C . VAL C 1 82 ? -12.811 14.159 -2.247 1.00 39.49 82 VAL C C 1
ATOM 2712 O O . VAL C 1 82 ? -12.130 13.362 -1.610 1.00 39.05 82 VAL C O 1
ATOM 2716 N N . LEU C 1 83 ? -13.928 13.816 -2.905 1.00 39.38 83 LEU C N 1
ATOM 2717 C CA . LEU C 1 83 ? -14.366 12.431 -2.976 1.00 38.55 83 LEU C CA 1
ATOM 2718 C C . LEU C 1 83 ? -13.374 11.549 -3.720 1.00 37.49 83 LEU C C 1
ATOM 2719 O O . LEU C 1 83 ? -13.096 10.426 -3.291 1.00 37.41 83 LEU C O 1
ATOM 2724 N N . ALA C 1 84 ? -12.842 12.068 -4.817 1.00 36.90 84 ALA C N 1
ATOM 2725 C CA . ALA C 1 84 ? -11.772 11.422 -5.588 1.00 37.54 84 ALA C CA 1
ATOM 2726 C C . ALA C 1 84 ? -10.515 11.175 -4.717 1.00 37.59 84 ALA C C 1
ATOM 2727 O O . ALA C 1 84 ? -9.904 10.094 -4.767 1.00 36.84 84 ALA C O 1
ATOM 2729 N N . VAL C 1 85 ? -10.137 12.173 -3.904 1.00 38.01 85 VAL C N 1
ATOM 2730 C CA . VAL C 1 85 ? -8.993 12.034 -2.978 1.00 37.82 85 VAL C CA 1
ATOM 2731 C C . VAL C 1 85 ? -9.334 11.002 -1.907 1.00 38.47 85 VAL C C 1
ATOM 2732 O O . VAL C 1 85 ? -8.531 10.117 -1.583 1.00 39.46 85 VAL C O 1
ATOM 2736 N N . THR C 1 86 ? -10.538 11.089 -1.352 1.00 38.42 86 THR C N 1
ATOM 2737 C CA . THR C 1 86 ? -10.918 10.160 -0.301 1.00 38.25 86 THR C CA 1
ATOM 2738 C C . THR C 1 86 ? -10.882 8.715 -0.831 1.00 37.67 86 THR C C 1
ATOM 2739 O O . THR C 1 86 ? -10.247 7.858 -0.251 1.00 35.69 86 THR C O 1
ATOM 2743 N N . HIS C 1 87 ? -11.554 8.468 -1.945 1.00 38.30 87 HIS C N 1
ATOM 2744 C CA . HIS C 1 87 ? -11.601 7.105 -2.494 1.00 39.59 87 HIS C CA 1
ATOM 2745 C C . HIS C 1 87 ? -10.241 6.638 -2.993 1.00 39.48 87 HIS C C 1
ATOM 2746 O O . HIS C 1 87 ? -9.858 5.480 -2.777 1.00 40.13 87 HIS C O 1
ATOM 2753 N N . GLY C 1 88 ? -9.499 7.546 -3.616 1.00 39.74 88 GLY C N 1
ATOM 2754 C CA . GLY C 1 88 ? -8.238 7.194 -4.260 1.00 39.85 88 GLY C CA 1
ATOM 2755 C C . GLY C 1 88 ? -7.054 7.021 -3.316 1.00 41.79 88 GLY C C 1
ATOM 2756 O O . GLY C 1 88 ? -6.238 6.077 -3.468 1.00 40.95 88 GLY C O 1
ATOM 2757 N N . LYS C 1 89 ? -6.968 7.918 -2.327 1.00 41.34 89 LYS C N 1
ATOM 2758 C CA . LYS C 1 89 ? -5.785 7.967 -1.469 1.00 42.54 89 LYS C CA 1
ATOM 2759 C C . LYS C 1 89 ? -5.983 7.388 -0.074 1.00 42.23 89 LYS C C 1
ATOM 2760 O O . LYS C 1 89 ? -5.025 6.911 0.532 1.00 42.56 89 LYS C O 1
ATOM 2766 N N . LYS C 1 90 ? -7.197 7.456 0.456 1.00 42.17 90 LYS C N 1
ATOM 2767 C CA . LYS C 1 90 ? -7.440 6.947 1.794 1.00 41.81 90 LYS C CA 1
ATOM 2768 C C . LYS C 1 90 ? -8.036 5.540 1.752 1.00 41.24 90 LYS C C 1
ATOM 2769 O O . LYS C 1 90 ? -7.580 4.625 2.431 1.00 41.24 90 LYS C O 1
ATOM 2775 N N . LEU C 1 91 ? -9.080 5.394 0.966 1.00 38.97 91 LEU C N 1
ATOM 2776 C CA . LEU C 1 91 ? -9.809 4.153 0.964 1.00 38.54 91 LEU C CA 1
ATOM 2777 C C . LEU C 1 91 ? -9.141 3.184 0.012 1.00 36.55 91 LEU C C 1
ATOM 2778 O O . LEU C 1 91 ? -9.256 2.001 0.205 1.00 36.95 91 LEU C O 1
ATOM 2783 N N . LEU C 1 92 ? -8.480 3.733 -1.007 1.00 35.63 92 LEU C N 1
ATOM 2784 C CA . LEU C 1 92 ? -7.635 2.995 -1.911 1.00 35.50 92 LEU C CA 1
ATOM 2785 C C . LEU C 1 92 ? -8.505 1.976 -2.674 1.00 35.21 92 LEU C C 1
ATOM 2786 O O . LEU C 1 92 ? -8.203 0.784 -2.804 1.00 34.47 92 LEU C O 1
ATOM 2791 N N . VAL C 1 93 ? -9.618 2.496 -3.174 1.00 33.32 93 VAL C N 1
ATOM 2792 C CA . VAL C 1 93 ? -10.543 1.696 -3.968 1.00 32.84 93 VAL C CA 1
ATOM 2793 C C . VAL C 1 93 ? -10.071 1.465 -5.386 1.00 32.32 93 VAL C C 1
ATOM 2794 O O . VAL C 1 93 ? -9.834 2.425 -6.158 1.00 31.09 93 VAL C O 1
ATOM 2798 N N . ASP C 1 94 ? -9.979 0.194 -5.780 1.00 32.51 94 ASP C N 1
ATOM 2799 C CA . ASP C 1 94 ? -9.582 -0.092 -7.175 1.00 33.98 94 ASP C CA 1
ATOM 2800 C C . ASP C 1 94 ? -10.665 0.489 -8.101 1.00 34.92 94 ASP C C 1
ATOM 2801 O O . ASP C 1 94 ? -11.829 0.132 -7.971 1.00 35.16 94 ASP C O 1
ATOM 2806 N N . PRO C 1 95 ? -10.286 1.391 -9.027 1.00 35.93 95 PRO C N 1
ATOM 2807 C CA . PRO C 1 95 ? -11.223 2.170 -9.868 1.00 35.58 95 PRO C CA 1
ATOM 2808 C C . PRO C 1 95 ? -12.155 1.353 -10.756 1.00 36.01 95 PRO C C 1
ATOM 2809 O O . PRO C 1 95 ? -13.203 1.849 -11.181 1.00 34.98 95 PRO C O 1
ATOM 2813 N N . SER C 1 96 ? -11.771 0.124 -11.067 1.00 34.91 96 SER C N 1
ATOM 2814 C CA . SER C 1 96 ? -12.636 -0.763 -11.802 1.00 36.38 96 SER C CA 1
ATOM 2815 C C . SER C 1 96 ? -13.994 -1.009 -11.135 1.00 35.47 96 SER C C 1
ATOM 2816 O O . SER C 1 96 ? -14.968 -1.415 -11.779 1.00 34.94 96 SER C O 1
ATOM 2819 N N . ASN C 1 97 ? -14.065 -0.738 -9.827 1.00 34.13 97 ASN C N 1
ATOM 2820 C CA . ASN C 1 97 ? -15.292 -0.856 -9.102 1.00 31.32 97 ASN C CA 1
ATOM 2821 C C . ASN C 1 97 ? -16.306 0.206 -9.458 1.00 31.68 97 ASN C C 1
ATOM 2822 O O . ASN C 1 97 ? -17.493 -0.019 -9.331 1.00 31.18 97 ASN C O 1
ATOM 2827 N N . PHE C 1 98 ? -15.845 1.356 -9.944 1.00 29.24 98 PHE C N 1
ATOM 2828 C CA . PHE C 1 98 ? -16.779 2.422 -10.129 1.00 31.94 98 PHE C CA 1
ATOM 2829 C C . PHE C 1 98 ? -17.810 2.160 -11.212 1.00 31.04 98 PHE C C 1
ATOM 2830 O O . PHE C 1 98 ? -18.962 2.364 -10.947 1.00 32.03 98 PHE C O 1
ATOM 2838 N N . PRO C 1 99 ? -17.401 1.732 -12.419 1.00 31.29 99 PRO C N 1
ATOM 2839 C CA . PRO C 1 99 ? -18.454 1.393 -13.386 1.00 31.59 99 PRO C CA 1
ATOM 2840 C C . PRO C 1 99 ? -19.351 0.250 -12.972 1.00 31.59 99 PRO C C 1
ATOM 2841 O O . PRO C 1 99 ? -20.482 0.176 -13.447 1.00 32.22 99 PRO C O 1
ATOM 2845 N N . MET C 1 100 ? -18.857 -0.688 -12.154 1.00 30.78 100 MET C N 1
ATOM 2846 C CA . MET C 1 100 ? -19.710 -1.808 -11.682 1.00 31.59 100 MET C CA 1
ATOM 2847 C C . MET C 1 100 ? -20.839 -1.233 -10.852 1.00 28.81 100 MET C C 1
ATOM 2848 O O . MET C 1 100 ? -22.032 -1.519 -11.082 1.00 26.65 100 MET C O 1
ATOM 2853 N N . LEU C 1 101 ? -20.481 -0.377 -9.882 1.00 27.69 101 LEU C N 1
ATOM 2854 C CA . LEU C 1 101 ? -21.505 0.333 -9.133 1.00 27.06 101 LEU C CA 1
ATOM 2855 C C . LEU C 1 101 ? -22.432 1.151 -9.993 1.00 25.37 101 LEU C C 1
ATOM 2856 O O . LEU C 1 101 ? -23.615 1.088 -9.776 1.00 25.31 101 LEU C O 1
ATOM 2861 N N . SER C 1 102 ? -21.899 1.944 -10.935 1.00 25.78 102 SER C N 1
ATOM 2862 C CA . SER C 1 102 ? -22.755 2.714 -11.815 1.00 27.14 102 SER C CA 1
ATOM 2863 C C . SER C 1 102 ? -23.880 1.904 -12.477 1.00 26.17 102 SER C C 1
ATOM 2864 O O . SER C 1 102 ? -25.038 2.319 -12.579 1.00 24.75 102 SER C O 1
ATOM 2867 N N . GLU C 1 103 ? -23.487 0.750 -13.027 1.00 27.01 103 GLU C N 1
ATOM 2868 C CA . GLU C 1 103 ? -24.427 -0.096 -13.714 1.00 26.79 103 GLU C CA 1
ATOM 2869 C C . GLU C 1 103 ? -25.485 -0.609 -12.742 1.00 27.42 103 GLU C C 1
ATOM 2870 O O . GLU C 1 103 ? -26.671 -0.651 -13.084 1.00 27.16 103 GLU C O 1
ATOM 2876 N N . CYS C 1 104 ? -25.059 -0.917 -11.508 1.00 26.36 104 CYS C N 1
ATOM 2877 C CA . CYS C 1 104 ? -25.951 -1.326 -10.426 1.00 25.85 104 CYS C CA 1
ATOM 2878 C C . CYS C 1 104 ? -26.925 -0.219 -10.026 1.00 25.51 104 CYS C C 1
ATOM 2879 O O . CYS C 1 104 ? -28.029 -0.502 -9.791 1.00 24.98 104 CYS C O 1
ATOM 2882 N N . ILE C 1 105 ? -26.508 1.038 -10.025 1.00 26.68 105 ILE C N 1
ATOM 2883 C CA . ILE C 1 105 ? -27.459 2.108 -9.815 1.00 26.90 105 ILE C CA 1
ATOM 2884 C C . ILE C 1 105 ? -28.427 2.244 -10.978 1.00 26.82 105 ILE C C 1
ATOM 2885 O O . ILE C 1 105 ? -29.616 2.528 -10.752 1.00 28.60 105 ILE C O 1
ATOM 2890 N N . LEU C 1 106 ? -27.943 2.043 -12.229 1.00 27.21 106 LEU C N 1
ATOM 2891 C CA . LEU C 1 106 ? -28.850 2.100 -13.358 1.00 28.56 106 LEU C CA 1
ATOM 2892 C C . LEU C 1 106 ? -29.912 0.998 -13.249 1.00 27.76 106 LEU C C 1
ATOM 2893 O O . LEU C 1 106 ? -31.076 1.258 -13.422 1.00 26.86 106 LEU C O 1
ATOM 2898 N N . VAL C 1 107 ? -29.489 -0.231 -12.979 1.00 28.47 107 VAL C N 1
ATOM 2899 C CA . VAL C 1 107 ? -30.477 -1.339 -12.809 1.00 28.14 107 VAL C CA 1
ATOM 2900 C C . VAL C 1 107 ? -31.507 -1.018 -11.717 1.00 26.49 107 VAL C C 1
ATOM 2901 O O . VAL C 1 107 ? -32.730 -1.224 -11.851 1.00 25.68 107 VAL C O 1
ATOM 2905 N N . THR C 1 108 ? -31.023 -0.485 -10.607 1.00 26.08 108 THR C N 1
ATOM 2906 C CA . THR C 1 108 ? -31.901 -0.086 -9.488 1.00 26.68 108 THR C CA 1
ATOM 2907 C C . THR C 1 108 ? -32.979 0.891 -9.973 1.00 26.45 108 THR C C 1
ATOM 2908 O O . THR C 1 108 ? -34.143 0.708 -9.674 1.00 26.71 108 THR C O 1
ATOM 2912 N N . LEU C 1 109 ? -32.585 1.922 -10.730 1.00 27.94 109 LEU C N 1
ATOM 2913 C CA . LEU C 1 109 ? -33.542 2.863 -11.279 1.00 26.69 109 LEU C CA 1
ATOM 2914 C C . LEU C 1 109 ? -34.552 2.176 -12.194 1.00 27.09 109 LEU C C 1
ATOM 2915 O O . LEU C 1 109 ? -35.738 2.483 -12.175 1.00 28.21 109 LEU C O 1
ATOM 2920 N N . ALA C 1 110 ? -34.063 1.241 -13.014 1.00 26.74 110 ALA C N 1
ATOM 2921 C CA . ALA C 1 110 ? -34.902 0.533 -13.978 1.00 27.16 110 ALA C CA 1
ATOM 2922 C C . ALA C 1 110 ? -35.973 -0.309 -13.286 1.00 28.13 110 ALA C C 1
ATOM 2923 O O . ALA C 1 110 ? -37.051 -0.530 -13.868 1.00 28.38 110 ALA C O 1
ATOM 2925 N N . THR C 1 111 ? -35.673 -0.856 -12.104 1.00 27.73 111 THR C N 1
ATOM 2926 C CA . THR C 1 111 ? -36.670 -1.612 -11.371 1.00 27.87 111 THR C CA 1
ATOM 2927 C C . THR C 1 111 ? -37.708 -0.694 -10.658 1.00 30.63 111 THR C C 1
ATOM 2928 O O . THR C 1 111 ? -38.801 -1.150 -10.357 1.00 30.55 111 THR C O 1
ATOM 2932 N N . HIS C 1 112 ? -37.389 0.590 -10.428 1.00 31.25 112 HIS C N 1
ATOM 2933 C CA . HIS C 1 112 ? -38.300 1.475 -9.705 1.00 33.45 112 HIS C CA 1
ATOM 2934 C C . HIS C 1 112 ? -39.013 2.577 -10.504 1.00 35.65 112 HIS C C 1
ATOM 2935 O O . HIS C 1 112 ? -40.083 3.022 -10.099 1.00 34.77 112 HIS C O 1
ATOM 2942 N N . LEU C 1 113 ? -38.384 3.095 -11.564 1.00 39.43 113 LEU C N 1
ATOM 2943 C CA . LEU C 1 113 ? -38.864 4.390 -12.112 1.00 40.85 113 LEU C CA 1
ATOM 2944 C C . LEU C 1 113 ? -40.036 4.157 -13.004 1.00 42.43 113 LEU C C 1
ATOM 2945 O O . LEU C 1 113 ? -40.122 3.119 -13.748 1.00 41.79 113 LEU C O 1
ATOM 2950 N N . ALA C 1 114 ? -40.927 5.157 -12.936 1.00 43.66 114 ALA C N 1
ATOM 2951 C CA . ALA C 1 114 ? -42.131 5.215 -13.744 1.00 43.60 114 ALA C CA 1
ATOM 2952 C C . ALA C 1 114 ? -41.804 5.345 -15.248 1.00 44.37 114 ALA C C 1
ATOM 2953 O O . ALA C 1 114 ? -42.695 5.097 -16.085 1.00 44.72 114 ALA C O 1
ATOM 2955 N N . GLU C 1 115 ? -40.573 5.742 -15.597 1.00 42.44 115 GLU C N 1
ATOM 2956 C CA . GLU C 1 115 ? -40.187 5.902 -17.020 1.00 43.69 115 GLU C CA 1
ATOM 2957 C C . GLU C 1 115 ? -38.659 5.743 -17.145 1.00 41.78 115 GLU C C 1
ATOM 2958 O O . GLU C 1 115 ? -37.887 6.495 -16.472 1.00 43.04 115 GLU C O 1
ATOM 2964 N N . PHE C 1 116 ? -38.177 4.741 -17.883 1.00 39.09 116 PHE C N 1
ATOM 2965 C CA . PHE C 1 116 ? -36.682 4.597 -17.968 1.00 36.71 116 PHE C CA 1
ATOM 2966 C C . PHE C 1 116 ? -36.254 4.359 -19.397 1.00 36.17 116 PHE C C 1
ATOM 2967 O O . PHE C 1 116 ? -35.605 3.341 -19.730 1.00 34.87 116 PHE C O 1
ATOM 2975 N N . SER C 1 117 ? -36.634 5.307 -20.254 1.00 34.14 117 SER C N 1
ATOM 2976 C CA . SER C 1 117 ? -36.352 5.203 -21.658 1.00 33.26 117 SER C CA 1
ATOM 2977 C C . SER C 1 117 ? -34.851 5.147 -21.957 1.00 32.74 117 SER C C 1
ATOM 2978 O O . SER C 1 117 ? -34.008 5.597 -21.134 1.00 30.26 117 SER C O 1
ATOM 2981 N N . PRO C 1 118 ? -34.499 4.596 -23.144 1.00 32.13 118 PRO C N 1
ATOM 2982 C CA . PRO C 1 118 ? -33.105 4.548 -23.559 1.00 32.53 118 PRO C CA 1
ATOM 2983 C C . PRO C 1 118 ? -32.514 5.970 -23.504 1.00 32.05 118 PRO C C 1
ATOM 2984 O O . PRO C 1 118 ? -31.400 6.151 -23.037 1.00 30.30 118 PRO C O 1
ATOM 2988 N N . ALA C 1 119 ? -33.318 6.960 -23.856 1.00 32.10 119 ALA C N 1
ATOM 2989 C CA . ALA C 1 119 ? -32.823 8.361 -23.785 1.00 32.27 119 ALA C CA 1
ATOM 2990 C C . ALA C 1 119 ? -32.452 8.760 -22.360 1.00 31.41 119 ALA C C 1
ATOM 2991 O O . ALA C 1 119 ? -31.397 9.359 -22.151 1.00 31.38 119 ALA C O 1
ATOM 2993 N N . THR C 1 120 ? -33.296 8.400 -21.395 1.00 31.36 120 THR C N 1
ATOM 2994 C CA . THR C 1 120 ? -33.122 8.759 -19.961 1.00 32.01 120 THR C CA 1
ATOM 2995 C C . THR C 1 120 ? -31.962 7.997 -19.343 1.00 31.19 120 THR C C 1
ATOM 2996 O O . THR C 1 120 ? -31.120 8.582 -18.635 1.00 32.93 120 THR C O 1
ATOM 3000 N N .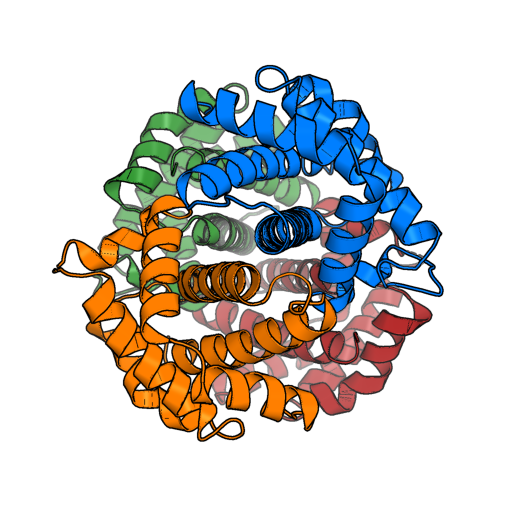 HIS C 1 121 ? -31.936 6.699 -19.622 1.00 31.07 121 HIS C N 1
ATOM 3001 C CA . HIS C 1 121 ? -30.852 5.810 -19.247 1.00 29.97 121 HIS C CA 1
ATOM 3002 C C . HIS C 1 121 ? -29.489 6.361 -19.716 1.00 30.82 121 HIS C C 1
ATOM 3003 O O . HIS C 1 121 ? -28.576 6.506 -18.891 1.00 30.14 121 HIS C O 1
ATOM 3010 N N . CYS C 1 122 ? -29.374 6.688 -21.030 1.00 30.90 122 CYS C N 1
ATOM 3011 C CA . CYS C 1 122 ? -28.195 7.379 -21.574 1.00 30.73 122 CYS C CA 1
ATOM 3012 C C . CYS C 1 122 ? -27.829 8.663 -20.801 1.00 30.37 122 CYS C C 1
ATOM 3013 O O . CYS C 1 122 ? -26.654 8.867 -20.427 1.00 31.55 122 CYS C O 1
ATOM 3016 N N . ALA C 1 123 ? -28.797 9.522 -20.571 1.00 32.08 123 ALA C N 1
ATOM 3017 C CA . ALA C 1 123 ? -28.513 10.756 -19.787 1.00 32.08 123 ALA C CA 1
ATOM 3018 C C . ALA C 1 123 ? -27.855 10.435 -18.416 1.00 31.76 123 ALA C C 1
ATOM 3019 O O . ALA C 1 123 ? -26.842 11.066 -18.032 1.00 32.24 123 ALA C O 1
ATOM 3021 N N . VAL C 1 124 ? -28.407 9.455 -17.696 1.00 30.30 124 VAL C N 1
ATOM 3022 C CA . VAL C 1 124 ? -27.910 9.101 -16.406 1.00 30.69 124 VAL C CA 1
ATOM 3023 C C . VAL C 1 124 ? -26.569 8.422 -16.524 1.00 30.05 124 VAL C C 1
ATOM 3024 O O . VAL C 1 124 ? -25.682 8.699 -15.713 1.00 30.39 124 VAL C O 1
ATOM 3028 N N . ASP C 1 125 ? -26.410 7.533 -17.518 1.00 29.66 125 ASP C N 1
ATOM 3029 C CA . ASP C 1 125 ? -25.176 6.803 -17.608 1.00 29.96 125 ASP C CA 1
ATOM 3030 C C . ASP C 1 125 ? -24.025 7.812 -17.846 1.00 31.39 125 ASP C C 1
ATOM 3031 O O . ASP C 1 125 ? -22.891 7.633 -17.360 1.00 29.83 125 ASP C O 1
ATOM 3036 N N . LYS C 1 126 ? -24.310 8.852 -18.646 1.00 31.49 126 LYS C N 1
ATOM 3037 C CA . LYS C 1 126 ? -23.276 9.837 -18.962 1.00 33.07 126 LYS C CA 1
ATOM 3038 C C . LYS C 1 126 ? -22.832 10.572 -17.688 1.00 33.58 126 LYS C C 1
ATOM 3039 O O . LYS C 1 126 ? -21.600 10.753 -17.449 1.00 34.03 126 LYS C O 1
ATOM 3045 N N . LEU C 1 127 ? -23.820 10.976 -16.875 1.00 33.21 127 LEU C N 1
ATOM 3046 C CA . LEU C 1 127 ? -23.511 11.495 -15.551 1.00 32.28 127 LEU C CA 1
ATOM 3047 C C . LEU C 1 127 ? -22.693 10.542 -14.693 1.00 32.40 127 LEU C C 1
ATOM 3048 O O . LEU C 1 127 ? -21.634 10.922 -14.117 1.00 29.63 127 LEU C O 1
ATOM 3053 N N . LEU C 1 128 ? -23.198 9.319 -14.530 1.00 31.14 128 LEU C N 1
ATOM 3054 C CA . LEU C 1 128 ? -22.445 8.336 -13.750 1.00 30.63 128 LEU C CA 1
ATOM 3055 C C . LEU C 1 128 ? -21.008 8.084 -14.233 1.00 31.08 128 LEU C C 1
ATOM 3056 O O . LEU C 1 128 ? -20.117 7.949 -13.396 1.00 28.17 128 LEU C O 1
ATOM 3061 N N . SER C 1 129 ? -20.805 8.011 -15.573 1.00 31.43 129 SER C N 1
ATOM 3062 C CA . SER C 1 129 ? -19.506 7.839 -16.191 1.00 33.35 129 SER C CA 1
ATOM 3063 C C . SER C 1 129 ? -18.621 9.056 -15.924 1.00 34.06 129 SER C C 1
ATOM 3064 O O . SER C 1 129 ? -17.440 8.911 -15.596 1.00 32.68 129 SER C O 1
ATOM 3067 N N . ALA C 1 130 ? -19.177 10.264 -16.057 1.00 35.38 130 ALA C N 1
ATOM 3068 C CA . ALA C 1 130 ? -18.448 11.469 -15.619 1.00 36.72 130 ALA C CA 1
ATOM 3069 C C . ALA C 1 130 ? -17.941 11.361 -14.177 1.00 37.04 130 ALA C C 1
ATOM 3070 O O . ALA C 1 130 ? -16.767 11.638 -13.929 1.00 37.08 130 ALA C O 1
ATOM 3072 N N . ILE C 1 131 ? -18.810 10.897 -13.268 1.00 37.39 131 ILE C N 1
ATOM 3073 C CA . ILE C 1 131 ? -18.522 10.697 -11.825 1.00 38.29 131 ILE C CA 1
ATOM 3074 C C . ILE C 1 131 ? -17.409 9.674 -11.631 1.00 39.00 131 ILE C C 1
ATOM 3075 O O . ILE C 1 131 ? -16.435 9.978 -10.936 1.00 38.55 131 ILE C O 1
ATOM 3080 N N . SER C 1 132 ? -17.547 8.494 -12.273 1.00 39.13 132 SER C N 1
ATOM 3081 C CA . SER C 1 132 ? -16.540 7.403 -12.248 1.00 39.73 132 SER C CA 1
ATOM 3082 C C . SER C 1 132 ? -15.154 7.880 -12.663 1.00 41.07 132 SER C C 1
ATOM 3083 O O . SER C 1 132 ? -14.168 7.593 -11.994 1.00 41.93 132 SER C O 1
ATOM 3086 N N . SER C 1 133 ? -15.107 8.616 -13.767 1.00 41.73 133 SER C N 1
ATOM 3087 C CA . SER C 1 133 ? -13.943 9.319 -14.246 1.00 43.97 133 SER C CA 1
ATOM 3088 C C . SER C 1 133 ? -13.272 10.258 -13.209 1.00 43.68 133 SER C C 1
ATOM 3089 O O . SER C 1 133 ? -12.055 10.233 -13.050 1.00 44.81 133 SER C O 1
ATOM 3092 N N . GLU C 1 134 ? -14.044 11.092 -12.528 1.00 43.27 134 GLU C N 1
ATOM 3093 C CA . GLU C 1 134 ? -13.456 11.958 -11.506 1.00 42.72 134 GLU C CA 1
ATOM 3094 C C . GLU C 1 134 ? -12.905 11.172 -10.321 1.00 42.68 134 GLU C C 1
ATOM 3095 O O . GLU C 1 134 ? -11.819 11.477 -9.839 1.00 43.16 134 GLU C O 1
ATOM 3101 N N . LEU C 1 135 ? -13.647 10.160 -9.896 1.00 42.54 135 LEU C N 1
ATOM 3102 C CA . LEU C 1 135 ? -13.318 9.341 -8.728 1.00 43.64 135 LEU C CA 1
ATOM 3103 C C . LEU C 1 135 ? -12.104 8.441 -8.979 1.00 43.96 135 LEU C C 1
ATOM 3104 O O . LEU C 1 135 ? -11.487 7.928 -8.030 1.00 43.63 135 LEU C O 1
ATOM 3109 N N . SER C 1 136 ? -11.806 8.248 -10.257 1.00 44.62 136 SER C N 1
ATOM 3110 C CA . SER C 1 136 ? -10.626 7.530 -10.721 1.00 45.95 136 SER C CA 1
ATOM 3111 C C . SER C 1 136 ? -9.431 8.479 -11.047 1.00 46.18 136 SER C C 1
ATOM 3112 O O . SER C 1 136 ? -8.409 8.039 -11.585 1.00 45.80 136 SER C O 1
ATOM 3115 N N . SER C 1 137 ? -9.564 9.768 -10.706 1.00 46.45 137 SER C N 1
ATOM 3116 C CA . SER C 1 137 ? -8.627 10.788 -11.190 1.00 47.17 137 SER C CA 1
ATOM 3117 C C . SER C 1 137 ? -7.447 11.131 -10.261 1.00 47.33 137 SER C C 1
ATOM 3118 O O . SER C 1 137 ? -6.574 11.890 -10.658 1.00 47.94 137 SER C O 1
ATOM 3121 N N . LYS C 1 138 ? -7.422 10.606 -9.046 1.00 47.08 138 LYS C N 1
ATOM 3122 C CA . LYS C 1 138 ? -6.468 11.099 -8.024 1.00 48.57 138 LYS C CA 1
ATOM 3123 C C . LYS C 1 138 ? -5.827 9.913 -7.314 1.00 48.77 138 LYS C C 1
ATOM 3124 O O . LYS C 1 138 ? -5.635 9.910 -6.088 1.00 49.35 138 LYS C O 1
ATOM 3130 N N . TYR C 1 139 ? -5.516 8.890 -8.098 1.00 49.77 139 TYR C N 1
ATOM 3131 C CA . TYR C 1 139 ? -4.841 7.725 -7.582 1.00 51.14 139 TYR C CA 1
ATOM 3132 C C . TYR C 1 139 ? -3.317 7.884 -7.614 1.00 51.65 139 TYR C C 1
ATOM 3133 O O . TYR C 1 139 ? -2.619 7.444 -6.688 1.00 50.56 139 TYR C O 1
ATOM 3142 N N . ARG C 1 140 ? -2.842 8.594 -8.645 1.00 52.92 140 ARG C N 1
ATOM 3143 C CA . ARG C 1 140 ? -1.423 8.727 -8.969 1.00 53.81 140 ARG C CA 1
ATOM 3144 C C . ARG C 1 140 ? -1.218 10.040 -9.726 1.00 55.08 140 ARG C C 1
ATOM 3145 O O . ARG C 1 140 ? -2.149 10.509 -10.395 1.00 55.71 140 ARG C O 1
ATOM 3153 N N . VAL D 2 1 ? -18.710 -24.614 -15.294 1.00 50.31 1 VAL D N 1
ATOM 3154 C CA . VAL D 2 1 ? -19.913 -23.755 -15.014 1.00 49.59 1 VAL D CA 1
ATOM 3155 C C . VAL D 2 1 ? -20.871 -24.617 -14.209 1.00 48.53 1 VAL D C 1
ATOM 3156 O O . VAL D 2 1 ? -21.369 -25.624 -14.710 1.00 48.94 1 VAL D O 1
ATOM 3160 N N . HIS D 2 2 ? -21.134 -24.233 -12.974 1.00 46.75 2 HIS D N 1
ATOM 3161 C CA . HIS D 2 2 ? -22.088 -24.986 -12.168 1.00 46.55 2 HIS D CA 1
ATOM 3162 C C . HIS D 2 2 ? -23.286 -24.124 -11.718 1.00 43.46 2 HIS D C 1
ATOM 3163 O O . HIS D 2 2 ? -23.120 -23.035 -11.175 1.00 45.06 2 HIS D O 1
ATOM 3170 N N . TRP D 2 3 ? -24.476 -24.650 -11.952 1.00 40.15 3 TRP D N 1
ATOM 3171 C CA . TRP D 2 3 ? -25.732 -23.970 -11.714 1.00 37.05 3 TRP D CA 1
ATOM 3172 C C . TRP D 2 3 ? -26.444 -24.450 -10.461 1.00 35.21 3 TRP D C 1
ATOM 3173 O O . TRP D 2 3 ? -26.453 -25.654 -10.156 1.00 35.44 3 TRP D O 1
ATOM 3184 N N . THR D 2 4 ? -27.084 -23.535 -9.744 1.00 32.73 4 THR D N 1
ATOM 3185 C CA . THR D 2 4 ? -27.951 -23.965 -8.679 1.00 30.33 4 THR D CA 1
ATOM 3186 C C . THR D 2 4 ? -29.278 -24.244 -9.368 1.00 29.85 4 THR D C 1
ATOM 3187 O O . THR D 2 4 ? -29.523 -23.769 -10.465 1.00 28.24 4 THR D O 1
ATOM 3191 N N . GLN D 2 5 ? -30.132 -25.066 -8.740 1.00 30.32 5 GLN D N 1
ATOM 3192 C CA . GLN D 2 5 ? -31.488 -25.216 -9.224 1.00 30.28 5 GLN D CA 1
ATOM 3193 C C . GLN D 2 5 ? -32.260 -23.899 -9.321 1.00 30.69 5 GLN D C 1
ATOM 3194 O O . GLN D 2 5 ? -33.076 -23.743 -10.259 1.00 27.07 5 GLN D O 1
ATOM 3200 N N . GLU D 2 6 ? -32.062 -23.016 -8.323 1.00 30.48 6 GLU D N 1
ATOM 3201 C CA . GLU D 2 6 ? -32.760 -21.728 -8.312 1.00 32.67 6 GLU D CA 1
ATOM 3202 C C . GLU D 2 6 ? -32.402 -20.989 -9.609 1.00 31.65 6 GLU D C 1
ATOM 3203 O O . GLU D 2 6 ? -33.277 -20.377 -10.227 1.00 31.90 6 GLU D O 1
ATOM 3209 N N . GLU D 2 7 ? -31.110 -20.974 -9.945 1.00 30.68 7 GLU D N 1
ATOM 3210 C CA . GLU D 2 7 ? -30.656 -20.362 -11.221 1.00 29.51 7 GLU D CA 1
ATOM 3211 C C . GLU D 2 7 ? -31.322 -21.026 -12.451 1.00 30.23 7 GLU D C 1
ATOM 3212 O O . GLU D 2 7 ? -31.878 -20.306 -13.307 1.00 28.95 7 GLU D O 1
ATOM 3218 N N . ARG D 2 8 ? -31.284 -22.367 -12.540 1.00 28.21 8 ARG D N 1
ATOM 3219 C CA . ARG D 2 8 ? -31.926 -23.018 -13.690 1.00 30.37 8 ARG D CA 1
ATOM 3220 C C . ARG D 2 8 ? -33.405 -22.607 -13.798 1.00 30.06 8 ARG D C 1
ATOM 3221 O O . ARG D 2 8 ? -33.878 -22.301 -14.880 1.00 29.93 8 ARG D O 1
ATOM 3229 N N . ASP D 2 9 ? -34.102 -22.592 -12.667 1.00 29.79 9 ASP D N 1
ATOM 3230 C CA . ASP D 2 9 ? -35.556 -22.355 -12.620 1.00 30.66 9 ASP D CA 1
ATOM 3231 C C . ASP D 2 9 ? -35.928 -20.906 -12.997 1.00 30.47 9 ASP D C 1
ATOM 3232 O O . ASP D 2 9 ? -36.906 -20.676 -13.689 1.00 31.26 9 ASP D O 1
ATOM 3237 N N . GLU D 2 10 ? -35.157 -19.960 -12.497 1.00 30.06 10 GLU D N 1
ATOM 3238 C CA . GLU D 2 10 ? -35.387 -18.514 -12.750 1.00 30.25 10 GLU D CA 1
ATOM 3239 C C . GLU D 2 10 ? -35.250 -18.215 -14.242 1.00 29.12 10 GLU D C 1
ATOM 3240 O O . GLU D 2 10 ? -36.154 -17.585 -14.845 1.00 26.69 10 GLU D O 1
ATOM 3246 N N . ILE D 2 11 ? -34.172 -18.748 -14.836 1.00 27.60 11 ILE D N 1
ATOM 3247 C CA . ILE D 2 11 ? -33.897 -18.555 -16.266 1.00 28.64 11 ILE D CA 1
ATOM 3248 C C . ILE D 2 11 ? -34.989 -19.311 -17.076 1.00 29.29 11 ILE D C 1
ATOM 3249 O O . ILE D 2 11 ? -35.599 -18.749 -18.004 1.00 28.01 11 ILE D O 1
ATOM 3254 N N . VAL D 2 12 ? -35.264 -20.570 -16.699 1.00 29.16 12 VAL D N 1
ATOM 3255 C CA . VAL D 2 12 ? -36.160 -21.436 -17.543 1.00 28.07 12 VAL D CA 1
ATOM 3256 C C . VAL D 2 12 ? -37.605 -20.937 -17.526 1.00 27.60 12 VAL D C 1
ATOM 3257 O O . VAL D 2 12 ? -38.229 -20.763 -18.591 1.00 27.46 12 VAL D O 1
ATOM 3261 N N . LYS D 2 13 ? -38.130 -20.705 -16.349 1.00 27.46 13 LYS D N 1
ATOM 3262 C CA . LYS D 2 13 ? -39.477 -20.175 -16.204 1.00 29.62 13 LYS D CA 1
ATOM 3263 C C . LYS D 2 13 ? -39.663 -18.823 -16.892 1.00 28.51 13 LYS D C 1
ATOM 3264 O O . LYS D 2 13 ? -40.666 -18.625 -17.571 1.00 26.10 13 LYS D O 1
ATOM 3270 N N . THR D 2 14 ? -38.707 -17.903 -16.717 1.00 28.24 14 THR D N 1
ATOM 3271 C CA . THR D 2 14 ? -38.792 -16.594 -17.458 1.00 28.12 14 THR D CA 1
ATOM 3272 C C . THR D 2 14 ? -38.935 -16.802 -18.993 1.00 28.28 14 THR D C 1
ATOM 3273 O O . THR D 2 14 ? -39.820 -16.250 -19.615 1.00 28.29 14 THR D O 1
ATOM 3277 N N . PHE D 2 15 ? -38.085 -17.651 -19.576 1.00 28.32 15 PHE D N 1
ATOM 3278 C CA . PHE D 2 15 ? -38.100 -17.955 -21.008 1.00 30.27 15 PHE D CA 1
ATOM 3279 C C . PHE D 2 15 ? -39.380 -18.572 -21.454 1.00 30.48 15 PHE D C 1
ATOM 3280 O O . PHE D 2 15 ? -39.764 -18.412 -22.606 1.00 31.43 15 PHE D O 1
ATOM 3288 N N . PHE D 2 16 ? -40.042 -19.256 -20.526 1.00 29.01 16 PHE D N 1
ATOM 3289 C CA . PHE D 2 16 ? -41.311 -19.918 -20.780 1.00 30.24 16 PHE D CA 1
ATOM 3290 C C . PHE D 2 16 ? -42.538 -19.104 -20.426 1.00 28.47 16 PHE D C 1
ATOM 3291 O O . PHE D 2 16 ? -43.664 -19.587 -20.512 1.00 28.53 16 PHE D O 1
ATOM 3299 N N . SER D 2 17 ? -42.344 -17.840 -20.040 1.00 27.95 17 SER D N 1
ATOM 3300 C CA . SER D 2 17 ? -43.495 -17.111 -19.596 1.00 27.73 17 SER D CA 1
ATOM 3301 C C . SER D 2 17 ? -43.484 -15.643 -20.101 1.00 27.21 17 SER D C 1
ATOM 3302 O O . SER D 2 17 ? -44.485 -15.130 -20.635 1.00 27.23 17 SER D O 1
ATOM 3305 N N . ALA D 2 18 ? -42.331 -15.028 -19.991 1.00 27.65 18 ALA D N 1
ATOM 3306 C CA . ALA D 2 18 ? -42.118 -13.639 -20.437 1.00 27.51 18 ALA D CA 1
ATOM 3307 C C . ALA D 2 18 ? -41.981 -13.617 -21.937 1.00 28.31 18 ALA D C 1
ATOM 3308 O O . ALA D 2 18 ? -41.734 -14.646 -22.570 1.00 26.11 18 ALA D O 1
ATOM 3310 N N . ASN D 2 19 ? -42.167 -12.445 -22.563 1.00 28.93 19 ASN D N 1
ATOM 3311 C CA . ASN D 2 19 ? -42.044 -12.408 -24.019 1.00 29.69 19 ASN D CA 1
ATOM 3312 C C . ASN D 2 19 ? -40.599 -11.983 -24.294 1.00 31.24 19 ASN D C 1
ATOM 3313 O O . ASN D 2 19 ? -40.320 -10.763 -24.393 1.00 32.50 19 ASN D O 1
ATOM 3318 N N . SER D 2 20 ? -39.669 -12.938 -24.400 1.00 31.96 20 SER D N 1
ATOM 3319 C CA . SER D 2 20 ? -38.244 -12.547 -24.456 1.00 33.78 20 SER D CA 1
ATOM 3320 C C . SER D 2 20 ? -37.882 -11.881 -25.821 1.00 32.66 20 SER D C 1
ATOM 3321 O O . SER D 2 20 ? -36.918 -11.095 -25.920 1.00 31.47 20 SER D O 1
ATOM 3324 N N . SER D 2 21 ? -38.698 -12.152 -26.844 1.00 32.25 21 SER D N 1
ATOM 3325 C CA . SER D 2 21 ? -38.580 -11.413 -28.131 1.00 33.40 21 SER D CA 1
ATOM 3326 C C . SER D 2 21 ? -38.737 -9.912 -27.978 1.00 32.72 21 SER D C 1
ATOM 3327 O O . SER D 2 21 ? -37.944 -9.112 -28.515 1.00 33.53 21 SER D O 1
ATOM 3330 N N . ALA D 2 22 ? -39.795 -9.555 -27.278 1.00 32.58 22 ALA D N 1
ATOM 3331 C CA . ALA D 2 22 ? -40.133 -8.194 -26.920 1.00 32.97 22 ALA D CA 1
ATOM 3332 C C . ALA D 2 22 ? -39.002 -7.559 -26.082 1.00 33.22 22 ALA D C 1
ATOM 3333 O O . ALA D 2 22 ? -38.547 -6.417 -26.324 1.00 32.35 22 ALA D O 1
ATOM 3335 N N . ILE D 2 23 ? -38.531 -8.321 -25.100 1.00 32.95 23 ILE D N 1
ATOM 3336 C CA . ILE D 2 23 ? -37.380 -7.919 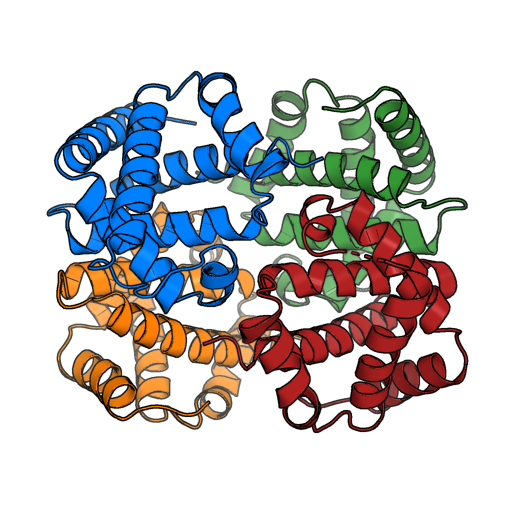-24.321 1.00 31.88 23 ILE D CA 1
ATOM 3337 C C . ILE D 2 23 ? -36.177 -7.614 -25.218 1.00 31.32 23 ILE D C 1
ATOM 3338 O O . ILE D 2 23 ? -35.572 -6.536 -25.115 1.00 29.79 23 ILE D O 1
ATOM 3343 N N . GLY D 2 24 ? -35.860 -8.552 -26.118 1.00 29.95 24 GLY D N 1
ATOM 3344 C CA . GLY D 2 24 ? -34.775 -8.387 -27.088 1.00 30.56 24 GLY D CA 1
ATOM 3345 C C . GLY D 2 24 ? -34.890 -7.166 -27.987 1.00 30.24 24 GLY D C 1
ATOM 3346 O O . GLY D 2 24 ? -33.903 -6.442 -28.222 1.00 29.54 24 GLY D O 1
ATOM 3347 N N . THR D 2 25 ? -36.071 -6.990 -28.553 1.00 29.04 25 THR D N 1
ATOM 3348 C CA . THR D 2 25 ? -36.324 -5.864 -29.460 1.00 29.87 25 THR D CA 1
ATOM 3349 C C . THR D 2 25 ? -36.001 -4.596 -28.678 1.00 30.05 25 THR D C 1
ATOM 3350 O O . THR D 2 25 ? -35.248 -3.745 -29.167 1.00 29.93 25 THR D O 1
ATOM 3354 N N . LYS D 2 26 ? -36.574 -4.480 -27.472 1.00 30.15 26 LYS D N 1
ATOM 3355 C CA . LYS D 2 26 ? -36.323 -3.291 -26.630 1.00 31.46 26 LYS D CA 1
ATOM 3356 C C . LYS D 2 26 ? -34.829 -3.183 -26.212 1.00 30.42 26 LYS D C 1
ATOM 3357 O O . LYS D 2 26 ? -34.273 -2.079 -26.102 1.00 28.55 26 LYS D O 1
ATOM 3363 N N . ALA D 2 27 ? -34.178 -4.319 -25.974 1.00 27.51 27 ALA D N 1
ATOM 3364 C CA . ALA D 2 27 ? -32.766 -4.317 -25.500 1.00 26.18 27 ALA D CA 1
ATOM 3365 C C . ALA D 2 27 ? -31.857 -3.839 -26.635 1.00 26.12 27 ALA D C 1
ATOM 3366 O O . ALA D 2 27 ? -30.928 -3.082 -26.396 1.00 25.38 27 ALA D O 1
ATOM 3368 N N . LEU D 2 28 ? -32.086 -4.329 -27.881 1.00 28.25 28 LEU D N 1
ATOM 3369 C CA . LEU D 2 28 ? -31.424 -3.798 -29.087 1.00 29.59 28 LEU D CA 1
ATOM 3370 C C . LEU D 2 28 ? -31.575 -2.283 -29.286 1.00 29.62 28 LEU D C 1
ATOM 3371 O O . LEU D 2 28 ? -30.544 -1.603 -29.487 1.00 29.00 28 LEU D O 1
ATOM 3376 N N . GLU D 2 29 ? -32.812 -1.767 -29.196 1.00 31.57 29 GLU D N 1
ATOM 3377 C CA . GLU D 2 29 ? -33.077 -0.317 -29.294 1.00 32.79 29 GLU D CA 1
ATOM 3378 C C . GLU D 2 29 ? -32.385 0.458 -28.166 1.00 31.89 29 GLU D C 1
ATOM 3379 O O . GLU D 2 29 ? -31.856 1.517 -28.384 1.00 31.52 29 GLU D O 1
ATOM 3385 N N . ARG D 2 30 ? -32.417 -0.079 -26.948 1.00 30.35 30 ARG D N 1
ATOM 3386 C CA . ARG D 2 30 ? -31.696 0.517 -25.805 1.00 27.38 30 ARG D CA 1
ATOM 3387 C C . ARG D 2 30 ? -30.182 0.636 -26.055 1.00 28.56 30 ARG D C 1
ATOM 3388 O O . ARG D 2 30 ? -29.576 1.719 -25.884 1.00 28.01 30 ARG D O 1
ATOM 3396 N N . MET D 2 31 ? -29.561 -0.504 -26.440 1.00 27.86 31 MET D N 1
ATOM 3397 C CA . MET D 2 31 ? -28.108 -0.585 -26.691 1.00 27.45 31 MET D CA 1
ATOM 3398 C C . MET D 2 31 ? -27.731 0.438 -27.764 1.00 28.70 31 MET D C 1
ATOM 3399 O O . MET D 2 31 ? -26.688 1.066 -27.676 1.00 29.13 31 MET D O 1
ATOM 3404 N N . PHE D 2 32 ? -28.613 0.649 -28.740 1.00 29.18 32 PHE D N 1
ATOM 3405 C CA . PHE D 2 32 ? -28.285 1.569 -29.887 1.00 29.74 32 PHE D CA 1
ATOM 3406 C C . PHE D 2 32 ? -28.210 3.019 -29.420 1.00 30.18 32 PHE D C 1
ATOM 3407 O O . PHE D 2 32 ? -27.413 3.832 -29.978 1.00 30.45 32 PHE D O 1
ATOM 3415 N N . VAL D 2 33 ? -29.024 3.328 -28.405 1.00 30.56 33 VAL D N 1
ATOM 3416 C CA . VAL D 2 33 ? -29.172 4.698 -27.865 1.00 30.58 33 VAL D CA 1
ATOM 3417 C C . VAL D 2 33 ? -28.079 4.961 -26.839 1.00 31.03 33 VAL D C 1
ATOM 3418 O O . VAL D 2 33 ? -27.374 5.974 -26.936 1.00 28.64 33 VAL D O 1
ATOM 3422 N N . VAL D 2 34 ? -27.949 4.050 -25.868 1.00 30.13 34 VAL D N 1
ATOM 3423 C CA . VAL D 2 34 ? -26.993 4.209 -24.774 1.00 30.05 34 VAL D CA 1
ATOM 3424 C C . VAL D 2 34 ? -25.568 4.026 -25.274 1.00 30.62 34 VAL D C 1
ATOM 3425 O O . VAL D 2 34 ? -24.649 4.708 -24.793 1.00 30.53 34 VAL D O 1
ATOM 3429 N N . PHE D 2 35 ? -25.377 3.098 -26.227 1.00 30.33 35 PHE D N 1
ATOM 3430 C CA . PHE D 2 35 ? -24.075 2.783 -26.795 1.00 30.33 35 PHE D CA 1
ATOM 3431 C C . PHE D 2 35 ? -24.011 2.921 -28.341 1.00 31.99 35 PHE D C 1
ATOM 3432 O O . PHE D 2 35 ? -23.798 1.923 -29.095 1.00 32.53 35 PHE D O 1
ATOM 3440 N N . PRO D 2 36 ? -24.138 4.161 -28.840 1.00 32.57 36 PRO D N 1
ATOM 3441 C CA . PRO D 2 36 ? -24.368 4.408 -30.286 1.00 32.32 36 PRO D CA 1
ATOM 3442 C C . PRO D 2 36 ? -23.419 3.659 -31.238 1.00 33.50 36 PRO D C 1
ATOM 3443 O O . PRO D 2 36 ? -23.810 3.257 -32.365 1.00 33.98 36 PRO D O 1
ATOM 3447 N N . TRP D 2 37 ? -22.178 3.459 -30.806 1.00 32.74 37 TRP D N 1
ATOM 3448 C CA . TRP D 2 37 ? -21.209 2.787 -31.650 1.00 32.29 37 TRP D CA 1
ATOM 3449 C C . TRP D 2 37 ? -21.626 1.365 -32.099 1.00 33.77 37 TRP D C 1
ATOM 3450 O O . TRP D 2 37 ? -21.216 0.862 -33.168 1.00 32.97 37 TRP D O 1
ATOM 3461 N N . THR D 2 38 ? -22.451 0.707 -31.284 1.00 34.99 38 THR D N 1
ATOM 3462 C CA . THR D 2 38 ? -22.923 -0.645 -31.573 1.00 35.50 38 THR D CA 1
ATOM 3463 C C . THR D 2 38 ? -23.910 -0.682 -32.774 1.00 37.87 38 THR D C 1
ATOM 3464 O O . THR D 2 38 ? -24.163 -1.758 -33.315 1.00 37.80 38 THR D O 1
ATOM 3468 N N . ASN D 2 39 ? -24.483 0.469 -33.167 1.00 39.90 39 ASN D N 1
ATOM 3469 C CA . ASN D 2 39 ? -25.395 0.527 -34.335 1.00 42.25 39 ASN D CA 1
ATOM 3470 C C . ASN D 2 39 ? -24.654 0.362 -35.685 1.00 43.59 39 ASN D C 1
ATOM 3471 O O . ASN D 2 39 ? -25.309 0.096 -36.699 1.00 45.17 39 ASN D O 1
ATOM 3476 N N . ALA D 2 40 ? -23.319 0.502 -35.671 1.00 44.12 40 ALA D N 1
ATOM 3477 C CA . ALA D 2 40 ? -22.452 0.429 -36.860 1.00 45.14 40 ALA D CA 1
ATOM 3478 C C . ALA D 2 40 ? -22.875 -0.727 -37.759 1.00 45.70 40 ALA D C 1
ATOM 3479 O O . ALA D 2 40 ? -23.220 -0.543 -38.948 1.00 46.20 40 ALA D O 1
ATOM 3481 N N . TYR D 2 41 ? -22.906 -1.906 -37.147 1.00 44.30 41 TYR D N 1
ATOM 3482 C CA . TYR D 2 41 ? -23.123 -3.167 -37.839 1.00 44.00 41 TYR D CA 1
ATOM 3483 C C . TYR D 2 41 ? -24.504 -3.367 -38.522 1.00 44.13 41 TYR D C 1
ATOM 3484 O O . TYR D 2 41 ? -24.635 -4.229 -39.424 1.00 43.71 41 TYR D O 1
ATOM 3493 N N . PHE D 2 42 ? -25.517 -2.613 -38.081 1.00 44.57 42 PHE D N 1
ATOM 3494 C CA . PHE D 2 42 ? -26.943 -2.927 -38.411 1.00 44.99 42 PHE D CA 1
ATOM 3495 C C . PHE D 2 42 ? -27.553 -2.092 -39.532 1.00 45.76 42 PHE D C 1
ATOM 3496 O O . PHE D 2 42 ? -26.926 -1.142 -40.012 1.00 46.41 42 PHE D O 1
ATOM 3504 N N . PHE D 2 48 ? -33.057 -3.242 -42.179 1.00 55.53 48 PHE D N 1
ATOM 3505 C CA . PHE D 2 48 ? -32.965 -3.913 -40.879 1.00 55.36 48 PHE D CA 1
ATOM 3506 C C . PHE D 2 48 ? -34.238 -3.712 -40.065 1.00 54.99 48 PHE D C 1
ATOM 3507 O O . PHE D 2 48 ? -34.852 -2.636 -40.098 1.00 55.47 48 PHE D O 1
ATOM 3515 N N . SER D 2 49 ? -34.622 -4.756 -39.330 1.00 53.97 49 SER D N 1
ATOM 3516 C CA . SER D 2 49 ? -35.718 -4.670 -38.374 1.00 52.26 49 SER D CA 1
ATOM 3517 C C . SER D 2 49 ? -35.234 -5.115 -36.984 1.00 50.88 49 SER D C 1
ATOM 3518 O O . SER D 2 49 ? -34.596 -6.169 -36.844 1.00 49.61 49 SER D O 1
ATOM 3521 N N . ALA D 2 50 ? -35.517 -4.297 -35.978 1.00 48.44 50 ALA D N 1
ATOM 3522 C CA . ALA D 2 50 ? -35.124 -4.636 -34.630 1.00 48.42 50 ALA D CA 1
ATOM 3523 C C . ALA D 2 50 ? -35.895 -5.870 -34.120 1.00 47.96 50 ALA D C 1
ATOM 3524 O O . ALA D 2 50 ? -35.273 -6.815 -33.616 1.00 47.25 50 ALA D O 1
ATOM 3526 N N . SER D 2 51 ? -37.220 -5.896 -34.295 1.00 46.90 51 SER D N 1
ATOM 3527 C CA . SER D 2 51 ? -37.979 -7.067 -33.834 1.00 46.91 51 SER D CA 1
ATOM 3528 C C . SER D 2 51 ? -37.647 -8.394 -34.533 1.00 46.18 51 SER D C 1
ATOM 3529 O O . SER D 2 51 ? -37.623 -9.436 -33.887 1.00 46.85 51 SER D O 1
ATOM 3532 N N . ILE D 2 52 ? -37.374 -8.361 -35.826 1.00 45.39 52 ILE D N 1
ATOM 3533 C CA . ILE D 2 52 ? -36.986 -9.574 -36.561 1.00 44.72 52 ILE D CA 1
ATOM 3534 C C . ILE D 2 52 ? -35.572 -10.019 -36.177 1.00 43.17 52 ILE D C 1
ATOM 3535 O O . ILE D 2 52 ? -35.292 -11.224 -36.066 1.00 43.11 52 ILE D O 1
ATOM 3540 N N . HIS D 2 53 ? -34.659 -9.064 -35.965 1.00 41.07 53 HIS D N 1
ATOM 3541 C CA . HIS D 2 53 ? -33.352 -9.476 -35.475 1.00 38.93 53 HIS D CA 1
ATOM 3542 C C . HIS D 2 53 ? -33.449 -9.983 -34.036 1.00 37.90 53 HIS D C 1
ATOM 3543 O O . HIS D 2 53 ? -32.753 -10.940 -33.657 1.00 37.74 53 HIS D O 1
ATOM 3550 N N . ALA D 2 54 ? -34.279 -9.329 -33.226 1.00 35.10 54 ALA D N 1
ATOM 3551 C CA . ALA D 2 54 ? -34.501 -9.798 -31.861 1.00 35.20 54 ALA D CA 1
ATOM 3552 C C . ALA D 2 54 ? -34.947 -11.267 -31.817 1.00 33.61 54 ALA D C 1
ATOM 3553 O O . ALA D 2 54 ? -34.496 -12.017 -30.963 1.00 32.93 54 ALA D O 1
ATOM 3555 N N . ALA D 2 55 ? -35.777 -11.679 -32.791 1.00 33.18 55 ALA D N 1
ATOM 3556 C CA . ALA D 2 55 ? -36.259 -13.076 -32.892 1.00 33.58 55 ALA D CA 1
ATOM 3557 C C . ALA D 2 55 ? -35.094 -14.074 -32.970 1.00 32.86 55 ALA D C 1
ATOM 3558 O O . ALA D 2 55 ? -35.047 -15.077 -32.238 1.00 34.51 55 ALA D O 1
ATOM 3560 N N . ILE D 2 56 ? -34.150 -13.754 -33.824 1.00 33.29 56 ILE D N 1
ATOM 3561 C CA . ILE D 2 56 ? -32.983 -14.589 -34.076 1.00 33.96 56 ILE D CA 1
ATOM 3562 C C . ILE D 2 56 ? -32.068 -14.610 -32.843 1.00 33.69 56 ILE D C 1
ATOM 3563 O O . ILE D 2 56 ? -31.651 -15.663 -32.405 1.00 32.16 56 ILE D O 1
ATOM 3568 N N . VAL D 2 57 ? -31.789 -13.442 -32.267 1.00 33.38 57 VAL D N 1
ATOM 3569 C CA . VAL D 2 57 ? -30.985 -13.387 -31.015 1.00 33.07 57 VAL D CA 1
ATOM 3570 C C . VAL D 2 57 ? -31.655 -14.254 -29.936 1.00 32.83 57 VAL D C 1
ATOM 3571 O O . VAL D 2 57 ? -31.021 -15.109 -29.292 1.00 31.67 57 VAL D O 1
ATOM 3575 N N . VAL D 2 58 ? -32.963 -14.061 -29.777 1.00 33.56 58 VAL D N 1
ATOM 3576 C CA . VAL D 2 58 ? -33.700 -14.733 -28.718 1.00 34.02 58 VAL D CA 1
ATOM 3577 C C . VAL D 2 58 ? -33.770 -16.241 -28.932 1.00 34.28 58 VAL D C 1
ATOM 3578 O O . VAL D 2 58 ? -33.700 -17.000 -27.953 1.00 34.69 58 VAL D O 1
ATOM 3582 N N . GLY D 2 59 ? -33.841 -16.658 -30.201 1.00 34.38 59 GLY D N 1
ATOM 3583 C CA . GLY D 2 59 ? -33.622 -18.048 -30.638 1.00 33.94 59 GLY D CA 1
ATOM 3584 C C . GLY D 2 59 ? -32.330 -18.669 -30.098 1.00 33.50 59 GLY D C 1
ATOM 3585 O O . GLY D 2 59 ? -32.346 -19.748 -29.483 1.00 33.79 59 GLY D O 1
ATOM 3586 N N . ALA D 2 60 ? -31.212 -17.972 -30.291 1.00 31.29 60 ALA D N 1
ATOM 3587 C CA . ALA D 2 60 ? -29.920 -18.410 -29.744 1.00 31.82 60 ALA D CA 1
ATOM 3588 C C . ALA D 2 60 ? -29.900 -18.510 -28.207 1.00 31.24 60 ALA D C 1
ATOM 3589 O O . ALA D 2 60 ? -29.272 -19.433 -27.640 1.00 30.09 60 ALA D O 1
ATOM 3591 N N . LEU D 2 61 ? -30.535 -17.539 -27.532 1.00 29.67 61 LEU D N 1
ATOM 3592 C CA . LEU D 2 61 ? -30.573 -17.560 -26.062 1.00 30.88 61 LEU D CA 1
ATOM 3593 C C . LEU D 2 61 ? -31.418 -18.770 -25.590 1.00 30.47 61 LEU D C 1
ATOM 3594 O O . LEU D 2 61 ? -31.048 -19.465 -24.673 1.00 28.89 61 LEU D O 1
ATOM 3599 N N . GLN D 2 62 ? -32.565 -18.982 -26.224 1.00 30.11 62 GLN D N 1
ATOM 3600 C CA . GLN D 2 62 ? -33.409 -20.152 -25.922 1.00 32.62 62 GLN D CA 1
ATOM 3601 C C . GLN D 2 62 ? -32.607 -21.462 -26.088 1.00 32.97 62 GLN D C 1
ATOM 3602 O O . GLN D 2 62 ? -32.823 -22.443 -25.363 1.00 33.66 62 GLN D O 1
ATOM 3608 N N . ASP D 2 63 ? -31.723 -21.468 -27.080 1.00 33.61 63 ASP D N 1
ATOM 3609 C CA . ASP D 2 63 ? -30.828 -22.586 -27.404 1.00 35.25 63 ASP D CA 1
ATOM 3610 C C . ASP D 2 63 ? -29.888 -22.752 -26.240 1.00 34.42 63 ASP D C 1
ATOM 3611 O O . ASP D 2 63 ? -29.632 -23.888 -25.790 1.00 34.59 63 ASP D O 1
ATOM 3616 N N . ALA D 2 64 ? -29.406 -21.615 -25.705 1.00 32.66 64 ALA D N 1
ATOM 3617 C CA . ALA D 2 64 ? -28.532 -21.664 -24.541 1.00 32.23 64 ALA D CA 1
ATOM 3618 C C . ALA D 2 64 ? -29.298 -22.232 -23.290 1.00 32.78 64 ALA D C 1
ATOM 3619 O O . ALA D 2 64 ? -28.720 -22.955 -22.494 1.00 31.16 64 ALA D O 1
ATOM 3621 N N . VAL D 2 65 ? -30.579 -21.841 -23.135 1.00 32.58 65 VAL D N 1
ATOM 3622 C CA . VAL D 2 65 ? -31.391 -22.201 -21.984 1.00 33.81 65 VAL D CA 1
ATOM 3623 C C . VAL D 2 65 ? -31.717 -23.695 -22.083 1.00 34.77 65 VAL D C 1
ATOM 3624 O O . VAL D 2 65 ? -31.712 -24.419 -21.091 1.00 33.68 65 VAL D O 1
ATOM 3628 N N . LYS D 2 66 ? -31.947 -24.156 -23.308 1.00 36.23 66 LYS D N 1
ATOM 3629 C CA . LYS D 2 66 ? -32.219 -25.584 -23.523 1.00 38.84 66 LYS D CA 1
ATOM 3630 C C . LYS D 2 66 ? -31.048 -26.429 -23.089 1.00 39.46 66 LYS D C 1
ATOM 3631 O O . LYS D 2 66 ? -31.244 -27.599 -22.776 1.00 41.09 66 LYS D O 1
ATOM 3637 N N . HIS D 2 67 ? -29.834 -25.878 -23.076 1.00 39.16 67 HIS D N 1
ATOM 3638 C CA . HIS D 2 67 ? -28.661 -26.696 -22.839 1.00 39.39 67 HIS D CA 1
ATOM 3639 C C . HIS D 2 67 ? -27.692 -25.996 -21.955 1.00 38.88 67 HIS D C 1
ATOM 3640 O O . HIS D 2 67 ? -26.606 -25.672 -22.393 1.00 37.57 67 HIS D O 1
ATOM 3647 N N . GLU D 2 68 ? -28.080 -25.800 -20.691 1.00 39.55 68 GLU D N 1
ATOM 3648 C CA . GLU D 2 68 ? -27.392 -24.868 -19.801 1.00 40.87 68 GLU D CA 1
ATOM 3649 C C . GLU D 2 68 ? -25.986 -25.314 -19.450 1.00 40.73 68 GLU D C 1
ATOM 3650 O O . GLU D 2 68 ? -25.117 -24.515 -19.073 1.00 41.00 68 GLU D O 1
ATOM 3656 N N . ASP D 2 69 ? -25.770 -26.614 -19.527 1.00 41.50 69 ASP D N 1
ATOM 3657 C CA . ASP D 2 69 ? -24.453 -27.175 -19.206 1.00 42.50 69 ASP D CA 1
ATOM 3658 C C . ASP D 2 69 ? -23.503 -27.233 -20.409 1.00 41.78 69 ASP D C 1
ATOM 3659 O O . ASP D 2 69 ? -22.351 -27.615 -20.249 1.00 42.23 69 ASP D O 1
ATOM 3664 N N . ASP D 2 70 ? -23.976 -26.832 -21.585 1.00 40.96 70 ASP D N 1
ATOM 3665 C CA . ASP D 2 70 ? -23.209 -27.021 -22.827 1.00 40.84 70 ASP D CA 1
ATOM 3666 C C . ASP D 2 70 ? -23.347 -25.840 -23.784 1.00 39.60 70 ASP D C 1
ATOM 3667 O O . ASP D 2 70 ? -23.524 -26.022 -24.992 1.00 37.80 70 ASP D O 1
ATOM 3672 N N . VAL D 2 71 ? -23.320 -24.630 -23.242 1.00 39.03 71 VAL D N 1
ATOM 3673 C CA . VAL D 2 71 ? -23.646 -23.481 -24.060 1.00 38.54 71 VAL D CA 1
ATOM 3674 C C . VAL D 2 71 ? -22.578 -23.269 -25.159 1.00 39.18 71 VAL D C 1
ATOM 3675 O O . VAL D 2 71 ? -22.918 -23.176 -26.333 1.00 37.31 71 VAL D O 1
ATOM 3679 N N . LYS D 2 72 ? -21.299 -23.252 -24.770 1.00 40.55 72 LYS D N 1
ATOM 3680 C CA . LYS D 2 72 ? -20.185 -23.142 -25.748 1.00 41.60 72 LYS D CA 1
ATOM 3681 C C . LYS D 2 72 ? -20.366 -24.041 -26.983 1.00 41.16 72 LYS D C 1
ATOM 3682 O O . LYS D 2 72 ? -20.314 -23.563 -28.131 1.00 39.36 72 LYS D O 1
ATOM 3688 N N . ALA D 2 73 ? -20.639 -25.319 -26.745 1.00 40.74 73 ALA D N 1
ATOM 3689 C CA . ALA D 2 73 ? -20.609 -26.296 -27.847 1.00 41.77 73 ALA D CA 1
ATOM 3690 C C . ALA D 2 73 ? -21.765 -26.121 -28.789 1.00 41.55 73 ALA D C 1
ATOM 3691 O O . ALA D 2 73 ? -21.683 -26.591 -29.917 1.00 44.02 73 ALA D O 1
ATOM 3693 N N . GLU D 2 74 ? -22.831 -25.456 -28.344 1.00 40.74 74 GLU D N 1
ATOM 3694 C CA . GLU D 2 74 ? -23.969 -25.173 -29.195 1.00 40.00 74 GLU D CA 1
ATOM 3695 C C . GLU D 2 74 ? -23.808 -23.835 -29.862 1.00 39.02 74 GLU D C 1
ATOM 3696 O O . GLU D 2 74 ? -24.518 -23.520 -30.813 1.00 38.52 74 GLU D O 1
ATOM 3702 N N . PHE D 2 75 ? -22.841 -23.050 -29.367 1.00 37.92 75 PHE D N 1
ATOM 3703 C CA . PHE D 2 75 ? -22.603 -21.681 -29.841 1.00 36.84 75 PHE D CA 1
ATOM 3704 C C . PHE D 2 75 ? -21.501 -21.539 -30.854 1.00 36.06 75 PHE D C 1
ATOM 3705 O O . PHE D 2 75 ? -21.266 -20.455 -31.372 1.00 37.24 75 PHE D O 1
ATOM 3713 N N . VAL D 2 76 ? -20.826 -22.645 -31.171 1.00 37.01 76 VAL D N 1
ATOM 3714 C CA . VAL D 2 76 ? -19.658 -22.640 -32.101 1.00 36.25 76 VAL D CA 1
ATOM 3715 C C . VAL D 2 76 ? -19.873 -21.873 -33.385 1.00 35.99 76 VAL D C 1
ATOM 3716 O O . VAL D 2 76 ? -19.099 -20.992 -33.775 1.00 36.50 76 VAL D O 1
ATOM 3720 N N . ASN D 2 77 ? -20.964 -22.203 -34.045 1.00 36.93 77 ASN D N 1
ATOM 3721 C CA . ASN D 2 77 ? -21.215 -21.697 -35.378 1.00 36.87 77 ASN D CA 1
ATOM 3722 C C . ASN D 2 77 ? -21.673 -20.246 -35.288 1.00 35.49 77 ASN D C 1
ATOM 3723 O O . ASN D 2 77 ? -21.299 -19.406 -36.128 1.00 36.27 77 ASN D O 1
ATOM 3728 N N . ILE D 2 78 ? -22.469 -19.947 -34.272 1.00 33.91 78 ILE D N 1
ATOM 3729 C CA . ILE D 2 78 ? -22.854 -18.527 -33.984 1.00 33.38 78 ILE D CA 1
ATOM 3730 C C . ILE D 2 78 ? -21.603 -17.694 -33.682 1.00 31.82 78 ILE D C 1
ATOM 3731 O O . ILE D 2 78 ? -21.455 -16.592 -34.188 1.00 32.04 78 ILE D O 1
ATOM 3736 N N . SER D 2 79 ? -20.702 -18.248 -32.900 1.00 31.53 79 SER D N 1
ATOM 3737 C CA . SER D 2 79 ? -19.454 -17.579 -32.557 1.00 32.84 79 SER D CA 1
ATOM 3738 C C . SER D 2 79 ? -18.571 -17.344 -33.795 1.00 32.69 79 SER D C 1
ATOM 3739 O O . SER D 2 79 ? -18.135 -16.237 -34.027 1.00 33.05 79 SER D O 1
ATOM 3742 N N . LYS D 2 80 ? -18.360 -18.377 -34.619 1.00 33.66 80 LYS D N 1
ATOM 3743 C CA . LYS D 2 80 ? -17.616 -18.195 -35.863 1.00 33.76 80 LYS D CA 1
ATOM 3744 C C . LYS D 2 80 ? -18.198 -17.142 -36.759 1.00 32.72 80 LYS D C 1
ATOM 3745 O O . LYS D 2 80 ? -17.462 -16.370 -37.339 1.00 32.28 80 LYS D O 1
ATOM 3751 N N . ALA D 2 81 ? -19.524 -17.112 -36.888 1.00 33.09 81 ALA D N 1
ATOM 3752 C CA . ALA D 2 81 ? -20.179 -16.109 -37.729 1.00 31.68 81 ALA D CA 1
ATOM 3753 C C . ALA D 2 81 ? -19.912 -14.684 -37.266 1.00 31.30 81 ALA D C 1
ATOM 3754 O O . ALA D 2 81 ? -19.668 -13.796 -38.085 1.00 31.16 81 ALA D O 1
ATOM 3756 N N . HIS D 2 82 ? -20.016 -14.465 -35.960 1.00 30.20 82 HIS D N 1
ATOM 3757 C CA . HIS D 2 82 ? -19.719 -13.150 -35.373 1.00 31.64 82 HIS D CA 1
ATOM 3758 C C . HIS D 2 82 ? -18.250 -12.709 -35.554 1.00 31.34 82 HIS D C 1
ATOM 3759 O O . HIS D 2 82 ? -17.985 -11.552 -35.883 1.00 34.56 82 HIS D O 1
ATOM 3766 N N . ALA D 2 83 ? -17.306 -13.622 -35.333 1.00 32.40 83 ALA D N 1
ATOM 3767 C CA . ALA D 2 83 ? -15.858 -13.361 -35.493 1.00 32.64 83 ALA D CA 1
ATOM 3768 C C . ALA D 2 83 ? -15.400 -13.265 -36.968 1.00 35.30 83 ALA D C 1
ATOM 3769 O O . ALA D 2 83 ? -14.655 -12.336 -37.347 1.00 34.11 83 ALA D O 1
ATOM 3771 N N . ASP D 2 84 ? -15.829 -14.227 -37.786 1.00 34.47 84 ASP D N 1
ATOM 3772 C CA . ASP D 2 84 ? -15.288 -14.368 -39.130 1.00 36.18 84 ASP D CA 1
ATOM 3773 C C . ASP D 2 84 ? -16.068 -13.683 -40.261 1.00 35.02 84 ASP D C 1
ATOM 3774 O O . ASP D 2 84 ? -15.451 -13.212 -41.229 1.00 36.55 84 ASP D O 1
ATOM 3779 N N . LYS D 2 85 ? -17.388 -13.626 -40.189 1.00 34.97 85 LYS D N 1
ATOM 3780 C CA . LYS D 2 85 ? -18.194 -12.996 -41.269 1.00 36.02 85 LYS D CA 1
ATOM 3781 C C . LYS D 2 85 ? -18.691 -11.581 -40.921 1.00 34.56 85 LYS D C 1
ATOM 3782 O O . LYS D 2 85 ? -18.559 -10.614 -41.706 1.00 33.37 85 LYS D O 1
ATOM 3788 N N . LEU D 2 86 ? -19.239 -11.462 -39.720 1.00 32.58 86 LEU D N 1
ATOM 3789 C CA . LEU D 2 86 ? -19.838 -10.192 -39.266 1.00 33.10 86 LEU D CA 1
ATOM 3790 C C . LEU D 2 86 ? -18.822 -9.233 -38.664 1.00 33.25 86 LEU D C 1
ATOM 3791 O O . LEU D 2 86 ? -19.092 -8.010 -38.619 1.00 33.61 86 LEU D O 1
ATOM 3796 N N . HIS D 2 87 ? -17.705 -9.784 -38.170 1.00 32.60 87 HIS D N 1
ATOM 3797 C CA . HIS D 2 87 ? -16.605 -8.957 -37.556 1.00 34.45 87 HIS D CA 1
ATOM 3798 C C . HIS D 2 87 ? -17.101 -8.024 -36.436 1.00 31.94 87 HIS D C 1
ATOM 3799 O O . HIS D 2 87 ? -16.806 -6.840 -36.377 1.00 31.63 87 HIS D O 1
ATOM 3806 N N . ILE D 2 88 ? -17.883 -8.612 -35.549 1.00 31.31 88 ILE D N 1
ATOM 3807 C CA . ILE D 2 88 ? -18.360 -7.975 -34.332 1.00 30.72 88 ILE D CA 1
ATOM 3808 C C . ILE D 2 88 ? -17.221 -7.966 -33.304 1.00 30.10 88 ILE D C 1
ATOM 3809 O O . ILE D 2 88 ? -16.635 -9.004 -32.974 1.00 30.51 88 ILE D O 1
ATOM 3814 N N . ASP D 2 89 ? -16.977 -6.789 -32.748 1.00 28.48 89 ASP D N 1
ATOM 3815 C CA . ASP D 2 89 ? -16.112 -6.643 -31.576 1.00 27.44 89 ASP D CA 1
ATOM 3816 C C . ASP D 2 89 ? -16.710 -7.404 -30.345 1.00 26.20 89 ASP D C 1
ATOM 3817 O O . ASP D 2 89 ? -17.750 -7.066 -29.838 1.00 25.75 89 ASP D O 1
ATOM 3822 N N . PRO D 2 90 ? -16.043 -8.451 -29.868 1.00 27.29 90 PRO D N 1
ATOM 3823 C CA . PRO D 2 90 ? -16.634 -9.245 -28.753 1.00 29.34 90 PRO D CA 1
ATOM 3824 C C . PRO D 2 90 ? -16.746 -8.455 -27.425 1.00 29.21 90 PRO D C 1
ATOM 3825 O O . PRO D 2 90 ? -17.565 -8.750 -26.562 1.00 29.74 90 PRO D O 1
ATOM 3829 N N . GLY D 2 91 ? -15.903 -7.442 -27.326 1.00 30.47 91 GLY D N 1
ATOM 3830 C CA . GLY D 2 91 ? -15.925 -6.506 -26.214 1.00 30.28 91 GLY D CA 1
ATOM 3831 C C . GLY D 2 91 ? -17.225 -5.791 -26.124 1.00 29.79 91 GLY D C 1
ATOM 3832 O O . GLY D 2 91 ? -17.579 -5.325 -25.045 1.00 29.54 91 GLY D O 1
ATOM 3833 N N . SER D 2 92 ? -17.982 -5.757 -27.232 1.00 29.40 92 SER D N 1
ATOM 3834 C CA . SER D 2 92 ? -19.305 -5.174 -27.232 1.00 28.96 92 SER D CA 1
ATOM 3835 C C . SER D 2 92 ? -20.471 -6.086 -26.921 1.00 27.67 92 SER D C 1
ATOM 3836 O O . SER D 2 92 ? -21.556 -5.583 -26.702 1.00 27.52 92 SER D O 1
ATOM 3839 N N . PHE D 2 93 ? -20.277 -7.408 -26.954 1.00 25.90 93 PHE D N 1
ATOM 3840 C CA . PHE D 2 93 ? -21.333 -8.356 -26.493 1.00 27.21 93 PHE D CA 1
ATOM 3841 C C . PHE D 2 93 ? -22.072 -7.969 -25.173 1.00 26.34 93 PHE D C 1
ATOM 3842 O O . PHE D 2 93 ? -23.290 -7.951 -25.133 1.00 25.92 93 PHE D O 1
ATOM 3850 N N . HIS D 2 94 ? -21.347 -7.604 -24.125 1.00 26.07 94 HIS D N 1
ATOM 3851 C CA . HIS D 2 94 ? -22.021 -7.335 -22.880 1.00 26.60 94 HIS D CA 1
ATOM 3852 C C . HIS D 2 94 ? -22.847 -6.038 -22.968 1.00 26.61 94 HIS D C 1
ATOM 3853 O O . HIS D 2 94 ? -23.647 -5.750 -22.104 1.00 25.60 94 HIS D O 1
ATOM 3860 N N . LEU D 2 95 ? -22.606 -5.196 -23.974 1.00 26.28 95 LEU D N 1
ATOM 3861 C CA . LEU D 2 95 ? -23.456 -4.031 -24.055 1.00 26.41 95 LEU D CA 1
ATOM 3862 C C . LEU D 2 95 ? -24.869 -4.493 -24.471 1.00 27.53 95 LEU D C 1
ATOM 3863 O O . LEU D 2 95 ? -25.870 -3.932 -23.999 1.00 26.77 95 LEU D O 1
ATOM 3868 N N . LEU D 2 96 ? -24.971 -5.556 -25.290 1.00 26.12 96 LEU D N 1
ATOM 3869 C CA . LEU D 2 96 ? -26.332 -6.085 -25.549 1.00 25.91 96 LEU D CA 1
ATOM 3870 C C . LEU D 2 96 ? -26.884 -6.828 -24.320 1.00 24.30 96 LEU D C 1
ATOM 3871 O O . LEU D 2 96 ? -28.047 -6.712 -24.007 1.00 23.44 96 LEU D O 1
ATOM 3876 N N . THR D 2 97 ? -26.061 -7.619 -23.640 1.00 25.93 97 THR D N 1
ATOM 3877 C CA . THR D 2 97 ? -26.589 -8.476 -22.611 1.00 26.03 97 THR D CA 1
ATOM 3878 C C . THR D 2 97 ? -26.993 -7.611 -21.387 1.00 26.57 97 THR D C 1
ATOM 3879 O O . THR D 2 97 ? -27.992 -7.933 -20.776 1.00 27.49 97 THR D O 1
ATOM 3883 N N . ASP D 2 98 ? -26.216 -6.549 -21.095 1.00 26.89 98 ASP D N 1
ATOM 3884 C CA . ASP D 2 98 ? -26.483 -5.554 -20.029 1.00 25.66 98 ASP D CA 1
ATOM 3885 C C . ASP D 2 98 ? -27.806 -4.770 -20.327 1.00 24.46 98 ASP D C 1
ATOM 3886 O O . ASP D 2 98 ? -28.508 -4.353 -19.412 1.00 22.46 98 ASP D O 1
ATOM 3891 N N . SER D 2 99 ? -28.119 -4.546 -21.605 1.00 26.90 99 SER D N 1
ATOM 3892 C CA . SER D 2 99 ? -29.375 -3.915 -21.978 1.00 26.07 99 SER D CA 1
ATOM 3893 C C . SER D 2 99 ? -30.539 -4.870 -21.733 1.00 25.46 99 SER D C 1
ATOM 3894 O O . SER D 2 99 ? -31.604 -4.436 -21.383 1.00 25.17 99 SER D O 1
ATOM 3897 N N . PHE D 2 100 ? -30.317 -6.162 -21.976 1.00 25.05 100 PHE D N 1
ATOM 3898 C CA . PHE D 2 100 ? -31.264 -7.227 -21.661 1.00 26.68 100 PHE D CA 1
ATOM 3899 C C . PHE D 2 100 ? -31.577 -7.229 -20.148 1.00 26.86 100 PHE D C 1
ATOM 3900 O O . PHE D 2 100 ? -32.744 -7.272 -19.730 1.00 26.27 100 PHE D O 1
ATOM 3908 N N . ILE D 2 101 ? -30.522 -7.150 -19.334 1.00 25.39 101 ILE D N 1
ATOM 3909 C CA . ILE D 2 101 ? -30.709 -7.051 -17.902 1.00 23.64 101 ILE D CA 1
ATOM 3910 C C . ILE D 2 101 ? -31.539 -5.840 -17.567 1.00 23.83 101 ILE D C 1
ATOM 3911 O O . ILE D 2 101 ? -32.440 -5.940 -16.792 1.00 24.09 101 ILE D O 1
ATOM 3916 N N . VAL D 2 102 ? -31.228 -4.688 -18.156 1.00 24.11 102 VAL D N 1
ATOM 3917 C CA . VAL D 2 102 ? -32.081 -3.518 -17.875 1.00 23.90 102 VAL D CA 1
ATOM 3918 C C . VAL D 2 102 ? -33.529 -3.771 -18.312 1.00 23.31 102 VAL D C 1
ATOM 3919 O O . VAL D 2 102 ? -34.472 -3.405 -17.640 1.00 23.46 102 VAL D O 1
ATOM 3923 N N . GLU D 2 103 ? -33.746 -4.462 -19.422 1.00 23.82 103 GLU D N 1
ATOM 3924 C CA . GLU D 2 103 ? -35.152 -4.666 -19.770 1.00 25.67 103 GLU D CA 1
ATOM 3925 C C . GLU D 2 103 ? -35.767 -5.717 -18.872 1.00 26.58 103 GLU D C 1
ATOM 3926 O O . GLU D 2 103 ? -36.943 -5.669 -18.612 1.00 29.69 103 GLU D O 1
ATOM 3932 N N . LEU D 2 104 ? -34.970 -6.665 -18.418 1.00 28.02 104 LEU D N 1
ATOM 3933 C CA . LEU D 2 104 ? -35.475 -7.626 -17.424 1.00 27.10 104 LEU D CA 1
ATOM 3934 C C . LEU D 2 104 ? -35.884 -6.897 -16.118 1.00 28.12 104 LEU D C 1
ATOM 3935 O O . LEU D 2 104 ? -36.895 -7.226 -15.536 1.00 28.01 104 LEU D O 1
ATOM 3940 N N . ALA D 2 105 ? -35.074 -5.928 -15.685 1.00 27.70 105 ALA D N 1
ATOM 3941 C CA . ALA D 2 105 ? -35.342 -5.096 -14.487 1.00 26.64 105 ALA D CA 1
ATOM 3942 C C . ALA D 2 105 ? -36.665 -4.363 -14.621 1.00 26.15 105 ALA D C 1
ATOM 3943 O O . ALA D 2 105 ? -37.531 -4.389 -13.723 1.00 25.99 105 ALA D O 1
ATOM 3945 N N . HIS D 2 106 ? -36.841 -3.749 -15.792 1.00 27.35 106 HIS D N 1
ATOM 3946 C CA . HIS D 2 106 ? -38.075 -3.128 -16.199 1.00 28.90 106 HIS D CA 1
ATOM 3947 C C . HIS D 2 106 ? -39.326 -3.963 -16.112 1.00 28.67 106 HIS D C 1
ATOM 3948 O O . HIS D 2 106 ? -40.351 -3.512 -15.626 1.00 26.72 106 HIS D O 1
ATOM 3955 N N . LEU D 2 107 ? -39.201 -5.200 -16.536 1.00 26.79 107 LEU D N 1
ATOM 3956 C CA . LEU D 2 107 ? -40.329 -6.108 -16.485 1.00 30.07 107 LEU D CA 1
ATOM 3957 C C . LEU D 2 107 ? -40.614 -6.602 -15.059 1.00 29.09 107 LEU D C 1
ATOM 3958 O O . LEU D 2 107 ? -41.754 -6.589 -14.615 1.00 29.44 107 LEU D O 1
ATOM 3963 N N . LYS D 2 108 ? -39.550 -6.964 -14.336 1.00 28.94 108 LYS D N 1
ATOM 3964 C CA . LYS D 2 108 ? -39.653 -7.776 -13.135 1.00 28.67 108 LYS D CA 1
ATOM 3965 C C . LYS D 2 108 ? -39.730 -6.888 -11.899 1.00 29.27 108 LYS D C 1
ATOM 3966 O O . LYS D 2 108 ? -40.148 -7.325 -10.858 1.00 29.94 108 LYS D O 1
ATOM 3972 N N . LYS D 2 109 ? -39.307 -5.635 -12.027 1.00 31.15 109 LYS D N 1
ATOM 3973 C CA . LYS D 2 109 ? -39.460 -4.630 -10.939 1.00 30.85 109 LYS D CA 1
ATOM 3974 C C . LYS D 2 109 ? -38.997 -5.169 -9.606 1.00 31.52 109 LYS D C 1
ATOM 3975 O O . LYS D 2 109 ? -37.873 -5.637 -9.508 1.00 31.24 109 LYS D O 1
ATOM 3981 N N . VAL D 2 110 ? -39.827 -5.124 -8.560 1.00 32.49 110 VAL D N 1
ATOM 3982 C CA . VAL D 2 110 ? -39.386 -5.618 -7.237 1.00 34.15 110 VAL D CA 1
ATOM 3983 C C . VAL D 2 110 ? -38.930 -7.098 -7.182 1.00 32.73 110 VAL D C 1
ATOM 3984 O O . VAL D 2 110 ? -38.170 -7.501 -6.323 1.00 32.73 110 VAL D O 1
ATOM 3988 N N . ALA D 2 111 ? -39.379 -7.909 -8.124 1.00 32.36 111 ALA D N 1
ATOM 3989 C CA . ALA D 2 111 ? -38.946 -9.312 -8.175 1.00 31.05 111 ALA D CA 1
ATOM 3990 C C . ALA D 2 111 ? -37.523 -9.459 -8.704 1.00 31.16 111 ALA D C 1
ATOM 3991 O O . ALA D 2 111 ? -36.912 -10.533 -8.559 1.00 29.13 111 ALA D O 1
ATOM 3993 N N . PHE D 2 112 ? -37.010 -8.400 -9.379 1.00 28.20 112 PHE D N 1
ATOM 3994 C CA . PHE D 2 112 ? -35.611 -8.348 -9.818 1.00 27.18 112 PHE D CA 1
ATOM 3995 C C . PHE D 2 112 ? -34.649 -8.002 -8.672 1.00 27.31 112 PHE D C 1
ATOM 3996 O O . PHE D 2 112 ? -33.886 -7.007 -8.723 1.00 26.07 112 PHE D O 1
ATOM 4004 N N . THR D 2 113 ? -34.684 -8.853 -7.642 1.00 27.40 113 THR D N 1
ATOM 4005 C CA . THR D 2 113 ? -33.796 -8.766 -6.466 1.00 27.56 113 THR D CA 1
ATOM 4006 C C . THR D 2 113 ? -32.295 -8.853 -6.859 1.00 27.39 113 THR D C 1
ATOM 4007 O O . THR D 2 113 ? -31.951 -9.375 -7.952 1.00 29.59 113 THR D O 1
ATOM 4011 N N . PRO D 2 114 ? -31.390 -8.300 -6.015 1.00 27.71 114 PRO D N 1
ATOM 4012 C CA . PRO D 2 114 ? -29.945 -8.503 -6.261 1.00 28.28 114 PRO D CA 1
ATOM 4013 C C . PRO D 2 114 ? -29.610 -9.963 -6.542 1.00 29.04 114 PRO D C 1
ATOM 4014 O O . PRO D 2 114 ? -28.795 -10.238 -7.420 1.00 28.69 114 PRO D O 1
ATOM 4018 N N . PHE D 2 115 ? -30.251 -10.893 -5.815 1.00 30.32 115 PHE D N 1
ATOM 4019 C CA . PHE D 2 115 ? -30.016 -12.332 -6.079 1.00 31.36 115 PHE D CA 1
ATOM 4020 C C . PHE D 2 115 ? -30.425 -12.708 -7.520 1.00 29.94 115 PHE D C 1
ATOM 4021 O O . PHE D 2 115 ? -29.679 -13.354 -8.232 1.00 30.57 115 PHE D O 1
ATOM 4029 N N . VAL D 2 116 ? -31.645 -12.352 -7.903 1.00 29.01 116 VAL D N 1
ATOM 4030 C CA . VAL D 2 116 ? -32.217 -12.694 -9.208 1.00 28.64 116 VAL D CA 1
ATOM 4031 C C . VAL D 2 116 ? -31.416 -11.943 -10.281 1.00 28.40 116 VAL D C 1
ATOM 4032 O O . VAL D 2 116 ? -31.082 -12.500 -11.302 1.00 28.27 116 VAL D O 1
ATOM 4036 N N . PHE D 2 117 ? -31.061 -10.701 -9.987 1.00 27.07 117 PHE D N 1
ATOM 4037 C CA . PHE D 2 117 ? -30.162 -9.919 -10.833 1.00 25.71 117 PHE D CA 1
ATOM 4038 C C . PHE D 2 117 ? -28.821 -10.621 -11.101 1.00 26.65 117 PHE D C 1
ATOM 4039 O O . PHE D 2 117 ? -28.370 -10.722 -12.263 1.00 24.70 117 PHE D O 1
ATOM 4047 N N . ALA D 2 118 ? -28.218 -11.197 -10.049 1.00 26.00 118 ALA D N 1
ATOM 4048 C CA . ALA D 2 118 ? -26.978 -11.990 -10.175 1.00 25.07 118 ALA D CA 1
ATOM 4049 C C . ALA D 2 118 ? -27.181 -13.285 -10.973 1.00 25.17 118 ALA D C 1
ATOM 4050 O O . ALA D 2 118 ? -26.265 -13.727 -11.649 1.00 28.05 118 ALA D O 1
ATOM 4052 N N . VAL D 2 119 ? -28.372 -13.872 -10.911 1.00 26.76 119 VAL D N 1
ATOM 4053 C CA . VAL D 2 119 ? -28.719 -15.000 -11.782 1.00 26.97 119 VAL D CA 1
ATOM 4054 C C . VAL D 2 119 ? -28.547 -14.601 -13.293 1.00 26.51 119 VAL D C 1
ATOM 4055 O O . VAL D 2 119 ? -27.960 -15.315 -14.059 1.00 27.48 119 VAL D O 1
ATOM 4059 N N . TRP D 2 120 ? -29.150 -13.496 -13.713 1.00 27.94 120 TRP D N 1
ATOM 4060 C CA . TRP D 2 120 ? -29.130 -13.074 -15.103 1.00 27.40 120 TRP D CA 1
ATOM 4061 C C . TRP D 2 120 ? -27.745 -12.671 -15.541 1.00 27.69 120 TRP D C 1
ATOM 4062 O O . TRP D 2 120 ? -27.301 -12.961 -16.670 1.00 27.99 120 TRP D O 1
ATOM 4073 N N . ILE D 2 121 ? -27.046 -12.002 -14.641 1.00 28.74 121 ILE D N 1
ATOM 4074 C CA . ILE D 2 121 ? -25.646 -11.701 -14.875 1.00 29.10 121 ILE D CA 1
ATOM 4075 C C . ILE D 2 121 ? -24.791 -12.938 -15.190 1.00 27.29 121 ILE D C 1
ATOM 4076 O O . ILE D 2 121 ? -24.001 -12.891 -16.143 1.00 26.47 121 ILE D O 1
ATOM 4081 N N . LYS D 2 122 ? -24.960 -13.982 -14.383 1.00 26.43 122 LYS D N 1
ATOM 4082 C CA . LYS D 2 122 ? -24.286 -15.257 -14.563 1.00 26.63 122 LYS D CA 1
ATOM 4083 C C . LYS D 2 122 ? -24.648 -15.938 -15.929 1.00 26.20 122 LYS D C 1
ATOM 4084 O O . LYS D 2 122 ? -23.787 -16.485 -16.643 1.00 27.30 122 LYS D O 1
ATOM 4090 N N . PHE D 2 123 ? -25.938 -15.941 -16.235 1.00 25.09 123 PHE D N 1
ATOM 4091 C CA . PHE D 2 123 ? -26.454 -16.523 -17.487 1.00 25.47 123 PHE D CA 1
ATOM 4092 C C . PHE D 2 123 ? -25.812 -15.811 -18.670 1.00 25.83 123 PHE D C 1
ATOM 4093 O O . PHE D 2 123 ? -25.308 -16.434 -19.575 1.00 24.53 123 PHE D O 1
ATOM 4101 N N . PHE D 2 124 ? -25.909 -14.486 -18.655 1.00 23.38 124 PHE D N 1
ATOM 4102 C CA . PHE D 2 124 ? -25.284 -13.665 -19.703 1.00 24.19 124 PHE D CA 1
ATOM 4103 C C . PHE D 2 124 ? -23.782 -13.772 -19.840 1.00 25.15 124 PHE D C 1
ATOM 4104 O O . PHE D 2 124 ? -23.282 -13.848 -21.005 1.00 27.63 124 PHE D O 1
ATOM 4112 N N . GLN D 2 125 ? -23.061 -13.868 -18.726 1.00 25.72 125 GLN D N 1
ATOM 4113 C CA . GLN D 2 125 ? -21.620 -14.138 -18.815 1.00 27.13 125 GLN D CA 1
ATOM 4114 C C . GLN D 2 125 ? -21.303 -15.454 -19.537 1.00 26.97 125 GLN D C 1
ATOM 4115 O O . GLN D 2 125 ? -20.392 -15.507 -20.355 1.00 27.74 125 GLN D O 1
ATOM 4121 N N . VAL D 2 126 ? -22.046 -16.495 -19.207 1.00 28.26 126 VAL D N 1
ATOM 4122 C CA . VAL D 2 126 ? -21.916 -17.800 -19.866 1.00 28.24 126 VAL D CA 1
ATOM 4123 C C . VAL D 2 126 ? -22.170 -17.635 -21.382 1.00 28.09 126 VAL D C 1
ATOM 4124 O O . VAL D 2 126 ? -21.424 -18.185 -22.208 1.00 27.68 126 VAL D O 1
ATOM 4128 N N . VAL D 2 127 ? -23.211 -16.865 -21.726 1.00 28.04 127 VAL D N 1
ATOM 4129 C CA . VAL D 2 127 ? -23.519 -16.509 -23.122 1.00 27.43 127 VAL D CA 1
ATOM 4130 C C . VAL D 2 127 ? -22.348 -15.756 -23.785 1.00 27.04 127 VAL D C 1
ATOM 4131 O O . VAL D 2 127 ? -21.940 -16.082 -24.878 1.00 25.66 127 VAL D O 1
ATOM 4135 N N . ILE D 2 128 ? -21.871 -14.698 -23.140 1.00 27.23 128 ILE D N 1
ATOM 4136 C CA . ILE D 2 128 ? -20.726 -13.957 -23.648 1.00 27.29 128 ILE D CA 1
ATOM 4137 C C . ILE D 2 128 ? -19.512 -14.856 -23.946 1.00 28.64 128 ILE D C 1
ATOM 4138 O O . ILE D 2 128 ? -18.981 -14.783 -25.032 1.00 26.76 128 ILE D O 1
ATOM 4143 N N . ASP D 2 129 ? -19.138 -15.725 -22.987 1.00 28.30 129 ASP D N 1
ATOM 4144 C CA . ASP D 2 129 ? -18.027 -16.623 -23.139 1.00 28.08 129 ASP D CA 1
ATOM 4145 C C . ASP D 2 129 ? -18.233 -17.583 -24.320 1.00 27.63 129 ASP D C 1
ATOM 4146 O O . ASP D 2 129 ? -17.271 -17.892 -25.006 1.00 27.37 129 ASP D O 1
ATOM 4151 N N . ALA D 2 130 ? -19.468 -18.080 -24.495 1.00 28.48 130 ALA D N 1
ATOM 4152 C CA . ALA D 2 130 ? -19.801 -18.992 -25.573 1.00 29.07 130 ALA D CA 1
ATOM 4153 C C . ALA D 2 130 ? -19.641 -18.331 -26.918 1.00 29.06 130 ALA D C 1
ATOM 4154 O O . ALA D 2 130 ? -19.055 -18.931 -27.809 1.00 28.89 130 ALA D O 1
ATOM 4156 N N . ILE D 2 131 ? -20.183 -17.118 -27.070 1.00 28.75 131 ILE D N 1
ATOM 4157 C CA . ILE D 2 131 ? -20.185 -16.433 -28.371 1.00 28.89 131 ILE D CA 1
ATOM 4158 C C . ILE D 2 131 ? -18.808 -15.816 -28.700 1.00 28.67 131 ILE D C 1
ATOM 4159 O O . ILE D 2 131 ? -18.508 -15.527 -29.866 1.00 26.41 131 ILE D O 1
ATOM 4164 N N . SER D 2 132 ? -17.984 -15.646 -27.663 1.00 28.63 132 SER D N 1
ATOM 4165 C CA . SER D 2 132 ? -16.616 -15.124 -27.776 1.00 29.64 132 SER D CA 1
ATOM 4166 C C . SER D 2 132 ? -15.575 -16.196 -28.057 1.00 30.68 132 SER D C 1
ATOM 4167 O O . SER D 2 132 ? -14.439 -15.898 -28.340 1.00 30.69 132 SER D O 1
ATOM 4170 N N . SER D 2 133 ? -15.966 -17.444 -27.960 1.00 32.37 133 SER D N 1
ATOM 4171 C CA . SER D 2 133 ? -14.994 -18.542 -27.881 1.00 34.87 133 SER D CA 1
ATOM 4172 C C . SER D 2 133 ? -14.218 -18.733 -29.189 1.00 35.92 133 SER D C 1
ATOM 4173 O O . SER D 2 133 ? -13.036 -19.049 -29.174 1.00 36.50 133 SER D O 1
ATOM 4176 N N . GLN D 2 134 ? -14.844 -18.472 -30.329 1.00 35.76 134 GLN D N 1
ATOM 4177 C CA . GLN D 2 134 ? -14.159 -18.686 -31.625 1.00 36.81 134 GLN D CA 1
ATOM 4178 C C . GLN D 2 134 ? -13.471 -17.430 -32.219 1.00 35.95 134 GLN D C 1
ATOM 4179 O O . GLN D 2 134 ? -13.137 -17.388 -33.406 1.00 35.32 134 GLN D O 1
ATOM 4185 N N . TYR D 2 135 ? -13.309 -16.390 -31.410 1.00 34.62 135 TYR D N 1
ATOM 4186 C CA . TYR D 2 135 ? -12.410 -15.290 -31.790 1.00 36.40 135 TYR D CA 1
ATOM 4187 C C . TYR D 2 135 ? -10.936 -15.684 -31.599 1.00 38.59 135 TYR D C 1
ATOM 4188 O O . TYR D 2 135 ? -10.512 -15.917 -30.494 1.00 38.20 135 TYR D O 1
ATOM 4197 N N . HIS D 2 136 ? -10.172 -15.781 -32.683 1.00 41.13 136 HIS D N 1
ATOM 4198 C CA . HIS D 2 136 ? -8.787 -16.241 -32.599 1.00 44.33 136 HIS D CA 1
ATOM 4199 C C . HIS D 2 136 ? -7.779 -15.260 -33.169 1.00 45.80 136 HIS D C 1
ATOM 4200 O O . HIS D 2 136 ? -6.566 -15.438 -32.963 1.00 47.08 136 HIS D O 1
#

Radius of gyration: 23.15 Å; Cα contacts (8 Å, |Δi|>4): 765; chains: 4; bounding box: 61×51×53 Å

B-factor: mean 36.27, std 8.15, range [20.0, 68.37]

Nearest PDB structures (foldseek):
  3mkb-assembly1_B  TM=1.008E+00  e=8.426E-18  Isurus oxyrinchus
  3mkb-assembly1_D  TM=1.004E+00  e=1.292E-16  Isurus oxyrinchus
  1gcv-assembly1_D  TM=9.880E-01  e=1.416E-13  Mustelus griseus
  1gcw-assembly1_B  TM=9.882E-01  e=3.938E-12  Mustelus griseus
  1gcw-assembly1_D  TM=9.880E-01  e=5.048E-12  Mustelus griseus

Solvent-accessible surface area: 24078 Å² total; per-residue (Å²): 111,30,81,54,116,23,90,79,33,4,31,64,14,3,107,67,4,46,87,60,19,67,65,23,1,1,27,1,1,5,3,7,6,38,16,65,36,9,3,56,20,62,42,136,35,113,60,58,52,38,79,4,84,119,0,67,92,44,0,0,111,26,0,114,30,9,12,38,0,15,112,63,23,116,72,15,124,61,54,4,88,116,54,1,61,44,29,0,113,161,88,42,17,4,24,61,14,19,79,64,24,14,46,3,7,0,1,1,0,0,4,79,16,91,142,3,46,36,64,22,4,9,1,3,14,22,6,4,57,30,14,15,60,29,20,41,54,71,10,65,96,174,22,75,136,82,24,72,64,30,0,67,126,10,17,166,93,28,104,11,50,33,14,1,23,110,0,2,80,5,9,27,64,0,28,38,19,3,58,27,36,46,95,175,152,47,12,59,110,46,0,56,115,29,12,40,23,5,63,48,0,9,118,76,9,85,77,4,124,72,62,2,51,119,49,0,87,34,41,14,96,141,69,82,24,4,26,29,8,21,73,10,30,11,35,3,8,5,0,9,5,0,38,96,39,84,120,61,0,54,29,115,19,7,21,4,1,38,62,0,4,94,26,8,22,66,2,20,31,47,38,24,145,112,32,85,56,115,24,93,78,30,4,34,57,10,7,131,69,4,41,93,65,20,70,58,29,0,2,27,1,1,4,4,7,6,31,17,61,33,8,3,56,21,60,42,130,35,112,60,64,54,37,80,2,81,122,0,66,100,44,0,0,114,25,0,112,30,12,18,38,0,16,122,53,24,116,73,14,126,66,57,3,90,118,56,0,62,44,28,0,114,150,75,41,17,2,29,58,14,20,77,60,22,11,44,3,7,0,0,2,0,0,6,84,12,116,102,4,36,34,61,7,3,9,0,5,11,27,4,3,52,30,16,15,62,26,14,45,46,82,8,66,104,166,27,78,133,100,27,67,65,30,0,54,129,7,23,148,96,23,99,11,46,40,11,0,23,115,0,1,80,5,9,28,63,0,21,41,22,4,69,58,83,84,143,38,19,68,108,47,0,53,119,25,4,34,19,8,87,42,0,13,153,68,9,88,77,7,115,78,63,2,46,111,52,0,86,28,43,12,86,151,101,88,23,4,22,28,8,20,69,12,33,12,31,2,7,3,0,6,6,0,41,100,42,107,124,66,1,56,29,156,22,4,25,7,1,41,65,0,3,86,17,8,22,60,0,20,32,48,45,25,155

Secondary structure (DSSP, 8-state):
---HHHHHHHHHHHHHHHHSHHHHHHHHHHHHHHH-GGGGGG---S--STT-HHHHHHHHHHHHHHHHHHTTTTTHHHHTHHHHHIIIIII---TTHHHHHHHHHHHHHHHH-S---HHHHHHHHHHHHHHHHHHTSS--/----HHHHHHHHHHHHHS-HHHHHHHHHHHHHHHSGGGGGGT----HHHHHHHHHHHHHHHHTTTT-HHHHSHHHHHIIIIIS---GGGHHHHHHHHHHHHHHHHGGGS-HHHHHHHHHHHHHHHHHHHTT--/---HHHHHHHHHHHHHHHHSHHHHHHHHHHHHHHH-GGGGGG---S--STT-HHHHHHHHHHHHHHHHHTT-TT-HHHHTHHHHHIIIIII---TTHHHHHHHHHHHHHHHH-S---HHHHHHHHHHHHHHHHHHTSS--/----HHHHHHHHHHHTTS-HHHHHHHHHHHHHHHSGGGGTT---HHHHHHHHHHHHHHHHHTTT-HHHHHHHHHHIIIIIS---GGGHHHHHHHHHHHHHHHHGGG--HHHHHHHHHHHHHHHHHHTTT--

Foldseek 3Di:
DDDPVLLVLLLVVLVVCVVQQLQLQLQLQLVLCVVPVVVCVLDPFPDSHSPGPVSSVVRSVVSVVLSVLSVQVPPNLVSCQVLLCCCQPPSNDPLVSQVSSQVSSLVSCVVPPPDDDPVSSVSSSVSSVSNSCNSPPPND/DDDDPCLLCLLLVCLVPPPQLVLQLQLQVVLCVVPVVQCVLVVVDGSSVVSVVVSVLLVVCSVPVPCSLVVCVVVLCCCQPPSPPDLVCQVSSLVSSLVSVCVVCPPVCPVVVSVSSVVSSVVVSCSSNVPHD/DADPVLLVLLLVVLVVCVVPQLQLQLQLQLQLCVVPVVVCVLPPFPDRHSPGPVSSVVSSVVSVLLSVLSVPVPPNLVVCQVVLCCVQPPSNDDLVSQVSSQVSSLVSCVVDDPDNDPSSSVSSSVSSVSNSVNSPPPND/DDDDVVLLCLLVVCLVPPPQLVLQLQLVVVLCVVPVVQCVLAPDSSVVSVVVSVLLVVCSVPVPQSLVSQVVLLCCCVPPSNPDLVCQVSSLVSSLVSVCVVCPPVCDPVSSVSSVVSSVVVSCSSNVPND

InterPro domains:
  IPR000971 Globin [PF00042] (26-135)
  IPR000971 Globin [PS01033] (1-140)
  IPR002338 Hemoglobin, alpha-type [PR00612] (15-27)
  IPR002338 Hemoglobin, alpha-type [PR00612] (32-42)
  IPR002338 Hemoglobin, alpha-type [PR00612] (47-56)
  IPR002338 Hemoglobin, alpha-type [PR00612] (74-87)
  IPR002338 Hemoglobin, alpha-type [PR00612] (121-137)
  IPR002338 Hemoglobin, alpha-type [cd08927] (2-140)
  IPR009050 Globin-like superfamily [SSF46458] (2-140)
  IPR012292 Globin/Protoglobin [G3DSA:1.10.490.10] (1-140)
  IPR050056 Hemoglobin and related oxygen transporters [PTHR11442] (17-140)